Protein AF-A0A8J3N0R3-F1 (afdb_monomer_lite)

Foldseek 3Di:
DPPPWKKKWKWKFFAQQFATWIKIFIATPVRDTQAIEIFFFFNPRVSLVLVLVCCCPPVVFDLVRAHAEYEQQFDDNSGQQSCLVSLGAYAEYEYQDQDDLPDLDRDRPQRQHDDSPDPSVVSNSVSVVVNCVSNVHYYDYFQCPPPVHRDQAWDWDDGGPPQQKIKTWQAFQCAGSRNDNQCVVPCVPDHDRADRLCGGIWIWIDDPPATETDTEQHFCAPVPPPHGRSLLVSLVVCVVVVVDQHAEYAFHNLQDPGGQADDPDPPDLRTSCSSNVYQEYEGEHGVVVPPPDLNSLQVVLVSCLVNQHEYEYHHKDKDWPVDSVVVSVVSSVVRHHYQKDWDDDPDPPPPTTMIIGQQFRIKMKMFIDDDDPDDPPDDPWDWDDDPGIIITTHNPPPDDPDDDPDDDDDDPDDDDDDDDDDDDDDDDPVPVVVVVVVVVVVPDPDDDPPVVVCCCVVPPVCVVVCVVHDDPVSVVVVVVVLVVVQPLQWDWDDDPNDIDTHSPPPVSVVDDPVVVVVNVVVVVPDPPDDDDDDDDDPPDDDDDPVVVVVVPPDDDPPPGDDDDDDDDDDDDDDDDDDDDDDDDDDDDD

Secondary structure (DSSP, 8-state):
-------EEEEEEE--SSS-EEEEEEE-TT--EEEEEEEEE--TTSTHHHHHHHHHHHS--SSSS-BSEEE--SS-HHHHHHHHHTT--BSEEE----B-SSSS-B--TTS-PSPTT-HHHHHHHHHHHHHHHHH--EE---GGG-SSS--SS-EEEESSTTS--EEEEEEETTEETTS-BHHHHHGGG--PPPPGGGG--EEEEEETTEEEEE-TT--B-TT-SSS-BHHHHHHHHHHHTT--S-SEEE-GGGG-TTSSPPPSSTT-S-SHHHHH--SEEEEE-BGGGTBS-HHHHHHHHHHHHHHT--EEEES---EETTSHHHHHHHHHHHHS-B-EEEE--SSTT----EEEE---SEEEEEEESSS---PPP--S-EEEE-SS-EEEEE----PPTT-------------------------SHHHHHHHHHHHHHTT--S--HHHHHHHHHHH-HHHHHHHTTS-HHHHHHHHHHHHHHHHHHSEEEEETTEEEEES-SHHHHHS-HHHHHHHHHHHHH--SS---------S-----HHHHHTTTT-PPPTT----------------PPPP-PPPP-----

pLDDT: mean 70.18, std 25.17, range [25.22, 98.81]

Radius of gyration: 29.31 Å; chains: 1; bounding box: 95×79×82 Å

Sequence (589 aa):
MAITMDWLLEIHHIDVGGGEATAIVVRDSSEKIVSRVLIDAGAEGGGSESLKKYIKQYLQVDAANPFDYIIASHYHNDHIDGFWQCKIPFKNYIDAGGYTLKDDKFIPINGVGVKTSANYFEGYKQQVAANVGAYNAKRMKIPFIDNENPVNGPLTIKLGTGTGIELICYCANGVLADGVNVLNGQKASKRRALNPNDLSFVFILEWENFRYFTAGDLSGDKTLKSYYNVEESLIAYLEKLGKLPVTVLKVTHHGSEYSSYPASSDTTKDGFLDKLRPDTLIVPCNISKKVPSPSFLQRANSYCTTNKIPILFVNDMFYFKGDNRYTEILSIQSNSQNNAQFFSNILPNDTENKVSNNAQSVVVLRRSGGAPIGKPKESSDTYIARKDYAVIIKNGKFEREGGFITQPDQYEFRASFYAYLLDAHIIPGFRNQAEAIKGWLQQDQLTNPKEGINYLTMYYPALIAVIEKQSENLIDALAQSLTDLFHDTFQEKSINGILYYSPDNPAFNEFSLDQKLTLYNSLIRNKYQLELFYVLDQKNNDYTQQDLDNFKGYTWNNKGEPYESSGIEKRTATSQPKTREKKAKIDGK

InterPro domains:
  IPR036866 Ribonuclease Z/Hydroxyacylglutathione hydrolase-like [G3DSA:3.60.15.10] (9-316)
  IPR036866 Ribonuclease Z/Hydroxyacylglutathione hydrolase-like [SSF56281] (9-288)
  IPR052159 Bacterial competence-related DNA uptake protein [PTHR30619] (6-302)

Organism: NCBI:txid2778369

Structure (mmCIF, N/CA/C/O backbone):
data_AF-A0A8J3N0R3-F1
#
_entry.id   AF-A0A8J3N0R3-F1
#
loop_
_atom_site.group_PDB
_atom_site.id
_atom_site.type_symbol
_atom_site.label_atom_id
_atom_site.label_alt_id
_atom_site.label_comp_id
_atom_site.label_asym_id
_atom_site.label_entity_id
_atom_site.label_seq_id
_atom_site.pdbx_PDB_ins_code
_atom_site.Cartn_x
_atom_site.Cartn_y
_atom_site.Cartn_z
_atom_site.occupancy
_atom_site.B_iso_or_equiv
_atom_site.auth_seq_id
_atom_site.auth_comp_id
_atom_site.auth_asym_id
_atom_site.auth_atom_id
_atom_site.pdbx_PDB_model_num
ATOM 1 N N . MET A 1 1 ? -39.719 5.325 5.801 1.00 45.19 1 MET A N 1
ATOM 2 C CA . MET A 1 1 ? -38.499 5.289 4.968 1.00 45.19 1 MET A CA 1
ATOM 3 C C . MET A 1 1 ? -37.313 5.322 5.907 1.00 45.19 1 MET A C 1
ATOM 5 O O . MET A 1 1 ? -37.218 6.268 6.677 1.00 45.19 1 MET A O 1
ATOM 9 N N . ALA A 1 2 ? -36.479 4.282 5.924 1.00 43.56 2 ALA A N 1
ATOM 10 C CA . ALA A 1 2 ? -35.189 4.374 6.597 1.00 43.56 2 ALA A CA 1
ATOM 11 C C . ALA A 1 2 ? -34.328 5.338 5.774 1.00 43.56 2 ALA A C 1
ATOM 13 O O . ALA A 1 2 ? -34.161 5.121 4.577 1.00 43.56 2 ALA A O 1
ATOM 14 N N . ILE A 1 3 ? -33.863 6.425 6.387 1.00 48.41 3 ILE A N 1
ATOM 15 C CA . ILE A 1 3 ? -32.858 7.293 5.777 1.00 48.41 3 ILE A CA 1
ATOM 16 C C . ILE A 1 3 ? -31.588 6.445 5.735 1.00 48.41 3 ILE A C 1
ATOM 18 O O . ILE A 1 3 ? -30.981 6.194 6.776 1.00 48.41 3 ILE A O 1
ATOM 22 N N . THR A 1 4 ? -31.239 5.913 4.566 1.00 56.72 4 THR A N 1
ATOM 23 C CA . THR A 1 4 ? -29.905 5.356 4.345 1.00 56.72 4 THR A CA 1
ATOM 24 C C . THR A 1 4 ? -28.935 6.510 4.554 1.00 56.72 4 THR A C 1
ATOM 26 O O . THR A 1 4 ? -29.035 7.516 3.860 1.00 56.72 4 THR A O 1
ATOM 29 N N . MET A 1 5 ? -28.079 6.434 5.575 1.00 63.88 5 MET A N 1
ATOM 30 C CA . MET A 1 5 ? -27.017 7.425 5.711 1.00 63.88 5 MET A CA 1
ATOM 31 C C . MET A 1 5 ? -26.072 7.269 4.525 1.00 63.88 5 MET A C 1
ATOM 33 O O . MET A 1 5 ? -25.543 6.179 4.301 1.00 63.88 5 MET A O 1
ATOM 37 N N . ASP A 1 6 ? -25.880 8.351 3.777 1.00 85.31 6 ASP A N 1
ATOM 38 C CA . ASP A 1 6 ? -24.937 8.382 2.669 1.00 85.31 6 ASP A CA 1
ATOM 39 C C . ASP A 1 6 ? -23.528 8.530 3.253 1.00 85.31 6 ASP A C 1
ATOM 41 O O . ASP A 1 6 ? -23.150 9.570 3.796 1.00 85.31 6 ASP A O 1
ATOM 45 N N . TRP A 1 7 ? -22.766 7.442 3.203 1.00 91.19 7 TRP A N 1
ATOM 46 C CA . TRP A 1 7 ? -21.367 7.423 3.615 1.00 91.19 7 TRP A CA 1
ATOM 47 C C . TRP A 1 7 ? -20.472 7.898 2.472 1.00 91.19 7 TRP A C 1
ATOM 49 O O . TRP A 1 7 ? -20.791 7.713 1.294 1.00 91.19 7 TRP A O 1
ATOM 59 N N . LEU A 1 8 ? -19.316 8.458 2.818 1.00 92.75 8 LEU A N 1
ATOM 60 C CA . LEU A 1 8 ? -18.254 8.802 1.878 1.00 92.75 8 LEU A CA 1
ATOM 61 C C . LEU A 1 8 ? -16.979 8.045 2.254 1.00 92.75 8 LEU A C 1
ATOM 63 O O . LEU A 1 8 ? -16.423 8.255 3.331 1.00 92.75 8 LEU A O 1
ATOM 67 N N . LEU A 1 9 ? -16.513 7.181 1.356 1.00 95.31 9 LEU A N 1
ATOM 68 C CA . LEU A 1 9 ? -15.226 6.501 1.450 1.00 95.31 9 LEU A CA 1
ATOM 69 C C . LEU A 1 9 ? -14.174 7.287 0.667 1.00 95.31 9 LEU A C 1
ATOM 71 O O . LEU A 1 9 ? -14.366 7.572 -0.519 1.00 95.31 9 LEU A O 1
ATOM 75 N N . GLU A 1 10 ? -13.043 7.565 1.307 1.00 96.19 10 GLU A N 1
ATOM 76 C CA . GLU A 1 10 ? -11.858 8.146 0.683 1.00 96.19 10 GLU A CA 1
ATOM 77 C C . GLU A 1 10 ? -10.629 7.255 0.921 1.00 96.19 10 GLU A C 1
ATOM 79 O O . GLU A 1 10 ? -10.396 6.789 2.037 1.00 96.19 10 GLU A O 1
ATOM 84 N N . ILE A 1 11 ? -9.827 7.020 -0.120 1.00 97.75 11 ILE A N 1
ATOM 85 C CA . ILE A 1 11 ? -8.553 6.291 -0.042 1.00 97.75 11 ILE A CA 1
ATOM 86 C C . ILE A 1 11 ? -7.464 7.188 -0.615 1.00 97.75 11 ILE A C 1
ATOM 88 O O . ILE A 1 11 ? -7.465 7.494 -1.803 1.00 97.75 11 ILE A O 1
ATOM 92 N N . HIS A 1 12 ? -6.553 7.624 0.242 1.00 96.25 12 HIS A N 1
ATOM 93 C CA . HIS A 1 12 ? -5.521 8.608 -0.037 1.00 96.25 12 HIS A CA 1
ATOM 94 C C . HIS A 1 12 ? -4.175 7.903 -0.164 1.00 96.25 12 HIS A C 1
ATOM 96 O O . HIS A 1 12 ? -3.621 7.459 0.839 1.00 96.25 12 HIS A O 1
ATOM 102 N N . HIS A 1 13 ? -3.635 7.829 -1.373 1.00 95.62 13 HIS A N 1
ATOM 103 C CA . HIS A 1 13 ? -2.258 7.418 -1.617 1.00 95.62 13 HIS A CA 1
ATOM 104 C C . HIS A 1 13 ? -1.368 8.651 -1.568 1.00 95.62 13 HIS A C 1
ATOM 106 O O . HIS A 1 13 ? -1.387 9.468 -2.490 1.00 95.62 13 HIS A O 1
ATOM 112 N N . ILE A 1 14 ? -0.671 8.816 -0.450 1.00 92.44 14 ILE A N 1
ATOM 113 C CA . ILE A 1 14 ? 0.050 10.036 -0.097 1.00 92.44 14 ILE A CA 1
ATOM 114 C C . ILE A 1 14 ? 1.461 9.944 -0.665 1.00 92.44 14 ILE A C 1
ATOM 116 O O . ILE A 1 14 ? 2.126 8.923 -0.504 1.00 92.44 14 ILE A O 1
ATOM 120 N N . ASP A 1 15 ? 1.906 11.019 -1.308 1.00 89.56 15 ASP A N 1
ATOM 121 C CA . ASP A 1 15 ? 3.288 11.142 -1.753 1.00 89.56 15 ASP A CA 1
ATOM 122 C C . ASP A 1 15 ? 4.213 11.352 -0.549 1.00 89.56 15 ASP A C 1
ATOM 124 O O . ASP A 1 15 ? 4.086 12.321 0.210 1.00 89.56 15 ASP A O 1
ATOM 128 N N . VAL A 1 16 ? 5.143 10.420 -0.386 1.00 88.62 16 VAL A N 1
ATOM 129 C CA . VAL A 1 16 ? 6.149 10.406 0.676 1.00 88.62 16 VAL A CA 1
ATOM 130 C C . VAL A 1 16 ? 7.579 10.437 0.128 1.00 88.62 16 VAL A C 1
ATOM 132 O O . VAL A 1 16 ? 8.531 10.117 0.843 1.00 88.62 16 VAL A O 1
ATOM 135 N N . GLY A 1 17 ? 7.750 10.830 -1.140 1.00 80.19 17 GLY A N 1
ATOM 136 C CA . GLY A 1 17 ? 9.046 10.937 -1.824 1.00 80.19 17 GLY A CA 1
ATOM 137 C C . GLY A 1 17 ? 9.716 9.593 -2.139 1.00 80.19 17 GLY A C 1
ATOM 138 O O . GLY A 1 17 ? 10.782 9.556 -2.746 1.00 80.19 17 GLY A O 1
ATOM 139 N N . GLY A 1 18 ? 9.108 8.480 -1.725 1.00 83.31 18 GLY A N 1
ATOM 140 C CA . GLY A 1 18 ? 9.619 7.123 -1.895 1.00 83.31 18 GLY A CA 1
ATOM 141 C C . GLY A 1 18 ? 9.090 6.203 -0.798 1.00 83.31 18 GLY A C 1
ATOM 142 O O . GLY A 1 18 ? 9.328 6.450 0.388 1.00 83.31 18 GLY A O 1
ATOM 143 N N . GLY A 1 19 ? 8.359 5.165 -1.208 1.00 91.31 19 GLY A N 1
ATOM 144 C CA . GLY A 1 19 ? 7.707 4.210 -0.312 1.00 91.31 19 GLY A CA 1
ATOM 145 C C . GLY A 1 19 ? 6.184 4.228 -0.388 1.00 91.31 19 GLY A C 1
ATOM 146 O O . GLY A 1 19 ? 5.608 4.705 -1.364 1.00 91.31 19 GLY A O 1
ATOM 147 N N . GLU A 1 20 ? 5.511 3.683 0.622 1.00 95.44 20 GLU A N 1
ATOM 148 C CA . GLU A 1 20 ? 4.049 3.597 0.652 1.00 95.44 20 GLU A CA 1
ATOM 149 C C . GLU A 1 20 ? 3.443 4.290 1.870 1.00 95.44 20 GLU A C 1
ATOM 151 O O . GLU A 1 20 ? 3.781 3.985 3.007 1.00 95.44 20 GLU A O 1
ATOM 156 N N . ALA A 1 21 ? 2.460 5.161 1.647 1.00 96.94 21 ALA A N 1
ATOM 157 C CA . ALA A 1 21 ? 1.567 5.634 2.699 1.00 96.94 21 ALA A CA 1
ATOM 158 C C . ALA A 1 21 ? 0.143 5.730 2.150 1.00 96.94 21 ALA A C 1
ATOM 160 O O . ALA A 1 21 ? -0.132 6.475 1.206 1.00 96.94 21 ALA A O 1
ATOM 161 N N . THR A 1 22 ? -0.775 4.941 2.707 1.00 98.38 22 THR A N 1
ATOM 162 C CA . THR A 1 22 ? -2.177 4.914 2.274 1.00 98.38 22 THR A CA 1
ATOM 163 C C . THR A 1 22 ? -3.109 5.162 3.450 1.00 98.38 22 THR A C 1
ATOM 165 O O . THR A 1 22 ? -3.211 4.326 4.343 1.00 98.38 22 THR A O 1
ATOM 168 N N . ALA A 1 23 ? -3.846 6.271 3.442 1.00 98.44 23 ALA A N 1
ATOM 169 C CA . ALA A 1 23 ? -4.883 6.519 4.437 1.00 98.44 23 ALA A CA 1
ATOM 170 C C . ALA A 1 23 ? -6.274 6.173 3.895 1.00 98.44 23 ALA A C 1
ATOM 172 O O . ALA A 1 23 ? -6.627 6.574 2.791 1.00 98.44 23 ALA A O 1
ATOM 173 N N . ILE A 1 24 ? -7.081 5.467 4.681 1.00 98.62 24 ILE A N 1
ATOM 174 C CA . ILE A 1 24 ? -8.485 5.170 4.377 1.00 98.62 24 ILE A CA 1
ATOM 175 C C . ILE A 1 24 ? -9.347 5.932 5.374 1.00 98.62 24 ILE A C 1
ATOM 177 O O . ILE A 1 24 ? -9.141 5.825 6.585 1.00 98.62 24 ILE A O 1
ATOM 181 N N . VAL A 1 25 ? -10.314 6.692 4.872 1.00 98.06 25 VAL A N 1
ATOM 182 C CA . VAL A 1 25 ? -11.190 7.545 5.672 1.00 98.06 25 VAL A CA 1
ATOM 183 C C . VAL A 1 25 ? -12.635 7.275 5.301 1.00 98.06 25 VAL A C 1
ATOM 185 O O . VAL A 1 25 ? -12.983 7.207 4.125 1.00 98.06 25 VAL A O 1
ATOM 188 N N . VAL A 1 26 ? -13.484 7.152 6.316 1.00 96.94 26 VAL A N 1
ATOM 189 C CA . VAL A 1 26 ? -14.936 7.120 6.142 1.00 96.94 26 VAL A CA 1
ATOM 190 C C . VAL A 1 26 ? -15.523 8.363 6.786 1.00 96.94 26 VAL A C 1
ATOM 192 O O . VAL A 1 26 ? -15.213 8.670 7.942 1.00 96.94 26 VAL A O 1
ATOM 195 N N . ARG A 1 27 ? -16.374 9.068 6.042 1.00 94.81 27 ARG A N 1
ATOM 196 C CA . ARG A 1 27 ? -17.113 10.238 6.511 1.00 94.81 27 ARG A CA 1
ATOM 197 C C . ARG A 1 27 ? -18.612 9.993 6.451 1.00 94.81 27 ARG A C 1
ATOM 199 O O . ARG A 1 27 ? -19.087 9.246 5.595 1.00 94.81 27 ARG A O 1
ATOM 206 N N . ASP A 1 28 ? -19.338 10.622 7.365 1.00 91.62 28 ASP A N 1
ATOM 207 C CA . ASP A 1 28 ? -20.794 10.725 7.272 1.00 91.62 28 ASP A CA 1
ATOM 208 C C . ASP A 1 28 ? -21.219 11.843 6.300 1.00 91.62 28 ASP A C 1
ATOM 210 O O . ASP A 1 28 ? -20.388 12.560 5.735 1.00 91.62 28 ASP A O 1
ATOM 214 N N . SER A 1 29 ? -22.530 12.016 6.123 1.00 85.94 29 SER A N 1
ATOM 215 C CA . SER A 1 29 ? -23.110 13.042 5.248 1.00 85.94 29 SER A CA 1
ATOM 216 C C . SER A 1 29 ? -22.832 14.489 5.687 1.00 85.94 29 SER A C 1
ATOM 218 O O . SER A 1 29 ? -23.121 15.416 4.937 1.00 85.94 29 SER A O 1
ATOM 220 N N . SER A 1 30 ? -22.305 14.705 6.900 1.00 88.00 30 SER A N 1
ATOM 221 C CA . SER A 1 30 ? -21.829 16.005 7.399 1.00 88.00 30 SER A CA 1
ATOM 222 C C . SER A 1 30 ? -20.316 16.194 7.215 1.00 88.00 30 SER A C 1
ATOM 224 O O . SER A 1 30 ? -19.735 17.122 7.772 1.00 88.00 30 SER A O 1
ATOM 226 N N . GLU A 1 31 ? -19.671 15.304 6.451 1.00 88.31 31 GLU A N 1
ATOM 227 C CA . GLU A 1 31 ? -18.224 15.235 6.205 1.00 88.31 31 GLU A CA 1
ATOM 228 C C . GLU A 1 31 ? -17.365 14.922 7.443 1.00 88.31 31 GLU A C 1
ATOM 230 O O . GLU A 1 31 ? -16.125 14.908 7.374 1.00 88.31 31 GLU A O 1
ATOM 235 N N . LYS A 1 32 ? -17.998 14.599 8.576 1.00 92.62 32 LYS A N 1
ATOM 236 C CA . LYS A 1 32 ? -17.302 14.217 9.802 1.00 92.62 32 LYS A CA 1
ATOM 237 C C . LYS A 1 32 ? -16.666 12.843 9.625 1.00 92.62 32 LYS A C 1
ATOM 239 O O . LYS A 1 32 ? -17.324 11.886 9.227 1.00 92.62 32 LYS A O 1
ATOM 244 N N . ILE A 1 33 ? -15.386 12.731 9.981 1.00 95.44 33 ILE A N 1
ATOM 245 C CA . ILE A 1 33 ? -14.654 11.459 9.966 1.00 95.44 33 ILE A CA 1
ATOM 246 C C . ILE A 1 33 ? -15.206 10.538 11.060 1.00 95.44 33 ILE A C 1
ATOM 248 O O . ILE A 1 33 ? -15.153 10.874 12.245 1.00 95.44 33 ILE A O 1
ATOM 252 N N . VAL A 1 34 ? -15.695 9.363 10.660 1.00 96.44 34 VAL A N 1
ATOM 253 C CA . VAL A 1 34 ? -16.197 8.312 11.563 1.00 96.44 34 VAL A CA 1
ATOM 254 C C . VAL A 1 34 ? -15.240 7.128 11.691 1.00 96.44 34 VAL A C 1
ATOM 256 O O . VAL A 1 34 ? -15.343 6.363 12.648 1.00 96.44 34 VAL A O 1
ATOM 259 N N . SER A 1 35 ? -14.306 6.974 10.750 1.00 97.81 35 SER A N 1
ATOM 260 C CA . SER A 1 35 ? -13.222 5.996 10.835 1.00 97.81 35 SER A CA 1
ATOM 261 C C . SER A 1 35 ? -12.009 6.459 10.035 1.00 97.81 35 SER A C 1
ATOM 263 O O . SER A 1 35 ? -12.166 7.027 8.950 1.00 97.81 35 SER A O 1
ATOM 265 N N . ARG A 1 36 ? -10.804 6.207 10.559 1.00 98.06 36 ARG A N 1
ATOM 266 C CA . ARG A 1 36 ? -9.539 6.462 9.858 1.00 98.06 36 ARG A CA 1
ATOM 267 C C . ARG A 1 36 ? -8.507 5.354 10.087 1.00 98.06 36 ARG A C 1
ATOM 269 O O . ARG A 1 36 ? -8.196 4.994 11.225 1.00 98.06 36 ARG A O 1
ATOM 276 N N . VAL A 1 37 ? -7.931 4.864 8.996 1.00 98.75 37 VAL A N 1
ATOM 277 C CA . VAL A 1 37 ? -6.876 3.842 8.974 1.00 98.75 37 VAL A CA 1
ATOM 278 C C . VAL A 1 37 ? -5.675 4.385 8.215 1.00 98.75 37 VAL A C 1
ATOM 280 O O . VAL A 1 37 ? -5.856 5.031 7.187 1.00 98.75 37 VAL A O 1
ATOM 283 N N . LEU A 1 38 ? -4.464 4.097 8.684 1.00 98.75 38 LEU A N 1
ATOM 284 C CA . LEU A 1 38 ? -3.232 4.323 7.929 1.00 98.75 38 LEU A CA 1
ATOM 285 C C . LEU A 1 38 ? -2.544 2.982 7.656 1.00 98.75 38 LEU A C 1
ATOM 287 O O . LEU A 1 38 ? -2.196 2.268 8.593 1.00 98.75 38 LEU A O 1
ATOM 291 N N . ILE A 1 39 ? -2.371 2.639 6.383 1.00 98.75 39 ILE A N 1
ATOM 292 C CA . ILE A 1 39 ? -1.619 1.473 5.915 1.00 98.75 39 ILE A CA 1
ATOM 293 C C . ILE A 1 39 ? -0.284 1.971 5.391 1.00 98.75 39 ILE A C 1
ATOM 295 O O . ILE A 1 39 ? -0.246 2.673 4.376 1.00 98.75 39 ILE A O 1
ATOM 299 N N . ASP A 1 40 ? 0.772 1.573 6.086 1.00 98.38 40 ASP A N 1
ATOM 300 C CA . ASP A 1 40 ? 2.134 2.048 5.908 1.00 98.38 40 ASP A CA 1
ATOM 301 C C . ASP A 1 40 ? 2.265 3.577 6.047 1.00 98.38 40 ASP A C 1
ATOM 303 O O . ASP A 1 40 ? 1.311 4.359 6.025 1.00 98.38 40 ASP A O 1
ATOM 307 N N . ALA A 1 41 ? 3.488 4.001 6.294 1.00 96.69 41 ALA A N 1
ATOM 308 C CA . ALA A 1 41 ? 3.899 5.372 6.499 1.00 96.69 41 ALA A CA 1
ATOM 309 C C . ALA A 1 41 ? 5.330 5.523 5.979 1.00 96.69 41 ALA A C 1
ATOM 311 O O . ALA A 1 41 ? 6.207 5.966 6.709 1.00 96.69 41 ALA A O 1
ATOM 312 N N . GLY A 1 42 ? 5.598 5.092 4.749 1.00 87.94 42 GLY A N 1
ATOM 313 C CA . GLY A 1 42 ? 6.888 5.254 4.093 1.00 87.94 42 GLY A CA 1
ATOM 314 C C . GLY A 1 42 ? 7.412 6.681 4.209 1.00 87.94 42 GLY A C 1
ATOM 315 O O . GLY A 1 42 ? 6.638 7.637 4.212 1.00 87.94 42 GLY A O 1
ATOM 316 N N . ALA A 1 43 ? 8.725 6.824 4.370 1.00 79.19 43 ALA A N 1
ATOM 317 C CA . ALA A 1 43 ? 9.384 8.130 4.423 1.00 79.19 43 ALA A CA 1
ATOM 318 C C . ALA A 1 43 ? 10.864 8.068 4.006 1.00 79.19 43 ALA A C 1
ATOM 320 O O . ALA A 1 43 ? 11.635 8.967 4.342 1.00 79.19 43 ALA A O 1
ATOM 321 N N . GLU A 1 44 ? 11.281 7.022 3.280 1.00 80.38 44 GLU A N 1
ATOM 322 C CA . GLU A 1 44 ? 12.688 6.838 2.885 1.00 80.38 44 GLU A CA 1
ATOM 323 C C . GLU A 1 44 ? 13.192 8.000 2.013 1.00 80.38 44 GLU A C 1
ATOM 325 O O . GLU A 1 44 ? 14.349 8.399 2.125 1.00 80.38 44 GLU A O 1
ATOM 330 N N . GLY A 1 45 ? 12.313 8.598 1.203 1.00 65.81 45 GLY A N 1
ATOM 331 C CA . GLY A 1 45 ? 12.618 9.773 0.381 1.00 65.81 45 GLY A CA 1
ATOM 332 C C . GLY A 1 45 ? 12.561 11.117 1.115 1.00 65.81 45 GLY A C 1
ATOM 333 O O . GLY A 1 45 ? 12.501 12.155 0.463 1.00 65.81 45 GLY A O 1
ATOM 334 N N . GLY A 1 46 ? 12.508 11.135 2.453 1.00 74.88 46 GLY A N 1
ATOM 335 C CA . GLY A 1 46 ? 12.399 12.381 3.219 1.00 74.88 46 GLY A CA 1
ATOM 336 C C . GLY A 1 46 ? 10.992 12.986 3.267 1.00 74.88 46 GLY A C 1
ATOM 337 O O . GLY A 1 46 ? 10.804 14.095 3.769 1.00 74.88 46 GLY A O 1
ATOM 338 N N . GLY A 1 47 ? 9.976 12.267 2.782 1.00 81.75 47 GLY A N 1
ATOM 339 C CA . GLY A 1 47 ? 8.595 12.748 2.728 1.00 81.75 47 GLY A CA 1
ATOM 340 C C . GLY A 1 47 ? 7.828 12.715 4.050 1.00 81.75 47 GLY A C 1
ATOM 341 O O . GLY A 1 47 ? 6.622 12.956 4.042 1.00 81.75 47 GLY A O 1
ATOM 342 N N . SER A 1 48 ? 8.474 12.463 5.194 1.00 87.25 48 SER A N 1
ATOM 343 C CA . SER A 1 48 ? 7.796 12.455 6.499 1.00 87.25 48 SER A CA 1
ATOM 344 C C . SER A 1 48 ? 7.156 13.799 6.844 1.00 87.25 48 SER A C 1
ATOM 346 O O . SER A 1 48 ? 6.033 13.837 7.342 1.00 87.25 48 SER A O 1
ATOM 348 N N . GLU A 1 49 ? 7.790 14.925 6.519 1.00 85.56 49 GLU A N 1
ATOM 349 C CA . GLU A 1 49 ? 7.167 16.236 6.742 1.00 85.56 49 GLU A CA 1
ATOM 350 C C . GLU A 1 49 ? 5.956 16.475 5.824 1.00 85.56 49 GLU A C 1
ATOM 352 O O . GLU A 1 49 ? 4.959 17.053 6.267 1.00 85.56 49 GLU A O 1
ATOM 357 N N . SER A 1 50 ? 5.989 15.981 4.581 1.00 84.19 50 SER A N 1
ATOM 358 C CA . SER A 1 50 ? 4.830 16.007 3.676 1.00 84.19 50 SER A CA 1
ATOM 359 C C . SER A 1 50 ? 3.686 15.155 4.224 1.00 84.19 50 SER A C 1
ATOM 361 O O . SER A 1 50 ? 2.562 15.648 4.349 1.00 84.19 50 SER A O 1
ATOM 363 N N . LEU A 1 51 ? 3.984 13.923 4.653 1.00 90.88 51 LEU A N 1
ATOM 364 C CA . LEU A 1 51 ? 3.027 13.015 5.282 1.00 90.88 51 LEU A CA 1
ATOM 365 C C . LEU A 1 51 ? 2.389 13.651 6.521 1.00 90.88 51 LEU A C 1
ATOM 367 O O . LEU A 1 51 ? 1.167 13.734 6.624 1.00 90.88 51 LEU A O 1
ATOM 371 N N . LYS A 1 52 ? 3.209 14.156 7.445 1.00 91.94 52 LYS A N 1
ATOM 372 C CA . LYS A 1 52 ? 2.775 14.785 8.698 1.00 91.94 52 LYS A CA 1
ATOM 373 C C . LYS A 1 52 ? 1.866 15.988 8.461 1.00 91.94 52 LYS A C 1
ATOM 375 O O . LYS A 1 52 ? 0.832 16.114 9.120 1.00 91.94 52 LYS A O 1
ATOM 380 N N . LYS A 1 53 ? 2.224 16.869 7.519 1.00 87.19 53 LYS A N 1
ATOM 381 C CA . LYS A 1 53 ? 1.376 18.007 7.128 1.00 87.19 53 LYS A CA 1
ATOM 382 C C . LYS A 1 53 ? 0.054 17.519 6.545 1.00 87.19 53 LYS A C 1
ATOM 384 O O . LYS A 1 53 ? -0.997 18.009 6.956 1.00 87.19 53 LYS A O 1
ATOM 389 N N . TYR A 1 54 ? 0.106 16.526 5.658 1.00 90.62 54 TYR A N 1
ATOM 390 C CA . TYR A 1 54 ? -1.071 15.974 5.001 1.00 90.62 54 TYR A CA 1
ATOM 391 C C . TYR A 1 54 ? -2.067 15.371 5.999 1.00 90.62 54 TYR A C 1
ATOM 393 O O . TYR A 1 54 ? -3.231 15.778 6.030 1.00 90.62 54 TYR A O 1
ATOM 401 N N . ILE A 1 55 ? -1.617 14.452 6.863 1.00 94.19 55 ILE A N 1
ATOM 402 C CA . ILE A 1 55 ? -2.498 13.779 7.830 1.00 94.19 55 ILE A CA 1
ATOM 403 C C . ILE A 1 55 ? -3.078 14.762 8.852 1.00 94.19 55 ILE A C 1
ATOM 405 O O . ILE A 1 55 ? -4.241 14.638 9.234 1.00 94.19 55 ILE A O 1
ATOM 409 N N . LYS A 1 56 ? -2.313 15.784 9.252 1.00 92.06 56 LYS A N 1
ATOM 410 C CA . LYS A 1 56 ? -2.802 16.810 10.175 1.00 92.06 56 LYS A CA 1
ATOM 411 C C . LYS A 1 56 ? -3.883 17.676 9.531 1.00 92.06 56 LYS A C 1
ATOM 413 O O . LYS A 1 56 ? -4.917 17.911 10.143 1.00 92.06 56 LYS A O 1
ATOM 418 N N . GLN A 1 57 ? -3.647 18.160 8.313 1.00 87.38 57 GLN A N 1
ATOM 419 C CA . GLN A 1 57 ? -4.536 19.129 7.667 1.00 87.38 57 GLN A CA 1
ATOM 420 C C . GLN A 1 57 ? -5.785 18.482 7.062 1.00 87.38 57 GLN A C 1
ATOM 422 O O . GLN A 1 57 ? -6.889 18.967 7.287 1.00 87.38 57 GLN A O 1
ATOM 427 N N . TYR A 1 58 ? -5.632 17.383 6.322 1.00 88.25 58 TYR A N 1
ATOM 428 C CA . TYR A 1 58 ? -6.738 16.777 5.571 1.00 88.25 58 TYR A CA 1
ATOM 429 C C . TYR A 1 58 ? -7.463 15.680 6.345 1.00 88.25 58 TYR A C 1
ATOM 431 O O . TYR A 1 58 ? -8.672 15.490 6.184 1.00 88.25 58 TYR A O 1
ATOM 439 N N . LEU A 1 59 ? -6.726 14.951 7.185 1.00 93.44 59 LEU A N 1
ATOM 440 C CA . LEU A 1 59 ? -7.266 13.814 7.932 1.00 93.44 59 LEU A CA 1
ATOM 441 C C . LEU A 1 59 ? -7.548 14.154 9.401 1.00 93.44 59 LEU A C 1
ATOM 443 O O . LEU A 1 59 ? -8.084 13.314 10.127 1.00 93.44 59 LEU A O 1
ATOM 447 N N . GLN A 1 60 ? -7.231 15.392 9.810 1.00 94.50 60 GLN A N 1
ATOM 448 C CA . GLN A 1 60 ? -7.444 15.929 11.156 1.00 94.50 60 GLN A CA 1
ATOM 449 C C . GLN A 1 60 ? -6.794 15.053 12.235 1.00 94.50 60 GLN A C 1
ATOM 451 O O . GLN A 1 60 ? -7.380 14.813 13.288 1.00 94.50 60 GLN A O 1
ATOM 456 N N . VAL A 1 61 ? -5.602 14.524 11.942 1.00 96.75 61 VAL A N 1
ATOM 457 C CA . VAL A 1 61 ? -4.864 13.655 12.863 1.00 96.75 61 VAL A CA 1
ATOM 458 C C . VAL A 1 61 ? -3.973 14.487 13.774 1.00 96.75 61 VAL A C 1
ATOM 460 O O . VAL A 1 61 ? -3.076 15.202 13.322 1.00 96.75 61 VAL A O 1
ATOM 463 N N . ASP A 1 62 ? -4.203 14.350 15.074 1.00 96.31 62 ASP A N 1
ATOM 464 C CA . ASP A 1 62 ? -3.399 14.923 16.148 1.00 96.31 62 ASP A CA 1
ATOM 465 C C . ASP A 1 62 ? -3.532 14.071 17.424 1.00 96.31 62 ASP A C 1
ATOM 467 O O . ASP A 1 62 ? -4.115 12.986 17.405 1.00 96.31 62 ASP A O 1
ATOM 471 N N . ALA A 1 63 ? -2.968 14.536 18.540 1.00 95.62 63 ALA A N 1
ATOM 472 C CA . ALA A 1 63 ? -3.031 13.812 19.808 1.00 95.62 63 ALA A CA 1
ATOM 473 C C . ALA A 1 63 ? -4.467 13.635 20.343 1.00 95.62 63 ALA A C 1
ATOM 475 O O . ALA A 1 63 ? -4.746 12.658 21.031 1.00 95.62 63 ALA A O 1
ATOM 476 N N . ALA A 1 64 ? -5.390 14.551 20.033 1.00 96.69 64 ALA A N 1
ATOM 477 C CA . ALA A 1 64 ? -6.794 14.423 20.425 1.00 96.69 64 ALA A CA 1
ATOM 478 C C . ALA A 1 64 ? -7.577 13.511 19.463 1.00 96.69 64 ALA A C 1
ATOM 480 O O . ALA A 1 64 ? -8.571 12.896 19.849 1.00 96.69 64 ALA A O 1
ATOM 481 N N . ASN A 1 65 ? -7.106 13.394 18.221 1.00 97.12 65 ASN A N 1
ATOM 482 C CA . ASN A 1 65 ? -7.750 12.683 17.127 1.00 97.12 65 ASN A CA 1
ATOM 483 C C . ASN A 1 65 ? -6.793 11.662 16.482 1.00 97.12 65 ASN A C 1
ATOM 485 O O . ASN A 1 65 ? -6.472 11.782 15.296 1.00 97.12 65 ASN A O 1
ATOM 489 N N . PRO A 1 66 ? -6.346 10.631 17.224 1.00 98.12 66 PRO A N 1
ATOM 490 C CA . PRO A 1 66 ? -5.475 9.596 16.678 1.00 98.12 66 PRO A CA 1
ATOM 491 C C . PRO A 1 66 ? -6.136 8.831 15.524 1.00 98.12 66 PRO A C 1
ATOM 493 O O . PRO A 1 66 ? -7.367 8.823 15.381 1.00 98.12 66 PRO A O 1
ATOM 496 N N . PHE A 1 67 ? -5.321 8.132 14.730 1.00 98.69 67 PHE A N 1
ATOM 497 C CA . PHE A 1 67 ? -5.822 7.084 13.843 1.00 98.69 67 PHE A CA 1
ATOM 498 C C . PHE A 1 67 ? -6.532 5.989 14.648 1.00 98.69 67 PHE A C 1
ATOM 500 O O . PHE A 1 67 ? -6.089 5.621 15.740 1.00 98.69 67 PHE A O 1
ATOM 507 N N . ASP A 1 68 ? -7.621 5.431 14.117 1.00 98.62 68 ASP A N 1
ATOM 508 C CA . ASP A 1 68 ? -8.276 4.297 14.774 1.00 98.62 68 ASP A CA 1
ATOM 509 C C . ASP A 1 68 ? -7.425 3.038 14.622 1.00 98.62 68 ASP A C 1
ATOM 511 O O . ASP A 1 68 ? -7.300 2.265 15.573 1.00 98.62 68 ASP A O 1
ATOM 515 N N . TYR A 1 69 ? -6.784 2.887 13.460 1.00 98.75 69 TYR A N 1
ATOM 516 C CA . TYR A 1 69 ? -5.880 1.789 13.144 1.00 98.75 69 TYR A CA 1
ATOM 517 C C . TYR A 1 69 ? -4.652 2.288 12.385 1.00 98.75 69 TYR A C 1
ATOM 519 O O . TYR A 1 69 ? -4.775 3.090 11.458 1.00 98.75 69 TYR A O 1
ATOM 527 N N . ILE A 1 70 ? -3.485 1.748 12.726 1.00 98.69 70 ILE A N 1
ATOM 528 C CA . ILE A 1 70 ? -2.346 1.691 11.809 1.00 98.69 70 ILE A CA 1
ATOM 529 C C . ILE A 1 70 ? -2.078 0.243 11.397 1.00 98.69 70 ILE A C 1
ATOM 531 O O . ILE A 1 70 ? -2.311 -0.688 12.172 1.00 98.69 70 ILE A O 1
ATOM 535 N N . ILE A 1 71 ? -1.585 0.053 10.182 1.00 98.69 71 ILE A N 1
ATOM 536 C CA . ILE A 1 71 ? -1.189 -1.241 9.635 1.00 98.69 71 ILE A CA 1
ATOM 537 C C . ILE A 1 71 ? 0.227 -1.080 9.091 1.00 98.69 71 ILE A C 1
ATOM 539 O O . ILE A 1 71 ? 0.438 -0.244 8.220 1.00 98.69 71 ILE A O 1
ATOM 543 N N . ALA A 1 72 ? 1.174 -1.866 9.599 1.00 97.44 72 ALA A N 1
ATOM 544 C CA . ALA A 1 72 ? 2.491 -2.028 8.989 1.00 97.44 72 ALA A CA 1
ATOM 545 C C . ALA A 1 72 ? 2.469 -3.316 8.161 1.00 97.44 72 ALA A C 1
ATOM 547 O O . ALA A 1 72 ? 2.385 -4.409 8.728 1.00 97.44 72 ALA A O 1
ATOM 548 N N . SER A 1 73 ? 2.484 -3.190 6.834 1.00 97.06 73 SER A N 1
ATOM 549 C CA . SER A 1 73 ? 2.362 -4.326 5.917 1.00 97.06 73 SER A CA 1
ATOM 550 C C . SER A 1 73 ? 3.528 -5.299 6.069 1.00 97.06 73 SER A C 1
ATOM 552 O O . SER A 1 73 ? 3.316 -6.509 6.079 1.00 97.06 73 SER A O 1
ATOM 554 N N . HIS A 1 74 ? 4.735 -4.759 6.230 1.00 93.75 74 HIS A N 1
ATOM 555 C CA . HIS A 1 74 ? 5.973 -5.442 6.589 1.00 93.75 74 HIS A CA 1
ATOM 556 C C . HIS A 1 74 ? 6.996 -4.401 7.087 1.00 93.75 74 HIS A C 1
ATOM 558 O O . HIS A 1 74 ? 6.669 -3.227 7.242 1.00 93.75 74 HIS A O 1
ATOM 564 N N . TYR A 1 75 ? 8.231 -4.815 7.385 1.00 90.94 75 TYR A N 1
ATOM 565 C CA . TYR A 1 75 ? 9.210 -3.975 8.087 1.00 90.94 75 TYR A CA 1
ATOM 566 C C . TYR A 1 75 ? 10.347 -3.427 7.214 1.00 90.94 75 TYR A C 1
ATOM 568 O O . TYR A 1 75 ? 11.493 -3.429 7.649 1.00 90.94 75 TYR A O 1
ATOM 576 N N . HIS A 1 76 ? 10.076 -2.923 6.015 1.00 91.00 76 HIS A N 1
ATOM 577 C CA . HIS A 1 76 ? 11.060 -2.094 5.309 1.00 91.00 76 HIS A CA 1
ATOM 578 C C . HIS A 1 76 ? 10.853 -0.603 5.581 1.00 91.00 76 HIS A C 1
ATOM 580 O O . HIS A 1 76 ? 9.767 -0.149 5.941 1.00 91.00 76 HIS A O 1
ATOM 586 N N . ASN A 1 77 ? 11.936 0.169 5.499 1.00 90.81 77 ASN A N 1
ATOM 587 C CA . ASN A 1 77 ? 11.950 1.582 5.876 1.00 90.81 77 ASN A CA 1
ATOM 588 C C . ASN A 1 77 ? 11.011 2.434 5.014 1.00 90.81 77 ASN A C 1
ATOM 590 O O . ASN A 1 77 ? 10.339 3.330 5.519 1.00 90.81 77 ASN A O 1
ATOM 594 N N . ASP A 1 78 ? 10.886 2.101 3.740 1.00 93.06 78 ASP A N 1
ATOM 595 C CA . ASP A 1 78 ? 9.926 2.689 2.815 1.00 93.06 78 ASP A CA 1
ATOM 596 C C . ASP A 1 78 ? 8.459 2.317 3.109 1.00 93.06 78 ASP A C 1
ATOM 598 O O . ASP A 1 78 ? 7.559 2.825 2.448 1.00 93.06 78 ASP A O 1
ATOM 602 N N . HIS A 1 79 ? 8.196 1.557 4.177 1.00 95.88 79 HIS A N 1
ATOM 603 C CA . HIS A 1 79 ? 6.851 1.270 4.686 1.00 95.88 79 HIS A CA 1
ATOM 604 C C . HIS A 1 79 ? 6.626 1.745 6.122 1.00 95.88 79 HIS A C 1
ATOM 606 O O . HIS A 1 79 ? 5.529 2.189 6.439 1.00 95.88 79 HIS A O 1
ATOM 612 N N . ILE A 1 80 ? 7.617 1.669 7.019 1.00 94.69 80 ILE A N 1
ATOM 613 C CA . ILE A 1 80 ? 7.373 1.910 8.459 1.00 94.69 80 ILE A CA 1
ATOM 614 C C . ILE A 1 80 ? 8.055 3.139 9.055 1.00 94.69 80 ILE A C 1
ATOM 616 O O . ILE A 1 80 ? 7.719 3.533 10.173 1.00 94.69 80 ILE A O 1
ATOM 620 N N . ASP A 1 81 ? 9.007 3.753 8.357 1.00 92.19 81 ASP A N 1
ATOM 621 C CA . ASP A 1 81 ? 9.881 4.765 8.963 1.00 92.19 81 ASP A CA 1
ATOM 622 C C . ASP A 1 81 ? 9.112 6.039 9.374 1.00 92.19 81 ASP A C 1
ATOM 624 O O . ASP A 1 81 ? 9.277 6.580 10.472 1.00 92.19 81 ASP A O 1
ATOM 628 N N . GLY A 1 82 ? 8.153 6.470 8.555 1.00 95.19 82 GLY A N 1
ATOM 629 C CA . GLY A 1 82 ? 7.338 7.656 8.810 1.00 95.19 82 GLY A CA 1
ATOM 630 C C . GLY A 1 82 ? 6.388 7.537 10.001 1.00 95.19 82 GLY A C 1
ATOM 631 O O . GLY A 1 82 ? 5.992 8.579 10.529 1.00 95.19 82 GLY A O 1
ATOM 632 N N . PHE A 1 83 ? 6.074 6.333 10.506 1.00 96.62 83 PHE A N 1
ATOM 633 C CA . PHE A 1 83 ? 5.293 6.198 11.746 1.00 96.62 83 PHE A CA 1
ATOM 634 C C . PHE A 1 83 ? 5.982 6.928 12.901 1.00 96.62 83 PHE A C 1
ATOM 636 O O . PHE A 1 83 ? 5.346 7.705 13.622 1.00 96.62 83 PHE A O 1
ATOM 643 N N . TRP A 1 84 ? 7.289 6.702 13.050 1.00 94.19 84 TRP A N 1
ATOM 644 C CA . TRP A 1 84 ? 8.095 7.304 14.105 1.00 94.19 84 TRP A CA 1
ATOM 645 C C . TRP A 1 84 ? 8.495 8.739 13.766 1.00 94.19 84 TRP A C 1
ATOM 647 O O . TRP A 1 84 ? 8.316 9.627 14.602 1.00 94.19 84 TRP A O 1
ATOM 657 N N . GLN A 1 85 ? 8.952 8.995 12.535 1.00 94.12 85 GLN A N 1
ATOM 658 C CA . GLN A 1 85 ? 9.414 10.330 12.136 1.00 94.12 85 GLN A CA 1
ATOM 659 C C . GLN A 1 85 ? 8.298 11.377 12.271 1.00 94.12 85 GLN A C 1
ATOM 661 O O . GLN A 1 85 ? 8.531 12.498 12.728 1.00 94.12 85 GLN A O 1
ATOM 666 N N . CYS A 1 86 ? 7.056 10.996 11.951 1.00 95.06 86 CYS A N 1
ATOM 667 C CA . CYS A 1 86 ? 5.896 11.879 12.069 1.00 95.06 86 CYS A CA 1
ATOM 668 C C . CYS A 1 86 ? 5.247 11.854 13.462 1.00 95.06 86 CYS A C 1
ATOM 670 O O . CYS A 1 86 ? 4.343 12.653 13.715 1.00 95.06 86 CYS A O 1
ATOM 672 N N . LYS A 1 87 ? 5.681 10.953 14.358 1.00 96.25 87 LYS A N 1
ATOM 673 C CA . LYS A 1 87 ? 5.072 10.686 15.672 1.00 96.25 87 LYS A CA 1
ATOM 674 C C . LYS A 1 87 ? 3.565 10.429 15.577 1.00 96.25 87 LYS A C 1
ATOM 676 O O . LYS A 1 87 ? 2.781 11.001 16.334 1.00 96.25 87 LYS A O 1
ATOM 681 N N . ILE A 1 88 ? 3.161 9.573 14.638 1.00 97.75 88 ILE A N 1
ATOM 682 C CA . ILE A 1 88 ? 1.751 9.346 14.295 1.00 97.75 88 ILE A CA 1
ATOM 683 C C . ILE A 1 88 ? 0.983 8.768 15.498 1.00 97.75 88 ILE A C 1
ATOM 685 O O . ILE A 1 88 ? 1.355 7.693 15.977 1.00 97.75 88 ILE A O 1
ATOM 689 N N . PRO A 1 89 ? -0.074 9.440 15.994 1.00 98.38 89 PRO A N 1
ATOM 690 C CA . PRO A 1 89 ? -0.877 8.943 17.105 1.00 98.38 89 PRO A CA 1
ATOM 691 C C . PRO A 1 89 ? -1.931 7.929 16.623 1.00 98.38 89 PRO A C 1
ATOM 693 O O . PRO A 1 89 ? -2.584 8.151 15.599 1.00 98.38 89 PRO A O 1
ATOM 696 N N . PHE A 1 90 ? -2.124 6.823 17.351 1.00 98.56 90 PHE A N 1
ATOM 697 C CA . PHE A 1 90 ? -3.076 5.761 16.994 1.00 98.56 90 PHE A CA 1
ATOM 698 C C . PHE A 1 90 ? -3.628 4.971 18.191 1.00 98.56 90 PHE A C 1
ATOM 700 O O . PHE A 1 90 ? -2.996 4.871 19.241 1.00 98.56 90 PHE A O 1
ATOM 707 N N . LYS A 1 91 ? -4.813 4.368 18.010 1.00 98.38 91 LYS A N 1
ATOM 708 C CA . LYS A 1 91 ? -5.516 3.561 19.031 1.00 98.38 91 LYS A CA 1
ATOM 709 C C . LYS A 1 91 ? -5.305 2.054 18.886 1.00 98.38 91 LYS A C 1
ATOM 711 O O . LYS A 1 91 ? -5.327 1.328 19.874 1.00 98.38 91 LYS A O 1
ATOM 716 N N . ASN A 1 92 ? -5.138 1.558 17.668 1.00 98.38 92 ASN A N 1
ATOM 717 C CA . ASN A 1 92 ? -4.903 0.142 17.408 1.00 98.38 92 ASN A CA 1
ATOM 718 C C . ASN A 1 92 ? -3.812 -0.009 16.353 1.00 98.38 92 ASN A C 1
ATOM 720 O O . ASN A 1 92 ? -3.657 0.858 15.493 1.00 98.38 92 ASN A O 1
ATOM 724 N N . TYR A 1 93 ? -3.080 -1.116 16.401 1.00 97.88 93 TYR A N 1
ATOM 725 C CA . TYR A 1 93 ? -2.057 -1.425 15.408 1.00 97.88 93 TYR A CA 1
ATOM 726 C C . TYR A 1 93 ? -2.099 -2.892 14.993 1.00 97.88 93 TYR A C 1
ATOM 728 O O . TYR A 1 93 ? -2.416 -3.773 15.796 1.00 97.88 93 TYR A O 1
ATOM 736 N N . ILE A 1 94 ? -1.791 -3.136 13.723 1.00 97.00 94 ILE A N 1
ATOM 737 C CA . ILE A 1 94 ? -1.686 -4.460 13.113 1.00 97.00 94 ILE A CA 1
ATOM 738 C C . ILE A 1 94 ? -0.338 -4.547 12.414 1.00 97.00 94 ILE A C 1
ATOM 740 O O . ILE A 1 94 ? 0.015 -3.673 11.624 1.00 97.00 94 ILE A O 1
ATOM 744 N N . ASP A 1 95 ? 0.403 -5.606 12.698 1.00 93.94 95 ASP A N 1
ATOM 745 C CA . ASP A 1 95 ? 1.726 -5.838 12.140 1.00 93.94 95 ASP A CA 1
ATOM 746 C C . ASP A 1 95 ? 2.146 -7.307 12.301 1.00 93.94 95 ASP A C 1
ATOM 748 O O . ASP A 1 95 ? 1.454 -8.102 12.952 1.00 93.94 95 ASP A O 1
ATOM 752 N N . ALA A 1 96 ? 3.299 -7.676 11.736 1.00 85.06 96 ALA A N 1
ATOM 753 C CA . ALA A 1 96 ? 3.836 -9.037 11.811 1.00 85.06 96 ALA A CA 1
ATOM 754 C C . ALA A 1 96 ? 4.108 -9.502 13.253 1.00 85.06 96 ALA A C 1
ATOM 756 O O . ALA A 1 96 ? 3.957 -10.689 13.563 1.00 85.06 96 ALA A O 1
ATOM 757 N N . GLY A 1 97 ? 4.444 -8.581 14.160 1.00 81.56 97 GLY A N 1
ATOM 758 C CA . GLY A 1 97 ? 4.885 -8.885 15.518 1.00 81.56 97 GLY A CA 1
ATOM 759 C C . GLY A 1 97 ? 6.130 -9.750 15.529 1.00 81.56 97 GLY A C 1
ATOM 760 O O . GLY A 1 97 ? 6.924 -9.722 14.600 1.00 81.56 97 GLY A O 1
ATOM 761 N N . GLY A 1 98 ? 6.307 -10.539 16.588 1.00 71.94 98 GLY A N 1
ATOM 762 C CA . GLY A 1 98 ? 7.559 -11.266 16.801 1.00 71.94 98 GLY A CA 1
ATOM 763 C C . GLY A 1 98 ? 8.636 -10.398 17.451 1.00 71.94 98 GLY A C 1
ATOM 764 O O . GLY A 1 98 ? 9.802 -10.742 17.409 1.00 71.94 98 GLY A O 1
ATOM 765 N N . TYR A 1 99 ? 8.279 -9.279 18.075 1.00 65.31 99 TYR A N 1
ATOM 766 C CA . TYR A 1 99 ? 9.121 -8.577 19.047 1.00 65.31 99 TYR A CA 1
ATOM 767 C C . TYR A 1 99 ? 8.379 -8.503 20.373 1.00 65.31 99 TYR A C 1
ATOM 769 O O . TYR A 1 99 ? 7.145 -8.491 20.408 1.00 65.31 99 TYR A O 1
ATOM 777 N N . THR A 1 100 ? 9.129 -8.414 21.465 1.00 61.56 100 THR A N 1
ATOM 778 C CA . THR A 1 100 ? 8.571 -7.931 22.724 1.00 61.56 100 THR A CA 1
ATOM 779 C C . THR A 1 100 ? 8.819 -6.426 22.825 1.00 61.56 100 THR A C 1
ATOM 781 O O . THR A 1 100 ? 9.809 -5.897 22.329 1.00 61.56 100 THR A O 1
ATOM 784 N N . LEU A 1 101 ? 7.884 -5.698 23.443 1.00 58.12 101 LEU A N 1
ATOM 785 C CA . LEU A 1 101 ? 8.070 -4.268 23.731 1.00 58.12 101 LEU A CA 1
ATOM 786 C C . LEU A 1 101 ? 9.049 -4.033 24.895 1.00 58.12 101 LEU A C 1
ATOM 788 O O . LEU A 1 101 ? 9.453 -2.899 25.125 1.00 58.12 101 LEU A O 1
ATOM 792 N N . LYS A 1 102 ? 9.363 -5.088 25.663 1.00 49.53 102 LYS A N 1
ATOM 793 C CA . LYS A 1 102 ? 10.175 -5.042 26.888 1.00 49.53 102 LYS A CA 1
ATOM 794 C C . LYS A 1 102 ? 11.570 -5.650 26.737 1.00 49.53 102 LYS A C 1
ATOM 796 O O . LYS A 1 102 ? 12.439 -5.281 27.516 1.00 49.53 102 LYS A O 1
ATOM 801 N N . ASP A 1 103 ? 11.782 -6.551 25.778 1.00 49.97 103 ASP A N 1
ATOM 802 C CA . ASP A 1 103 ? 13.096 -7.127 25.497 1.00 49.97 103 ASP A CA 1
ATOM 803 C C . ASP A 1 103 ? 13.555 -6.641 24.121 1.00 49.97 103 ASP A C 1
ATOM 805 O O . ASP A 1 103 ? 12.781 -6.625 23.165 1.00 49.97 103 ASP A O 1
ATOM 809 N N . ASP A 1 104 ? 14.837 -6.306 23.984 1.00 46.00 104 ASP A N 1
ATOM 810 C CA . ASP A 1 104 ? 15.460 -5.860 22.727 1.00 46.00 104 ASP A CA 1
ATOM 811 C C . ASP A 1 104 ? 15.553 -6.974 21.656 1.00 46.00 104 ASP A C 1
ATOM 813 O O . ASP A 1 104 ? 16.445 -6.984 20.806 1.00 46.00 104 ASP A O 1
ATOM 817 N N . LYS A 1 105 ? 14.661 -7.970 21.692 1.00 43.66 105 LYS A N 1
ATOM 818 C CA . LYS A 1 105 ? 14.674 -9.143 20.819 1.00 43.66 105 LYS A CA 1
ATOM 819 C C . LYS A 1 105 ? 13.433 -9.167 19.938 1.00 43.66 105 LYS A C 1
ATOM 821 O O . LYS A 1 105 ? 12.325 -9.465 20.379 1.00 43.66 105 LYS A O 1
ATOM 826 N N . PHE A 1 106 ? 13.658 -8.917 18.653 1.00 46.88 106 PHE A N 1
ATOM 827 C CA . PHE A 1 106 ? 12.759 -9.341 17.590 1.00 46.88 106 PHE A CA 1
ATOM 828 C C . PHE A 1 106 ? 13.146 -10.760 17.159 1.00 46.88 106 PHE A C 1
ATOM 830 O O . PHE A 1 106 ? 14.217 -10.984 16.598 1.00 46.88 106 PHE A O 1
ATOM 837 N N . ILE A 1 107 ? 12.283 -11.723 17.460 1.00 51.03 107 ILE A N 1
ATOM 838 C CA . ILE A 1 107 ? 12.272 -13.064 16.886 1.00 51.03 107 ILE A CA 1
ATOM 839 C C . ILE A 1 107 ? 11.047 -13.119 15.959 1.00 51.03 107 ILE A C 1
ATOM 841 O O . ILE A 1 107 ? 9.954 -13.477 16.411 1.00 51.03 107 ILE A O 1
ATOM 845 N N . PRO A 1 108 ? 11.177 -12.749 14.671 1.00 50.41 108 PRO A N 1
ATOM 846 C CA . PRO A 1 108 ? 10.076 -12.934 13.739 1.00 50.41 108 PRO A CA 1
ATOM 847 C C . PRO A 1 108 ? 9.703 -14.412 13.745 1.00 50.41 108 PRO A C 1
ATOM 849 O O . PRO A 1 108 ? 10.589 -15.271 13.747 1.00 50.41 108 PRO A O 1
ATOM 852 N N . ILE A 1 109 ? 8.403 -14.705 13.695 1.00 45.41 109 ILE A N 1
ATOM 853 C CA . ILE A 1 109 ? 7.849 -16.070 13.741 1.00 45.41 109 ILE A CA 1
ATOM 854 C C . ILE A 1 109 ? 8.494 -16.990 12.679 1.00 45.41 109 ILE A C 1
ATOM 856 O O . ILE A 1 109 ? 8.532 -18.204 12.857 1.00 45.41 109 ILE A O 1
ATOM 860 N N . ASN A 1 110 ? 9.110 -16.418 11.633 1.00 43.59 110 ASN A N 1
ATOM 861 C CA . ASN A 1 110 ? 9.755 -17.155 10.550 1.00 43.59 110 ASN A CA 1
ATOM 862 C C . ASN A 1 110 ? 11.296 -17.002 10.439 1.00 43.59 110 ASN A C 1
ATOM 864 O O . ASN A 1 110 ? 11.884 -17.482 9.471 1.00 43.59 110 ASN A O 1
ATOM 868 N N . GLY A 1 111 ? 11.981 -16.384 11.408 1.00 43.50 111 GLY A N 1
ATOM 869 C CA . GLY A 1 111 ? 13.449 -16.463 11.533 1.00 43.50 111 GLY A CA 1
ATOM 870 C C . GLY A 1 111 ? 14.300 -15.696 10.507 1.00 43.50 111 GLY A C 1
ATOM 871 O O . GLY A 1 111 ? 15.523 -15.807 10.558 1.00 43.50 111 GLY A O 1
ATOM 872 N N . VAL A 1 112 ? 13.708 -14.898 9.612 1.00 46.25 112 VAL A N 1
ATOM 873 C CA . VAL A 1 112 ? 14.457 -13.911 8.815 1.00 46.25 112 VAL A CA 1
ATOM 874 C C . VAL A 1 112 ? 13.818 -12.549 9.005 1.00 46.25 112 VAL A C 1
ATOM 876 O O . VAL A 1 112 ? 12.793 -12.218 8.418 1.00 46.25 112 VAL A O 1
ATOM 879 N N . GLY A 1 113 ? 14.392 -11.812 9.944 1.00 49.28 113 GLY A N 1
ATOM 880 C CA . GLY A 1 113 ? 14.024 -10.444 10.237 1.00 49.28 113 GLY A CA 1
ATOM 881 C C . GLY A 1 113 ? 14.972 -9.477 9.566 1.00 49.28 113 GLY A C 1
ATOM 882 O O . GLY A 1 113 ? 16.126 -9.801 9.281 1.00 49.28 113 GLY A O 1
ATOM 883 N N . VAL A 1 114 ? 14.494 -8.251 9.408 1.00 52.53 114 VAL A N 1
ATOM 884 C CA . VAL A 1 114 ? 15.357 -7.075 9.371 1.00 52.53 114 VAL A CA 1
ATOM 885 C C . VAL A 1 114 ? 16.348 -7.191 10.527 1.00 52.53 114 VAL A C 1
ATOM 887 O O . VAL A 1 114 ? 15.963 -7.592 11.631 1.00 52.53 114 VAL A O 1
ATOM 890 N N . LYS A 1 115 ? 17.628 -6.877 10.292 1.00 54.81 115 LYS A N 1
ATOM 891 C CA . LYS A 1 115 ? 18.600 -6.798 11.389 1.00 54.81 115 LYS A CA 1
ATOM 892 C C . LYS A 1 115 ? 17.992 -5.915 12.476 1.00 54.81 115 LYS A C 1
ATOM 894 O O . LYS A 1 115 ? 17.664 -4.763 12.208 1.00 54.81 115 LYS A O 1
ATOM 899 N N . THR A 1 116 ? 17.872 -6.441 13.691 1.00 52.00 116 THR A N 1
ATOM 900 C CA . THR A 1 116 ? 17.269 -5.769 14.858 1.00 52.00 116 THR A CA 1
ATOM 901 C C . THR A 1 116 ? 18.002 -4.492 15.284 1.00 52.00 116 THR A C 1
ATOM 903 O O . THR A 1 116 ? 17.686 -3.914 16.307 1.00 52.00 116 THR A O 1
ATOM 906 N N . SER A 1 117 ? 19.018 -4.072 14.531 1.00 55.19 117 SER A N 1
ATOM 907 C CA . SER A 1 117 ? 19.791 -2.851 14.711 1.00 55.19 117 SER A CA 1
ATOM 908 C C . SER A 1 117 ? 19.446 -1.769 13.681 1.00 55.19 117 SER A C 1
ATOM 910 O O . SER A 1 117 ? 20.172 -0.785 13.574 1.00 55.19 117 SER A O 1
ATOM 912 N N . ALA A 1 118 ? 18.429 -1.966 12.839 1.00 77.06 118 ALA A N 1
ATOM 913 C CA . ALA A 1 118 ? 18.038 -0.956 11.867 1.00 77.06 118 ALA A CA 1
ATOM 914 C C . ALA A 1 118 ? 17.279 0.185 12.563 1.00 77.06 118 ALA A C 1
ATOM 916 O O . ALA A 1 118 ? 16.219 -0.037 13.148 1.00 77.06 118 ALA A O 1
ATOM 917 N N . ASN A 1 119 ? 17.802 1.412 12.466 1.00 84.44 119 ASN A N 1
ATOM 918 C CA . ASN A 1 119 ? 17.261 2.589 13.158 1.00 84.44 119 ASN A CA 1
ATOM 919 C C . ASN A 1 119 ? 15.763 2.823 12.896 1.00 84.44 119 ASN A C 1
ATOM 921 O O . ASN A 1 119 ? 15.041 3.196 13.813 1.00 84.44 119 ASN A O 1
ATOM 925 N N . TYR A 1 120 ? 15.280 2.569 11.676 1.00 86.75 120 TYR A N 1
ATOM 926 C CA . TYR A 1 120 ? 13.865 2.741 11.325 1.00 86.75 120 TYR A CA 1
ATOM 927 C C . TYR A 1 120 ? 12.948 1.744 12.051 1.00 86.75 120 TYR A C 1
ATOM 929 O O . TYR A 1 120 ? 11.837 2.092 12.447 1.00 86.75 120 TYR A O 1
ATOM 937 N N . PHE A 1 121 ? 13.410 0.509 12.270 1.00 86.75 121 PHE A N 1
ATOM 938 C CA . PHE A 1 121 ? 12.638 -0.507 12.982 1.00 86.75 121 PHE A CA 1
ATOM 939 C C . PHE A 1 121 ? 12.604 -0.212 14.484 1.00 86.75 121 PHE A C 1
ATOM 941 O O . PHE A 1 121 ? 11.555 -0.315 15.119 1.00 86.75 121 PHE A O 1
ATOM 948 N N . GLU A 1 122 ? 13.731 0.237 15.043 1.00 86.75 122 GLU A N 1
ATOM 949 C CA . GLU A 1 122 ? 13.778 0.744 16.416 1.00 86.75 122 GLU A CA 1
ATOM 950 C C . GLU A 1 122 ? 12.867 1.962 16.600 1.00 86.75 122 GLU A C 1
ATOM 952 O O . GLU A 1 122 ? 12.088 2.000 17.552 1.00 86.75 122 GLU A O 1
ATOM 957 N N . GLY A 1 123 ? 12.882 2.904 15.653 1.00 91.06 123 GLY A N 1
ATOM 958 C CA . GLY A 1 123 ? 11.957 4.035 15.622 1.00 91.06 123 GLY A CA 1
ATOM 959 C C . GLY A 1 123 ? 10.499 3.575 15.633 1.00 91.06 123 GLY A C 1
ATOM 960 O O . GLY A 1 123 ? 9.718 4.003 16.484 1.00 91.06 123 GLY A O 1
ATOM 961 N N . TYR A 1 124 ? 10.129 2.633 14.762 1.00 93.25 124 TYR A N 1
ATOM 962 C CA . TYR A 1 124 ? 8.783 2.055 14.748 1.00 93.25 124 TYR A CA 1
ATOM 963 C C . TYR A 1 124 ? 8.388 1.446 16.105 1.00 93.25 124 TYR A C 1
ATOM 965 O O . TYR A 1 124 ? 7.325 1.775 16.637 1.00 93.25 124 TYR A O 1
ATOM 973 N N . LYS A 1 125 ? 9.251 0.624 16.723 1.00 90.62 125 LYS A N 1
ATOM 974 C CA . LYS A 1 125 ? 8.994 0.057 18.062 1.00 90.62 125 LYS A CA 1
ATOM 975 C C . LYS A 1 125 ? 8.810 1.139 19.123 1.00 90.62 125 LYS A C 1
ATOM 977 O O . LYS A 1 125 ? 7.893 1.034 19.939 1.00 90.62 125 LYS A O 1
ATOM 982 N N . GLN A 1 126 ? 9.652 2.173 19.111 1.00 91.88 126 GLN A N 1
ATOM 983 C CA . GLN A 1 126 ? 9.536 3.308 20.028 1.00 91.88 126 GLN A CA 1
ATOM 984 C C . GLN A 1 126 ? 8.196 4.020 19.849 1.00 91.88 126 GLN A C 1
ATOM 986 O O . GLN A 1 126 ? 7.529 4.329 20.837 1.00 91.88 126 GLN A O 1
ATOM 991 N N . GLN A 1 127 ? 7.754 4.212 18.605 1.00 95.56 127 GLN A N 1
ATOM 992 C CA . GLN A 1 127 ? 6.454 4.805 18.324 1.00 95.56 127 GLN A CA 1
ATOM 993 C C . GLN A 1 127 ? 5.304 3.924 18.825 1.00 95.56 127 GLN A C 1
ATOM 995 O O . GLN A 1 127 ? 4.366 4.440 19.438 1.00 95.56 127 GLN A O 1
ATOM 1000 N N . VAL A 1 128 ? 5.370 2.604 18.630 1.00 95.25 128 VAL A N 1
ATOM 1001 C CA . VAL A 1 128 ? 4.381 1.668 19.190 1.00 95.25 128 VAL A CA 1
ATOM 1002 C C . VAL A 1 128 ? 4.352 1.752 20.713 1.00 95.25 128 VAL A C 1
ATOM 1004 O O . VAL A 1 128 ? 3.279 1.944 21.282 1.00 95.25 128 VAL A O 1
ATOM 1007 N N . ALA A 1 129 ? 5.504 1.685 21.379 1.00 93.44 129 ALA A N 1
ATOM 1008 C CA . ALA A 1 129 ? 5.593 1.789 22.834 1.00 93.44 129 ALA A CA 1
ATOM 1009 C C . ALA A 1 129 ? 5.022 3.121 23.355 1.00 93.44 129 ALA A C 1
ATOM 1011 O O . ALA A 1 129 ? 4.249 3.130 24.316 1.00 93.44 129 ALA A O 1
ATOM 1012 N N . ALA A 1 130 ? 5.332 4.234 22.682 1.00 95.56 130 ALA A N 1
ATOM 1013 C CA . ALA A 1 130 ? 4.792 5.547 23.014 1.00 95.56 130 ALA A CA 1
ATOM 1014 C C . ALA A 1 130 ? 3.259 5.584 22.906 1.00 95.56 130 ALA A C 1
ATOM 1016 O O . ALA A 1 130 ? 2.601 6.127 23.791 1.00 95.56 130 ALA A O 1
ATOM 1017 N N . ASN A 1 131 ? 2.672 4.962 21.877 1.00 97.25 131 ASN A N 1
ATOM 1018 C CA . ASN A 1 131 ? 1.216 4.924 21.702 1.00 97.25 131 ASN A CA 1
ATOM 1019 C C . ASN A 1 131 ? 0.517 3.958 22.665 1.00 97.25 131 ASN A C 1
ATOM 1021 O O . ASN A 1 131 ? -0.585 4.250 23.132 1.00 97.25 131 ASN A O 1
ATOM 1025 N N . VAL A 1 132 ? 1.157 2.840 23.018 1.00 95.56 132 VAL A N 1
ATOM 1026 C CA . VAL A 1 132 ? 0.674 1.953 24.087 1.00 95.56 132 VAL A CA 1
ATOM 1027 C C . VAL A 1 132 ? 0.584 2.728 25.404 1.00 95.56 132 VAL A C 1
ATOM 1029 O O . VAL A 1 132 ? -0.432 2.644 26.087 1.00 95.56 132 VAL A O 1
ATOM 1032 N N . GLY A 1 133 ? 1.602 3.531 25.731 1.00 93.94 133 GLY A N 1
ATOM 1033 C CA . GLY A 1 133 ? 1.606 4.360 26.937 1.00 93.94 133 GLY A CA 1
ATOM 1034 C C . GLY A 1 133 ? 0.612 5.527 26.896 1.00 93.94 133 GLY A C 1
ATOM 1035 O O . GLY A 1 133 ? -0.142 5.718 27.845 1.00 93.94 133 GLY A O 1
ATOM 1036 N N . ALA A 1 134 ? 0.597 6.304 25.810 1.00 96.31 134 ALA A N 1
ATOM 1037 C CA . ALA A 1 134 ? -0.173 7.548 25.722 1.00 96.31 134 ALA A CA 1
ATOM 1038 C C . ALA A 1 134 ? -1.659 7.344 25.381 1.00 96.31 134 ALA A C 1
ATOM 1040 O O . ALA A 1 134 ? -2.503 8.089 25.873 1.00 96.31 134 ALA A O 1
ATOM 1041 N N . TYR A 1 135 ? -1.988 6.343 24.557 1.00 96.31 135 TYR A N 1
ATOM 1042 C CA . TYR A 1 135 ? -3.341 6.136 24.019 1.00 96.31 135 TYR A CA 1
ATOM 1043 C C . TYR A 1 135 ? -3.934 4.767 24.365 1.00 96.31 135 TYR A C 1
ATOM 1045 O O . TYR A 1 135 ? -4.994 4.416 23.847 1.00 96.31 135 TYR A O 1
ATOM 1053 N N . ASN A 1 136 ? -3.268 3.983 25.226 1.00 96.62 136 ASN A N 1
ATOM 1054 C CA . ASN A 1 136 ? -3.632 2.592 25.512 1.00 96.62 136 ASN A CA 1
ATOM 1055 C C . ASN A 1 136 ? -3.772 1.769 24.219 1.00 96.62 136 ASN A C 1
ATOM 1057 O O . ASN A 1 136 ? -4.727 1.001 24.053 1.00 96.62 136 ASN A O 1
ATOM 1061 N N . ALA A 1 137 ? -2.858 1.999 23.268 1.00 97.19 137 ALA A N 1
ATOM 1062 C CA . ALA A 1 137 ? -2.957 1.405 21.949 1.00 97.19 137 ALA A CA 1
ATOM 1063 C C . ALA A 1 137 ? -2.905 -0.128 22.012 1.00 97.19 137 ALA A C 1
ATOM 1065 O O . ALA A 1 137 ? -2.061 -0.706 22.702 1.00 97.19 137 ALA A O 1
ATOM 1066 N N . LYS A 1 138 ? -3.790 -0.801 21.271 1.00 96.56 138 LYS A N 1
ATOM 1067 C CA . LYS A 1 138 ? -3.917 -2.266 21.305 1.00 96.56 138 LYS A CA 1
ATOM 1068 C C . LYS A 1 138 ? -3.426 -2.908 20.018 1.00 96.56 138 LYS A C 1
ATOM 1070 O O . LYS A 1 138 ? -3.790 -2.486 18.921 1.00 96.56 138 LYS A O 1
ATOM 1075 N N . ARG A 1 139 ? -2.643 -3.978 20.157 1.00 94.62 139 ARG A N 1
ATOM 1076 C CA . ARG A 1 139 ? -2.289 -4.829 19.022 1.00 94.62 139 ARG A CA 1
ATOM 1077 C C . ARG A 1 139 ? -3.491 -5.674 18.634 1.00 94.62 139 ARG A C 1
ATOM 1079 O O . ARG A 1 139 ? -4.031 -6.384 19.482 1.00 94.62 139 ARG A O 1
ATOM 1086 N N . MET A 1 140 ? -3.864 -5.659 17.362 1.00 94.62 140 MET A N 1
ATOM 1087 C CA . MET A 1 140 ? -4.791 -6.637 16.806 1.00 94.62 140 MET A CA 1
ATOM 1088 C C . MET A 1 140 ? -3.990 -7.743 16.129 1.00 94.62 140 MET A C 1
ATOM 1090 O O . MET A 1 140 ? -3.336 -7.521 15.111 1.00 94.62 140 MET A O 1
ATOM 1094 N N . LYS A 1 141 ? -4.013 -8.937 16.727 1.00 91.38 141 LYS A N 1
ATOM 1095 C CA . LYS A 1 141 ? -3.354 -10.113 16.160 1.00 91.38 141 LYS A CA 1
ATOM 1096 C C . LYS A 1 141 ? -4.103 -10.589 14.911 1.00 91.38 141 LYS A C 1
ATOM 1098 O O . LYS A 1 141 ? -5.331 -10.538 14.857 1.00 91.38 141 LYS A O 1
ATOM 1103 N N . ILE A 1 142 ? -3.358 -11.099 13.936 1.00 92.19 142 ILE A N 1
ATOM 1104 C CA . ILE A 1 142 ? -3.928 -11.802 12.789 1.00 92.19 142 ILE A CA 1
ATOM 1105 C C . ILE A 1 142 ? -4.271 -13.242 13.228 1.00 92.19 142 ILE A C 1
ATOM 1107 O O . ILE A 1 142 ? -3.365 -13.971 13.633 1.00 92.19 142 ILE A O 1
ATOM 1111 N N . PRO A 1 143 ? -5.543 -13.675 13.155 1.00 92.00 143 PRO A N 1
ATOM 1112 C CA . PRO A 1 143 ? -6.000 -14.916 13.787 1.00 92.00 143 PRO A CA 1
ATOM 1113 C C . PRO A 1 143 ? -5.400 -16.182 13.162 1.00 92.00 143 PRO A C 1
ATOM 1115 O O . PRO A 1 143 ? -5.093 -17.132 13.874 1.00 92.00 143 PRO A O 1
ATOM 1118 N N . PHE A 1 144 ? -5.168 -16.188 11.849 1.00 90.44 144 PHE A N 1
ATOM 1119 C CA . PHE A 1 144 ? -4.648 -17.349 11.118 1.00 90.44 144 PHE A CA 1
ATOM 1120 C C . PHE A 1 144 ? -3.117 -17.513 11.199 1.00 90.44 144 PHE A C 1
ATOM 1122 O O . PHE A 1 144 ? -2.570 -18.459 10.638 1.00 90.44 144 PHE A O 1
ATOM 1129 N N . ILE A 1 145 ? -2.420 -16.615 11.907 1.00 86.31 145 ILE A N 1
ATOM 1130 C CA . ILE A 1 145 ? -0.988 -16.737 12.243 1.00 86.31 145 ILE A CA 1
ATOM 1131 C C . ILE A 1 145 ? -0.720 -16.560 13.746 1.00 86.31 145 ILE A C 1
ATOM 1133 O O . ILE A 1 145 ? 0.427 -16.359 14.148 1.00 86.31 145 ILE A O 1
ATOM 1137 N N . ASP A 1 146 ? -1.758 -16.598 14.589 1.00 77.62 146 ASP A N 1
ATOM 1138 C CA . ASP A 1 146 ? -1.570 -16.584 16.039 1.00 77.62 146 ASP A CA 1
ATOM 1139 C C . ASP A 1 146 ? -1.053 -17.953 16.491 1.00 77.62 146 ASP A C 1
ATOM 1141 O O . ASP A 1 146 ? -1.778 -18.943 16.456 1.00 77.62 146 ASP A O 1
ATOM 1145 N N . ASN A 1 147 ? 0.208 -18.011 16.922 1.00 70.19 147 ASN A N 1
ATOM 1146 C CA . ASN A 1 147 ? 0.837 -19.250 17.382 1.00 70.19 147 ASN A CA 1
ATOM 1147 C C . ASN A 1 147 ? 0.143 -19.852 18.614 1.00 70.19 147 ASN A C 1
ATOM 1149 O O . ASN A 1 147 ? 0.274 -21.049 18.855 1.00 70.19 147 ASN A O 1
ATOM 1153 N N . GLU A 1 148 ? -0.542 -19.031 19.414 1.00 68.50 148 GLU A N 1
ATOM 1154 C CA . GLU A 1 148 ? -1.198 -19.489 20.641 1.00 68.50 148 GLU A CA 1
ATOM 1155 C C . GLU A 1 148 ? -2.545 -20.145 20.341 1.00 68.50 148 GLU A C 1
ATOM 1157 O O . GLU A 1 148 ? -2.878 -21.160 20.943 1.00 68.50 148 GLU A O 1
ATOM 1162 N N . ASN A 1 149 ? -3.314 -19.568 19.414 1.00 71.06 149 ASN A N 1
ATOM 1163 C CA . ASN A 1 149 ? -4.673 -19.999 19.091 1.00 71.06 149 ASN A CA 1
ATOM 1164 C C . ASN A 1 149 ? -4.980 -19.725 17.608 1.00 71.06 149 ASN A C 1
ATOM 1166 O O . ASN A 1 149 ? -5.732 -18.792 17.310 1.00 71.06 149 ASN A O 1
ATOM 1170 N N . PRO A 1 150 ? -4.401 -20.491 16.666 1.00 75.25 150 PRO A N 1
ATOM 1171 C CA . PRO A 1 150 ? -4.631 -20.249 15.251 1.00 75.25 150 PRO A CA 1
ATOM 1172 C C . PRO A 1 150 ? -6.088 -20.566 14.908 1.00 75.25 150 PRO A C 1
ATOM 1174 O O . PRO A 1 150 ? -6.578 -21.668 15.164 1.00 75.25 150 PRO A O 1
ATOM 1177 N N . VAL A 1 151 ? -6.784 -19.596 14.319 1.00 81.50 151 VAL A N 1
ATOM 1178 C CA . VAL A 1 151 ? -8.161 -19.764 13.841 1.00 81.50 151 VAL A CA 1
ATOM 1179 C C . VAL A 1 151 ? -8.199 -19.514 12.342 1.00 81.50 151 VAL A C 1
ATOM 1181 O O . VAL A 1 151 ? -7.707 -18.494 11.862 1.00 81.50 151 VAL A O 1
ATOM 1184 N N . ASN A 1 152 ? -8.825 -20.437 11.610 1.00 82.50 152 ASN A N 1
ATOM 1185 C CA . ASN A 1 152 ? -9.095 -20.258 10.189 1.00 82.50 152 ASN A CA 1
ATOM 1186 C C . ASN A 1 152 ? -10.128 -19.142 9.998 1.00 82.50 152 ASN A C 1
ATOM 1188 O O . ASN A 1 152 ? -11.208 -19.172 10.588 1.00 82.50 152 ASN A O 1
ATOM 1192 N N . GLY A 1 153 ? -9.809 -18.188 9.133 1.00 92.88 153 GLY A N 1
ATOM 1193 C CA . GLY A 1 153 ? -10.659 -17.053 8.804 1.00 92.88 153 GLY A CA 1
ATOM 1194 C C . GLY A 1 153 ? -9.883 -15.736 8.816 1.00 92.88 153 GLY A C 1
ATOM 1195 O O . GLY A 1 153 ? -8.920 -15.590 9.564 1.00 92.88 153 GLY A O 1
ATOM 1196 N N . PRO A 1 154 ? -10.277 -14.760 7.987 1.00 96.69 154 PRO A N 1
ATOM 1197 C CA . PRO A 1 154 ? -9.557 -13.500 7.873 1.00 96.69 154 PRO A CA 1
ATOM 1198 C C . PRO A 1 154 ? -9.750 -12.598 9.103 1.00 96.69 154 PRO A C 1
ATOM 1200 O O . PRO A 1 154 ? -10.801 -12.619 9.748 1.00 96.69 154 PRO A O 1
ATOM 1203 N N . LEU A 1 155 ? -8.776 -11.722 9.382 1.00 97.00 155 LEU A N 1
ATOM 1204 C CA . LEU A 1 155 ? -9.015 -10.569 10.263 1.00 97.00 155 LEU A CA 1
ATOM 1205 C C . LEU A 1 155 ? -9.922 -9.578 9.526 1.00 97.00 155 LEU A C 1
ATOM 1207 O O . LEU A 1 155 ? -9.592 -9.174 8.417 1.00 97.00 155 LEU A O 1
ATOM 1211 N N . THR A 1 156 ? -11.018 -9.147 10.150 1.00 97.75 156 THR A N 1
ATOM 1212 C CA . THR A 1 156 ? -11.939 -8.151 9.578 1.00 97.75 156 THR A CA 1
ATOM 1213 C C . THR A 1 156 ? -12.012 -6.915 10.465 1.00 97.75 156 THR A C 1
ATOM 1215 O O . THR A 1 156 ? -12.288 -7.020 11.660 1.00 97.75 156 THR A O 1
ATOM 1218 N N . ILE A 1 157 ? -11.797 -5.740 9.874 1.00 97.94 157 ILE A N 1
ATOM 1219 C CA . ILE A 1 157 ? -11.917 -4.435 10.527 1.00 97.94 157 ILE A CA 1
ATOM 1220 C C . ILE A 1 157 ? -13.138 -3.727 9.948 1.00 97.94 157 ILE A C 1
ATOM 1222 O O . ILE A 1 157 ? -13.205 -3.492 8.744 1.00 97.94 157 ILE A O 1
ATOM 1226 N N . LYS A 1 158 ? -14.095 -3.359 10.800 1.00 97.75 158 LYS A N 1
ATOM 1227 C CA . LYS A 1 158 ? -15.268 -2.578 10.386 1.00 97.75 158 LYS A CA 1
ATOM 1228 C C . LYS A 1 158 ? -14.940 -1.091 10.445 1.00 97.75 158 LYS A C 1
ATOM 1230 O O . LYS A 1 158 ? -14.588 -0.583 11.511 1.00 97.75 158 LYS A O 1
ATOM 1235 N N . LEU A 1 159 ? -15.054 -0.397 9.317 1.00 96.94 159 LEU A N 1
ATOM 1236 C CA . LEU A 1 159 ? -14.708 1.018 9.208 1.00 96.94 159 LEU A CA 1
ATOM 1237 C C . LEU A 1 159 ? -15.931 1.881 9.530 1.00 96.94 159 LEU A C 1
ATOM 1239 O O . LEU A 1 159 ? -16.647 2.331 8.639 1.00 96.94 159 LEU A O 1
ATOM 1243 N N . GLY A 1 160 ? -16.173 2.089 10.825 1.00 93.38 160 GLY A N 1
ATOM 1244 C CA . GLY A 1 160 ? -17.332 2.821 11.341 1.00 93.38 160 GLY A CA 1
ATOM 1245 C C . GLY A 1 160 ? -18.567 1.933 11.540 1.00 93.38 160 GLY A C 1
ATOM 1246 O O . GLY A 1 160 ? -18.805 0.963 10.822 1.00 93.38 160 GLY A O 1
ATOM 1247 N N . THR A 1 161 ? -19.371 2.246 12.555 1.00 91.12 161 THR A N 1
ATOM 1248 C CA . THR A 1 161 ? -20.581 1.474 12.872 1.00 91.12 161 THR A CA 1
ATOM 1249 C C . THR A 1 161 ? -21.672 1.734 11.837 1.00 91.12 161 THR A C 1
ATOM 1251 O O . THR A 1 161 ? -22.042 2.879 11.606 1.00 91.12 161 THR A O 1
ATOM 1254 N N . GLY A 1 162 ? -22.231 0.669 11.255 1.00 90.38 162 GLY A N 1
ATOM 1255 C CA . GLY A 1 162 ? -23.361 0.766 10.323 1.00 90.38 162 GLY A CA 1
ATOM 1256 C C . GLY A 1 162 ? -22.997 1.220 8.906 1.00 90.38 162 GLY A C 1
ATOM 1257 O O . GLY A 1 162 ? -23.897 1.413 8.095 1.00 90.38 162 GLY A O 1
ATOM 1258 N N . THR A 1 163 ? -21.706 1.361 8.593 1.00 93.00 163 THR A N 1
ATOM 1259 C CA . THR A 1 163 ? -21.237 1.777 7.261 1.00 93.00 163 THR A CA 1
ATOM 1260 C C . THR A 1 163 ? -21.309 0.649 6.234 1.00 93.00 163 THR A C 1
ATOM 1262 O O . THR A 1 163 ? -21.490 0.901 5.047 1.00 93.00 163 THR A O 1
ATOM 1265 N N . GLY A 1 164 ? -21.164 -0.602 6.688 1.00 94.12 164 GLY A N 1
ATOM 1266 C CA . GLY A 1 164 ? -21.011 -1.762 5.806 1.00 94.12 164 GLY A CA 1
ATOM 1267 C C . GLY A 1 164 ? -19.668 -1.796 5.067 1.00 94.12 164 GLY A C 1
ATOM 1268 O O . GLY A 1 164 ? -19.521 -2.573 4.129 1.00 94.12 164 GLY A O 1
ATOM 1269 N N . ILE A 1 165 ? -18.710 -0.953 5.472 1.00 97.00 165 ILE A N 1
ATOM 1270 C CA . ILE A 1 165 ? -17.366 -0.889 4.899 1.00 97.00 165 ILE A CA 1
ATOM 1271 C C . ILE A 1 165 ? -16.437 -1.743 5.760 1.00 97.00 165 ILE A C 1
ATOM 1273 O O . ILE A 1 165 ? -16.297 -1.508 6.966 1.00 97.00 165 ILE A O 1
ATOM 1277 N N . GLU A 1 166 ? -15.780 -2.718 5.142 1.00 98.19 166 GLU A N 1
ATOM 1278 C CA . GLU A 1 166 ? -14.907 -3.667 5.833 1.00 98.19 166 GLU A CA 1
ATOM 1279 C C . GLU A 1 166 ? -13.518 -3.696 5.193 1.00 98.19 166 GLU A C 1
ATOM 1281 O O . GLU A 1 166 ? -13.385 -3.660 3.976 1.00 98.19 166 GLU A O 1
ATOM 1286 N N . LEU A 1 167 ? -12.471 -3.772 6.015 1.00 98.69 167 LEU A N 1
ATOM 1287 C CA . LEU A 1 167 ? -11.086 -3.979 5.596 1.00 98.69 167 LEU A CA 1
ATOM 1288 C C . LEU A 1 167 ? -10.629 -5.354 6.098 1.00 98.69 167 LEU A C 1
ATOM 1290 O O . LEU A 1 167 ? -10.552 -5.583 7.307 1.00 98.69 167 LEU A O 1
ATOM 1294 N N . ILE A 1 168 ? -10.367 -6.277 5.171 1.00 98.69 168 ILE A N 1
ATOM 1295 C CA . ILE A 1 168 ? -10.256 -7.714 5.452 1.00 98.69 168 ILE A CA 1
ATOM 1296 C C . ILE A 1 168 ? -8.860 -8.228 5.083 1.00 98.69 168 ILE A C 1
ATOM 1298 O O . ILE A 1 168 ? -8.440 -8.096 3.935 1.00 98.69 168 ILE A O 1
ATOM 1302 N N . CYS A 1 169 ? -8.148 -8.830 6.039 1.00 98.62 169 CYS A N 1
ATOM 1303 C CA . CYS A 1 169 ? -6.818 -9.408 5.841 1.00 98.62 169 CYS A CA 1
ATOM 1304 C C . CYS A 1 169 ? -6.908 -10.861 5.359 1.00 98.62 169 CYS A C 1
ATOM 1306 O O . CYS A 1 169 ? -7.381 -11.724 6.102 1.00 98.62 169 CYS A O 1
ATOM 1308 N N . TYR A 1 170 ? -6.418 -11.145 4.151 1.00 98.44 170 TYR A N 1
ATOM 1309 C CA . TYR A 1 170 ? -6.479 -12.481 3.538 1.00 98.44 170 TYR A CA 1
ATOM 1310 C C . TYR A 1 170 ? -5.152 -13.241 3.532 1.00 98.44 170 TYR A C 1
ATOM 1312 O O . TYR A 1 170 ? -5.154 -14.453 3.322 1.00 98.44 170 TYR A O 1
ATOM 1320 N N . CYS A 1 171 ? -4.034 -12.553 3.747 1.00 97.75 171 CYS A N 1
ATOM 1321 C CA . CYS A 1 171 ? -2.713 -13.161 3.843 1.00 97.75 171 CYS A CA 1
ATOM 1322 C C . CYS A 1 171 ? -1.810 -12.290 4.716 1.00 97.75 171 CYS A C 1
ATOM 1324 O O . CYS A 1 171 ? -1.881 -11.064 4.654 1.00 97.75 171 CYS A O 1
ATOM 1326 N N . ALA A 1 172 ? -0.979 -12.928 5.531 1.00 95.38 172 ALA A N 1
ATOM 1327 C CA . ALA A 1 172 ? -0.004 -12.287 6.404 1.00 95.38 172 ALA A CA 1
ATOM 1328 C C . ALA A 1 172 ? 1.119 -13.282 6.708 1.00 95.38 172 ALA A C 1
ATOM 1330 O O . ALA A 1 172 ? 0.854 -14.471 6.891 1.00 95.38 172 ALA A O 1
ATOM 1331 N N . ASN A 1 173 ? 2.372 -12.823 6.782 1.00 91.19 173 ASN A N 1
ATOM 1332 C CA . ASN A 1 173 ? 3.530 -13.675 7.082 1.00 91.19 173 ASN A CA 1
ATOM 1333 C C . ASN A 1 173 ? 3.653 -14.921 6.174 1.00 91.19 173 ASN A C 1
ATOM 1335 O O . ASN A 1 173 ? 4.119 -15.975 6.615 1.00 91.19 173 ASN A O 1
ATOM 1339 N N . GLY A 1 174 ? 3.226 -14.805 4.910 1.00 91.62 174 GLY A N 1
ATOM 1340 C CA . GLY A 1 174 ? 3.232 -15.902 3.937 1.00 91.62 174 GLY A CA 1
ATOM 1341 C C . GLY A 1 174 ? 2.227 -17.027 4.226 1.00 91.62 174 GLY A C 1
ATOM 1342 O O . GLY A 1 174 ? 2.369 -18.134 3.698 1.00 91.62 174 GLY A O 1
ATOM 1343 N N . VAL A 1 175 ? 1.235 -16.763 5.079 1.00 93.38 175 VAL A N 1
ATOM 1344 C CA . VAL A 1 175 ? 0.131 -17.668 5.406 1.00 93.38 175 VAL A CA 1
ATOM 1345 C C . VAL A 1 175 ? -1.175 -17.043 4.928 1.00 93.38 175 VAL A C 1
ATOM 1347 O O . VAL A 1 175 ? -1.428 -15.863 5.169 1.00 93.38 175 VAL A O 1
ATOM 1350 N N . LEU A 1 176 ? -1.999 -17.827 4.239 1.00 96.75 176 LEU A N 1
ATOM 1351 C CA . LEU A 1 176 ? -3.330 -17.419 3.796 1.00 96.75 176 LEU A CA 1
ATOM 1352 C C . LEU A 1 176 ? -4.342 -17.545 4.941 1.00 96.75 176 LEU A C 1
ATOM 1354 O O . LEU A 1 176 ? -4.147 -18.309 5.884 1.00 96.75 176 LEU A O 1
ATOM 1358 N N . ALA A 1 177 ? -5.464 -16.834 4.844 1.00 96.75 177 ALA A N 1
ATOM 1359 C CA . ALA A 1 177 ? -6.493 -16.840 5.884 1.00 96.75 177 ALA A CA 1
ATOM 1360 C C . ALA A 1 177 ? -7.187 -18.201 6.102 1.00 96.75 177 ALA A C 1
ATOM 1362 O O . ALA A 1 177 ? -7.891 -18.367 7.095 1.00 96.75 177 ALA A O 1
ATOM 1363 N N . ASP A 1 178 ? -6.991 -19.179 5.216 1.00 95.19 178 ASP A N 1
ATOM 1364 C CA . ASP A 1 178 ? -7.416 -20.573 5.410 1.00 95.19 178 ASP A CA 1
ATOM 1365 C C . ASP A 1 178 ? -6.353 -21.454 6.096 1.00 95.19 178 ASP A C 1
ATOM 1367 O O . ASP A 1 178 ? -6.549 -22.662 6.233 1.00 95.19 178 ASP A O 1
ATOM 1371 N N . GLY A 1 179 ? -5.241 -20.857 6.535 1.00 92.06 179 GLY A N 1
ATOM 1372 C CA . GLY A 1 179 ? -4.138 -21.522 7.226 1.00 92.06 179 GLY A CA 1
ATOM 1373 C C . GLY A 1 179 ? -3.053 -22.081 6.300 1.00 92.06 179 GLY A C 1
ATOM 1374 O O . GLY A 1 179 ? -2.058 -22.624 6.787 1.00 92.06 179 GLY A O 1
ATOM 1375 N N . VAL A 1 180 ? -3.189 -21.955 4.973 1.00 92.50 180 VAL A N 1
ATOM 1376 C CA . VAL A 1 180 ? -2.169 -22.442 4.032 1.00 92.50 180 VAL A CA 1
ATOM 1377 C C . VAL A 1 180 ? -0.883 -21.625 4.169 1.00 92.50 180 VAL A C 1
ATOM 1379 O O . VAL A 1 180 ? -0.843 -20.439 3.849 1.00 92.50 180 VAL A O 1
ATOM 1382 N N . ASN A 1 181 ? 0.201 -22.275 4.602 1.00 91.94 181 ASN A N 1
ATOM 1383 C CA . ASN A 1 181 ? 1.539 -21.685 4.649 1.00 91.94 181 ASN A CA 1
ATOM 1384 C C . ASN A 1 181 ? 2.236 -21.838 3.288 1.00 91.94 181 ASN A C 1
ATOM 1386 O O . ASN A 1 181 ? 2.835 -22.877 2.987 1.00 91.94 181 ASN A O 1
ATOM 1390 N N . VAL A 1 182 ? 2.162 -20.786 2.474 1.00 91.44 182 VAL A N 1
ATOM 1391 C CA . VAL A 1 182 ? 2.675 -20.771 1.097 1.00 91.44 182 VAL A CA 1
ATOM 1392 C C . VAL A 1 182 ? 4.189 -20.967 1.069 1.00 91.44 182 VAL A C 1
ATOM 1394 O O . VAL A 1 182 ? 4.713 -21.742 0.266 1.00 91.44 182 VAL A O 1
ATOM 1397 N N . LEU A 1 183 ? 4.896 -20.328 2.003 1.00 88.25 183 LEU A N 1
ATOM 1398 C CA . LEU A 1 183 ? 6.354 -20.398 2.094 1.00 88.25 183 LEU A CA 1
ATOM 1399 C C . LEU A 1 183 ? 6.818 -21.835 2.344 1.00 88.25 183 LEU A C 1
ATOM 1401 O O . LEU A 1 183 ? 7.759 -22.300 1.708 1.00 88.25 183 LEU A O 1
ATOM 1405 N N . ASN A 1 184 ? 6.147 -22.572 3.236 1.00 85.81 184 ASN A N 1
ATOM 1406 C CA . ASN A 1 184 ? 6.458 -23.979 3.492 1.00 85.81 184 ASN A CA 1
ATOM 1407 C C . ASN A 1 184 ? 6.242 -24.862 2.260 1.00 85.81 184 ASN A C 1
ATOM 1409 O O . ASN A 1 184 ? 7.085 -25.719 1.995 1.00 85.81 184 ASN A O 1
ATOM 1413 N N . GLY A 1 185 ? 5.175 -24.628 1.492 1.00 83.81 185 GLY A N 1
ATOM 1414 C CA . GLY A 1 185 ? 4.897 -25.378 0.263 1.00 83.81 185 GLY A CA 1
ATOM 1415 C C . GLY A 1 185 ? 5.964 -25.199 -0.824 1.00 83.81 185 GLY A C 1
ATOM 1416 O O . GLY A 1 185 ? 6.198 -26.106 -1.616 1.00 83.81 185 GLY A O 1
ATOM 1417 N N . GLN A 1 186 ? 6.661 -24.061 -0.828 1.00 83.88 186 GLN A N 1
ATOM 1418 C CA . GLN A 1 186 ? 7.678 -23.726 -1.830 1.00 83.88 186 GLN A CA 1
ATOM 1419 C C . GLN A 1 186 ? 9.120 -24.024 -1.371 1.00 83.88 186 GLN A C 1
ATOM 1421 O O . GLN A 1 186 ? 10.038 -24.029 -2.186 1.00 83.88 186 GLN A O 1
ATOM 1426 N N . LYS A 1 187 ? 9.349 -24.345 -0.085 1.00 66.88 187 LYS A N 1
ATOM 1427 C CA . LYS A 1 187 ? 10.692 -24.613 0.486 1.00 66.88 187 LYS A CA 1
ATOM 1428 C C . LYS A 1 187 ? 11.420 -25.822 -0.118 1.00 66.88 187 LYS A C 1
ATOM 1430 O O . LYS A 1 187 ? 12.637 -25.928 0.049 1.00 66.88 187 LYS A O 1
ATOM 1435 N N . ALA A 1 188 ? 10.722 -26.716 -0.820 1.00 56.78 188 ALA A N 1
ATOM 1436 C CA . ALA A 1 188 ? 11.313 -27.912 -1.424 1.00 56.78 188 ALA A CA 1
ATOM 1437 C C . ALA A 1 188 ? 12.282 -27.619 -2.596 1.00 56.78 188 ALA A C 1
ATOM 1439 O O . ALA A 1 188 ? 13.053 -28.499 -2.972 1.00 56.78 188 ALA A O 1
ATOM 1440 N N . SER A 1 189 ? 12.306 -26.399 -3.154 1.00 56.09 189 SER A N 1
ATOM 1441 C CA . SER A 1 189 ? 13.022 -26.074 -4.405 1.00 56.09 189 SER A CA 1
ATOM 1442 C C . SER A 1 189 ? 14.365 -25.328 -4.265 1.00 56.09 189 SER A C 1
ATOM 1444 O O . SER A 1 189 ? 14.901 -24.889 -5.279 1.00 56.09 189 SER A O 1
ATOM 1446 N N . LYS A 1 190 ? 14.950 -25.269 -3.052 1.00 56.28 190 LYS A N 1
ATOM 1447 C CA . LYS A 1 190 ? 16.228 -24.639 -2.603 1.00 56.28 190 LYS A CA 1
ATOM 1448 C C . LYS A 1 190 ? 15.921 -23.610 -1.515 1.00 56.28 190 LYS A C 1
ATOM 1450 O O . LYS A 1 190 ? 15.265 -22.601 -1.748 1.00 56.28 190 LYS A O 1
ATOM 1455 N N . ARG A 1 191 ? 16.408 -23.874 -0.301 1.00 55.09 191 ARG A N 1
ATOM 1456 C CA . ARG A 1 191 ? 16.131 -23.068 0.893 1.00 55.09 191 ARG A CA 1
ATOM 1457 C C . ARG A 1 191 ? 16.691 -21.650 0.723 1.00 55.09 191 ARG A C 1
ATOM 1459 O O . ARG A 1 191 ? 17.903 -21.461 0.786 1.00 55.09 191 ARG A O 1
ATOM 1466 N N . ARG A 1 192 ? 15.816 -20.661 0.536 1.00 64.25 192 ARG A N 1
ATOM 1467 C CA . ARG A 1 192 ? 16.170 -19.240 0.651 1.00 64.25 192 ARG A CA 1
ATOM 1468 C C . ARG A 1 192 ? 15.979 -18.720 2.062 1.00 64.25 192 ARG A C 1
ATOM 1470 O O . ARG A 1 192 ? 15.090 -19.181 2.781 1.00 64.25 192 ARG A O 1
ATOM 1477 N N . ALA A 1 193 ? 16.776 -17.713 2.408 1.00 75.12 193 ALA A N 1
ATOM 1478 C CA . ALA A 1 193 ? 16.409 -16.786 3.465 1.00 75.12 193 ALA A CA 1
ATOM 1479 C C . ALA A 1 193 ? 15.093 -16.100 3.063 1.00 75.12 193 ALA A C 1
ATOM 1481 O O . ALA A 1 193 ? 14.957 -15.661 1.924 1.00 75.12 193 ALA A O 1
ATOM 1482 N N . LEU A 1 194 ? 14.115 -16.077 3.965 1.00 79.69 194 LEU A N 1
ATOM 1483 C CA . LEU A 1 194 ? 12.865 -15.355 3.747 1.00 79.69 194 LEU A CA 1
ATOM 1484 C C . LEU A 1 194 ? 13.155 -13.864 3.613 1.00 79.69 194 LEU A C 1
ATOM 1486 O O . LEU A 1 194 ? 13.984 -13.327 4.344 1.00 79.69 194 LEU A O 1
ATOM 1490 N N . ASN A 1 195 ? 12.468 -13.194 2.703 1.00 85.81 195 ASN A N 1
ATOM 1491 C CA . ASN A 1 195 ? 12.523 -11.749 2.610 1.00 85.81 195 ASN A CA 1
ATOM 1492 C C . ASN A 1 195 ? 11.304 -11.153 3.343 1.00 85.81 195 ASN A C 1
ATOM 1494 O O . ASN A 1 195 ? 10.216 -11.720 3.229 1.00 85.81 195 ASN A O 1
ATOM 1498 N N . PRO A 1 196 ? 11.430 -10.030 4.077 1.00 88.44 196 PRO A N 1
ATOM 1499 C CA . PRO A 1 196 ? 10.273 -9.330 4.641 1.00 88.44 196 PRO A CA 1
ATOM 1500 C C . PRO A 1 196 ? 9.155 -9.040 3.626 1.00 88.44 196 PRO A C 1
ATOM 1502 O O . PRO A 1 196 ? 7.987 -9.072 4.002 1.00 88.44 196 PRO A O 1
ATOM 1505 N N . ASN A 1 197 ? 9.488 -8.875 2.344 1.00 92.44 197 ASN A N 1
ATOM 1506 C CA . ASN A 1 197 ? 8.525 -8.712 1.250 1.00 92.44 197 ASN A CA 1
ATOM 1507 C C . ASN A 1 197 ? 7.591 -9.923 1.104 1.00 92.44 197 ASN A C 1
ATOM 1509 O O . ASN A 1 197 ? 6.381 -9.761 0.948 1.00 92.44 197 ASN A O 1
ATOM 1513 N N . ASP A 1 198 ? 8.117 -11.145 1.270 1.00 91.62 198 ASP A N 1
ATOM 1514 C CA . ASP A 1 198 ? 7.331 -12.390 1.237 1.00 91.62 198 ASP A CA 1
ATOM 1515 C C . ASP A 1 198 ? 6.343 -12.497 2.419 1.00 91.62 198 ASP A C 1
ATOM 1517 O O . ASP A 1 198 ? 5.454 -13.352 2.429 1.00 91.62 198 ASP A O 1
ATOM 1521 N N . LEU A 1 199 ? 6.525 -11.662 3.448 1.00 92.19 199 LEU A N 1
ATOM 1522 C CA . LEU A 1 199 ? 5.719 -11.638 4.668 1.00 92.19 199 LEU A CA 1
ATOM 1523 C C . LEU A 1 199 ? 4.643 -10.546 4.652 1.00 92.19 199 LEU A C 1
ATOM 1525 O O . LEU A 1 199 ? 3.874 -10.467 5.614 1.00 92.19 199 LEU A O 1
ATOM 1529 N N . SER A 1 200 ? 4.571 -9.755 3.577 1.00 95.69 200 SER A N 1
ATOM 1530 C CA . SER A 1 200 ? 3.656 -8.621 3.449 1.00 95.69 200 SER A CA 1
ATOM 1531 C C . SER A 1 200 ? 2.199 -8.993 3.700 1.00 95.69 200 SER A C 1
ATOM 1533 O O . SER A 1 200 ? 1.721 -10.078 3.350 1.00 95.69 200 SER A O 1
ATOM 1535 N N . PHE A 1 201 ? 1.477 -8.067 4.324 1.00 97.81 201 PHE A N 1
ATOM 1536 C CA . PHE A 1 201 ? 0.065 -8.246 4.632 1.00 97.81 201 PHE A CA 1
ATOM 1537 C C . PHE A 1 201 ? -0.802 -7.856 3.441 1.00 97.81 201 PHE A C 1
ATOM 1539 O O . PHE A 1 201 ? -0.614 -6.806 2.830 1.00 97.81 201 PHE A O 1
ATOM 1546 N N . VAL A 1 202 ? -1.809 -8.679 3.167 1.00 98.56 202 VAL A N 1
ATOM 1547 C CA . VAL A 1 202 ? -2.765 -8.490 2.078 1.00 98.56 202 VAL A CA 1
ATOM 1548 C C . VAL A 1 202 ? -4.110 -8.119 2.656 1.00 98.56 202 VAL A C 1
ATOM 1550 O O . VAL A 1 202 ? -4.711 -8.915 3.383 1.00 98.56 202 VAL A O 1
ATOM 1553 N N . PHE A 1 203 ? -4.607 -6.950 2.271 1.00 98.81 203 PHE A N 1
ATOM 1554 C CA . PHE A 1 203 ? -5.942 -6.494 2.613 1.00 98.81 203 PHE A CA 1
ATOM 1555 C C . PHE A 1 203 ? -6.786 -6.231 1.369 1.00 98.81 203 PHE A C 1
ATOM 1557 O O . PHE A 1 203 ? -6.311 -5.681 0.373 1.00 98.81 203 PHE A O 1
ATOM 1564 N N . ILE A 1 204 ? -8.068 -6.575 1.470 1.00 98.81 204 ILE A N 1
ATOM 1565 C CA . ILE A 1 204 ? -9.107 -6.111 0.553 1.00 98.81 204 ILE A CA 1
ATOM 1566 C C . ILE A 1 204 ? -10.096 -5.286 1.366 1.00 98.81 204 ILE A C 1
ATOM 1568 O O . ILE A 1 204 ? -10.656 -5.774 2.348 1.00 98.81 204 ILE A O 1
ATOM 1572 N N . LEU A 1 205 ? -10.295 -4.032 0.966 1.00 98.69 205 LEU A N 1
ATOM 1573 C CA . LEU A 1 205 ? -11.427 -3.239 1.423 1.00 98.69 205 LEU A CA 1
ATOM 1574 C C . LEU A 1 205 ? -12.638 -3.591 0.570 1.00 98.69 205 LEU A C 1
ATOM 1576 O O . LEU A 1 205 ? -12.549 -3.519 -0.655 1.00 98.69 205 LEU A O 1
ATOM 1580 N N . GLU A 1 206 ? -13.756 -3.923 1.204 1.00 97.50 206 GLU A N 1
ATOM 1581 C CA . GLU A 1 206 ? -15.027 -4.210 0.546 1.00 97.50 206 GLU A CA 1
ATOM 1582 C C . GLU A 1 206 ? -16.097 -3.204 0.977 1.00 97.50 206 GLU A C 1
ATOM 1584 O O . GLU A 1 206 ? -16.268 -2.910 2.163 1.00 97.50 206 GLU A O 1
ATOM 1589 N N . TRP A 1 207 ? -16.832 -2.689 -0.009 1.00 94.94 207 TRP A N 1
ATOM 1590 C CA . TRP A 1 207 ? -18.059 -1.934 0.214 1.00 94.94 207 TRP A CA 1
ATOM 1591 C C . TRP A 1 207 ? -19.020 -2.169 -0.949 1.00 94.94 207 TRP A C 1
ATOM 1593 O O . TRP A 1 207 ? -18.828 -1.646 -2.047 1.00 94.94 207 TRP A O 1
ATOM 1603 N N . GLU A 1 208 ? -20.036 -2.999 -0.710 1.00 91.38 208 GLU A N 1
ATOM 1604 C CA . GLU A 1 208 ? -20.950 -3.495 -1.745 1.00 91.38 208 GLU A CA 1
ATOM 1605 C C . GLU A 1 208 ? -20.176 -4.140 -2.915 1.00 91.38 208 GLU A C 1
ATOM 1607 O O . GLU A 1 208 ? -19.547 -5.182 -2.747 1.00 91.38 208 GLU A O 1
ATOM 1612 N N . ASN A 1 209 ? -20.211 -3.531 -4.103 1.00 89.69 209 ASN A N 1
ATOM 1613 C CA . ASN A 1 209 ? -19.496 -3.983 -5.292 1.00 89.69 209 ASN A CA 1
ATOM 1614 C C . ASN A 1 209 ? -18.103 -3.341 -5.463 1.00 89.69 209 ASN A C 1
ATOM 1616 O O . ASN A 1 209 ? -17.415 -3.662 -6.432 1.00 89.69 209 ASN A 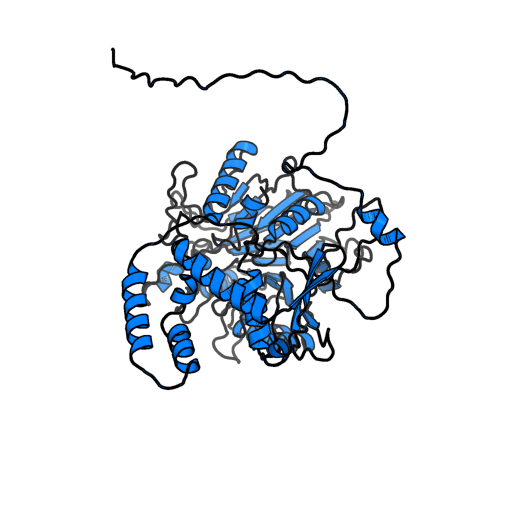O 1
ATOM 1620 N N . PHE A 1 210 ? -17.686 -2.442 -4.565 1.00 95.00 210 PHE A N 1
ATOM 1621 C CA . PHE A 1 210 ? -16.334 -1.886 -4.553 1.00 95.00 210 PHE A CA 1
ATOM 1622 C C . PHE A 1 210 ? -15.358 -2.841 -3.885 1.00 95.00 210 PHE A C 1
ATOM 1624 O O . PHE A 1 210 ? -15.617 -3.308 -2.771 1.00 95.00 210 PHE A O 1
ATOM 1631 N N . ARG A 1 211 ? -14.191 -3.037 -4.504 1.00 97.50 211 ARG A N 1
ATOM 1632 C CA . ARG A 1 211 ? -13.053 -3.699 -3.863 1.00 97.50 211 ARG A CA 1
ATOM 1633 C C . ARG A 1 211 ? -11.754 -2.943 -4.108 1.00 97.50 211 ARG A C 1
ATOM 1635 O O . ARG A 1 211 ? -11.360 -2.771 -5.259 1.00 97.50 211 ARG A O 1
ATOM 1642 N N . TYR A 1 212 ? -11.066 -2.547 -3.043 1.00 98.56 212 TYR A N 1
ATOM 1643 C CA . TYR A 1 212 ? -9.711 -1.991 -3.114 1.00 98.56 212 TYR A CA 1
ATOM 1644 C C . TYR A 1 212 ? -8.705 -3.003 -2.560 1.00 98.56 212 TYR A C 1
ATOM 1646 O O . TYR A 1 212 ? -8.844 -3.453 -1.425 1.00 98.56 212 TYR A O 1
ATOM 1654 N N . PHE A 1 213 ? -7.708 -3.366 -3.366 1.00 98.75 213 PHE A N 1
ATOM 1655 C CA . PHE A 1 213 ? -6.675 -4.346 -3.036 1.00 98.75 213 PHE A CA 1
ATOM 1656 C C . PHE A 1 213 ? -5.347 -3.654 -2.711 1.00 98.75 213 PHE A C 1
ATOM 1658 O O . PHE A 1 213 ? -4.870 -2.818 -3.482 1.00 98.75 213 PHE A O 1
ATOM 1665 N N . THR A 1 214 ? -4.717 -4.055 -1.605 1.00 98.69 214 THR A N 1
ATOM 1666 C CA . THR A 1 214 ? -3.366 -3.634 -1.204 1.00 98.69 214 THR A CA 1
ATOM 1667 C C . THR A 1 214 ? -2.608 -4.809 -0.594 1.00 98.69 214 THR A C 1
ATOM 1669 O O . THR A 1 214 ? -3.170 -5.553 0.209 1.00 98.69 214 THR A O 1
ATOM 1672 N N . ALA A 1 215 ? -1.328 -4.958 -0.932 1.00 98.31 215 ALA A N 1
ATOM 1673 C CA . ALA A 1 215 ? -0.514 -6.072 -0.445 1.00 98.31 215 ALA A CA 1
ATOM 1674 C C . ALA A 1 215 ? 0.935 -5.699 -0.082 1.00 98.31 215 ALA A C 1
ATOM 1676 O O . ALA A 1 215 ? 1.773 -6.591 -0.006 1.00 98.31 215 ALA A O 1
ATOM 1677 N N . GLY A 1 216 ? 1.238 -4.411 0.133 1.00 97.62 216 GLY A N 1
ATOM 1678 C CA . GLY A 1 216 ? 2.610 -3.948 0.373 1.00 97.62 216 GLY A CA 1
ATOM 1679 C C . GLY A 1 216 ? 3.560 -4.489 -0.696 1.00 97.62 216 GLY A C 1
ATOM 1680 O O . GLY A 1 216 ? 3.227 -4.483 -1.885 1.00 97.62 216 GLY A O 1
ATOM 1681 N N . ASP A 1 217 ? 4.660 -5.094 -0.255 1.00 97.50 217 ASP A N 1
ATOM 1682 C CA . ASP A 1 217 ? 5.687 -5.653 -1.134 1.00 97.50 217 ASP A CA 1
ATOM 1683 C C . ASP A 1 217 ? 5.524 -7.148 -1.421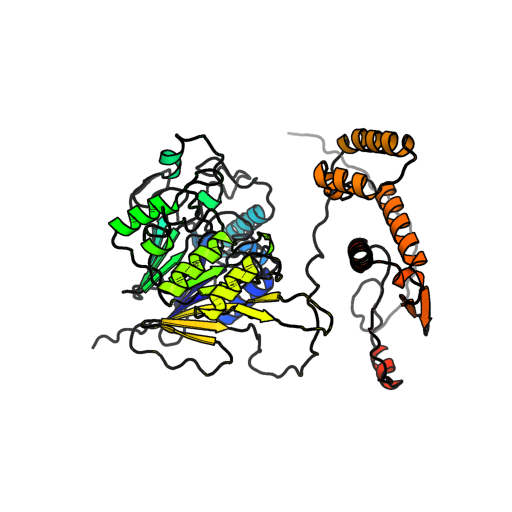 1.00 97.50 217 ASP A C 1
ATOM 1685 O O . ASP A 1 217 ? 6.505 -7.849 -1.677 1.00 97.50 217 ASP A O 1
ATOM 1689 N N . LEU A 1 218 ? 4.292 -7.668 -1.380 1.00 97.25 218 LEU A N 1
ATOM 1690 C CA . LEU A 1 218 ? 4.057 -9.091 -1.615 1.00 97.25 218 LEU A CA 1
ATOM 1691 C C . LEU A 1 218 ? 4.692 -9.559 -2.931 1.00 97.25 218 LEU A C 1
ATOM 1693 O O . LEU A 1 218 ? 4.544 -8.941 -3.985 1.00 97.25 218 LEU A O 1
ATOM 1697 N N . SER A 1 219 ? 5.403 -10.676 -2.848 1.00 94.81 219 SER A N 1
ATOM 1698 C CA . SER A 1 219 ? 6.181 -11.232 -3.943 1.00 94.81 219 SER A CA 1
ATOM 1699 C C . SER A 1 219 ? 5.405 -12.240 -4.795 1.00 94.81 219 SER A C 1
ATOM 1701 O O . SER A 1 219 ? 4.567 -13.016 -4.319 1.00 94.81 219 SER A O 1
ATOM 1703 N N . GLY A 1 220 ? 5.750 -12.254 -6.081 1.00 94.44 220 GLY A N 1
ATOM 1704 C CA . GLY A 1 220 ? 5.216 -13.127 -7.125 1.00 94.44 220 GLY A CA 1
ATOM 1705 C C . GLY A 1 220 ? 6.318 -13.724 -8.001 1.00 94.44 220 GLY A C 1
ATOM 1706 O O . GLY A 1 220 ? 6.167 -13.833 -9.217 1.00 94.44 220 GLY A O 1
ATOM 1707 N N . ASP A 1 221 ? 7.477 -14.066 -7.432 1.00 92.25 221 ASP A N 1
ATOM 1708 C CA . ASP A 1 221 ? 8.606 -14.555 -8.229 1.00 92.25 221 ASP A CA 1
ATOM 1709 C C . ASP A 1 221 ? 8.393 -16.009 -8.672 1.00 92.25 221 ASP A C 1
ATOM 1711 O O . ASP A 1 221 ? 8.783 -16.958 -7.992 1.00 92.25 221 ASP A O 1
ATOM 1715 N N . LYS A 1 222 ? 7.821 -16.190 -9.866 1.00 89.25 222 LYS A N 1
ATOM 1716 C CA . LYS A 1 222 ? 7.609 -17.510 -10.488 1.00 89.25 222 LYS A CA 1
ATOM 1717 C C . LYS A 1 222 ? 8.885 -18.328 -10.662 1.00 89.25 222 LYS A C 1
ATOM 1719 O O . LYS A 1 222 ? 8.825 -19.555 -10.672 1.00 89.25 222 LYS A O 1
ATOM 1724 N N . THR A 1 223 ? 10.039 -17.680 -10.819 1.00 87.81 223 THR A N 1
ATOM 1725 C CA . THR A 1 223 ? 11.306 -18.406 -10.970 1.00 87.81 223 THR A CA 1
ATOM 1726 C C . THR A 1 223 ? 11.785 -18.980 -9.650 1.00 87.81 223 THR A C 1
ATOM 1728 O O . THR A 1 223 ? 12.677 -19.833 -9.651 1.00 87.81 223 THR A O 1
ATOM 1731 N N . LEU A 1 224 ? 11.216 -18.479 -8.544 1.00 87.31 224 LEU A N 1
ATOM 1732 C CA . LEU A 1 224 ? 11.720 -18.662 -7.207 1.00 87.31 224 LEU A CA 1
ATOM 1733 C C . LEU A 1 224 ? 13.238 -18.503 -7.274 1.00 87.31 224 LEU A C 1
ATOM 1735 O O . LEU A 1 224 ? 13.927 -19.460 -6.921 1.00 87.31 224 LEU A O 1
ATOM 1739 N N . LYS A 1 225 ? 13.776 -17.357 -7.731 1.00 85.50 225 LYS A N 1
ATOM 1740 C CA . LYS A 1 225 ? 15.226 -17.035 -7.746 1.00 85.50 225 LYS A CA 1
ATOM 1741 C C . LYS A 1 225 ? 15.626 -15.951 -6.750 1.00 85.50 225 LYS A C 1
ATOM 1743 O O . LYS A 1 225 ? 16.711 -16.053 -6.172 1.00 85.50 225 LYS A O 1
ATOM 1748 N N . SER A 1 226 ? 14.734 -15.008 -6.495 1.00 86.25 226 SER A N 1
ATOM 1749 C CA . SER A 1 226 ? 14.939 -13.871 -5.601 1.00 86.25 226 SER A CA 1
ATOM 1750 C C . SER A 1 226 ? 13.926 -13.874 -4.457 1.00 86.25 226 SER A C 1
ATOM 1752 O O . SER A 1 226 ? 14.314 -13.641 -3.316 1.00 86.25 226 SER A O 1
ATOM 1754 N N . TYR A 1 227 ? 12.672 -14.237 -4.739 1.00 90.19 227 TYR A N 1
ATOM 1755 C CA . TYR A 1 227 ? 11.571 -14.227 -3.769 1.00 90.19 227 TYR A CA 1
ATOM 1756 C C . TYR A 1 227 ? 10.746 -15.518 -3.832 1.00 90.19 227 TYR A C 1
ATOM 1758 O O . TYR A 1 227 ? 11.037 -16.414 -4.633 1.00 90.19 227 TYR A O 1
ATOM 1766 N N . TYR A 1 228 ? 9.753 -15.637 -2.953 1.00 91.62 228 TYR A N 1
ATOM 1767 C CA . TYR A 1 228 ? 8.687 -16.628 -3.083 1.00 91.62 228 TYR A CA 1
ATOM 1768 C C . TYR A 1 228 ? 7.613 -16.125 -4.062 1.00 91.62 228 TYR A C 1
ATOM 1770 O O . TYR A 1 228 ? 7.595 -14.959 -4.459 1.00 91.62 228 TYR A O 1
ATOM 1778 N N . ASN A 1 229 ? 6.713 -17.015 -4.473 1.00 93.56 229 ASN A N 1
ATOM 1779 C CA . ASN A 1 229 ? 5.540 -16.653 -5.263 1.00 93.56 229 ASN A CA 1
ATOM 1780 C C . ASN A 1 229 ? 4.287 -16.775 -4.393 1.00 93.56 229 ASN A C 1
ATOM 1782 O O . ASN A 1 229 ? 3.556 -17.768 -4.461 1.00 93.56 229 ASN A O 1
ATOM 1786 N N . VAL A 1 230 ? 4.092 -15.802 -3.504 1.00 95.75 230 VAL A N 1
ATOM 1787 C CA . VAL A 1 230 ? 2.942 -15.785 -2.591 1.00 95.75 230 VAL A CA 1
ATOM 1788 C C . VAL A 1 230 ? 1.681 -15.331 -3.323 1.00 95.75 230 VAL A C 1
ATOM 1790 O O . VAL A 1 230 ? 0.601 -15.880 -3.091 1.00 95.75 230 VAL A O 1
ATOM 1793 N N . GLU A 1 231 ? 1.835 -14.394 -4.261 1.00 97.56 231 GLU A N 1
ATOM 1794 C CA . GLU A 1 231 ? 0.761 -13.871 -5.106 1.00 97.56 231 GLU A CA 1
ATOM 1795 C C . GLU A 1 231 ? -0.058 -14.977 -5.791 1.00 97.56 231 GLU A C 1
ATOM 1797 O O . GLU A 1 231 ? -1.282 -14.946 -5.721 1.00 97.56 231 GLU A O 1
ATOM 1802 N N . GLU A 1 232 ? 0.562 -15.985 -6.413 1.00 95.81 232 GLU A N 1
ATOM 1803 C CA . GLU A 1 232 ? -0.189 -17.014 -7.156 1.00 95.81 232 GLU A CA 1
ATOM 1804 C C . GLU A 1 232 ? -1.088 -17.868 -6.247 1.00 95.81 232 GLU A C 1
ATOM 1806 O O . GLU A 1 232 ? -2.250 -18.126 -6.572 1.00 95.81 232 GLU A O 1
ATOM 1811 N N . SER A 1 233 ? -0.589 -18.249 -5.066 1.00 96.19 233 SER A N 1
ATOM 1812 C CA . SER A 1 233 ? -1.386 -19.002 -4.084 1.00 96.19 233 SER A CA 1
ATOM 1813 C C . SER A 1 233 ? -2.522 -18.153 -3.509 1.00 96.19 233 SER A C 1
ATOM 1815 O O . SER A 1 233 ? -3.644 -18.635 -3.348 1.00 96.19 233 SER A O 1
ATOM 1817 N N . LEU A 1 234 ? -2.251 -16.870 -3.251 1.00 98.00 234 LEU A N 1
ATOM 1818 C CA . LEU A 1 234 ? -3.259 -15.906 -2.823 1.00 98.00 234 LEU A CA 1
ATOM 1819 C C . LEU A 1 234 ? -4.364 -15.743 -3.874 1.00 98.00 234 LEU A C 1
ATOM 1821 O O . LEU A 1 234 ? -5.540 -15.771 -3.522 1.00 98.00 234 LEU A O 1
ATOM 1825 N N . ILE A 1 235 ? -4.015 -15.578 -5.151 1.00 98.06 235 ILE A N 1
ATOM 1826 C CA . ILE A 1 235 ? -4.993 -15.393 -6.229 1.00 98.06 235 ILE A CA 1
ATOM 1827 C C . ILE A 1 235 ? -5.917 -16.604 -6.347 1.00 98.06 235 ILE A C 1
ATOM 1829 O O . ILE A 1 235 ? -7.135 -16.428 -6.400 1.00 98.06 235 ILE A O 1
ATOM 1833 N N . ALA A 1 236 ? -5.369 -17.822 -6.311 1.00 97.12 236 ALA A N 1
ATOM 1834 C CA . ALA A 1 236 ? -6.173 -19.044 -6.324 1.00 97.12 236 ALA A CA 1
ATOM 1835 C C . ALA A 1 236 ? -7.150 -19.103 -5.133 1.00 97.12 236 ALA A C 1
ATOM 1837 O O . ALA A 1 236 ? -8.317 -19.476 -5.285 1.00 97.12 236 ALA A O 1
ATOM 1838 N N . TYR A 1 237 ? -6.694 -18.683 -3.951 1.00 97.94 237 TYR A N 1
ATOM 1839 C CA . TYR A 1 237 ? -7.531 -18.607 -2.758 1.00 97.94 237 TYR A CA 1
ATOM 1840 C C . TYR A 1 237 ? -8.643 -17.552 -2.880 1.00 97.94 237 TYR A C 1
ATOM 1842 O O . TYR A 1 237 ? -9.808 -17.848 -2.609 1.00 97.94 237 TYR A O 1
ATOM 1850 N N . LEU A 1 238 ? -8.329 -16.344 -3.355 1.00 98.25 238 LEU A N 1
ATOM 1851 C CA . LEU A 1 238 ? -9.313 -15.275 -3.560 1.00 98.25 238 LEU A CA 1
ATOM 1852 C C . LEU A 1 238 ? -10.352 -15.626 -4.638 1.00 98.25 238 LEU A C 1
ATOM 1854 O O . LEU A 1 238 ? -11.527 -15.282 -4.487 1.00 98.25 238 LEU A O 1
ATOM 1858 N N . GLU A 1 239 ? -9.945 -16.334 -5.696 1.00 97.19 239 GLU A N 1
ATOM 1859 C CA . GLU A 1 239 ? -10.839 -16.845 -6.743 1.00 97.19 239 GLU A CA 1
ATOM 1860 C C . GLU A 1 239 ? -11.852 -17.839 -6.152 1.00 97.19 239 GLU A C 1
ATOM 1862 O O . GLU A 1 239 ? -13.059 -17.672 -6.342 1.00 97.19 239 GLU A O 1
ATOM 1867 N N . LYS A 1 240 ? -11.390 -18.791 -5.326 1.00 97.81 240 LYS A N 1
ATOM 1868 C CA . LYS A 1 240 ? -12.256 -19.741 -4.599 1.00 97.81 240 LYS A CA 1
ATOM 1869 C C . LYS A 1 240 ? -13.270 -19.043 -3.685 1.00 97.81 240 LYS A C 1
ATOM 1871 O O . LYS A 1 240 ? -14.381 -19.539 -3.518 1.00 97.81 240 LYS A O 1
ATOM 1876 N N . LEU A 1 241 ? -12.899 -17.908 -3.094 1.00 97.06 241 LEU A N 1
ATOM 1877 C CA . LEU A 1 241 ? -13.777 -17.122 -2.223 1.00 97.06 241 LEU A CA 1
ATOM 1878 C C . LEU A 1 241 ? -14.733 -16.179 -2.976 1.00 97.06 241 LEU A C 1
ATOM 1880 O O . LEU A 1 241 ? -15.535 -15.500 -2.333 1.00 97.06 241 LEU A O 1
ATOM 1884 N N . GLY A 1 242 ? -14.644 -16.079 -4.307 1.00 96.69 242 GLY A N 1
ATOM 1885 C CA . GLY A 1 242 ? -15.442 -15.123 -5.083 1.00 96.69 242 GLY A CA 1
ATOM 1886 C C . GLY A 1 242 ? -15.079 -13.657 -4.809 1.00 96.69 242 GLY A C 1
ATOM 1887 O O . GLY A 1 242 ? -15.918 -12.763 -4.948 1.00 96.69 242 GLY A O 1
ATOM 1888 N N . LYS A 1 243 ? -13.831 -13.396 -4.397 1.00 96.81 243 LYS A N 1
ATOM 1889 C CA . LYS A 1 243 ? -13.328 -12.050 -4.063 1.00 96.81 243 LYS A CA 1
ATOM 1890 C C . LYS A 1 243 ? -12.781 -11.286 -5.269 1.00 96.81 243 LYS A C 1
ATOM 1892 O O . LYS A 1 243 ? -12.398 -10.128 -5.141 1.00 96.81 243 LYS A O 1
ATOM 1897 N N . LEU A 1 244 ? -12.796 -11.913 -6.444 1.00 96.50 244 LEU A N 1
ATOM 1898 C CA . LEU A 1 244 ? -12.410 -11.324 -7.725 1.00 96.50 244 LEU A CA 1
ATOM 1899 C C . LEU A 1 244 ? -13.662 -11.051 -8.584 1.00 96.50 244 LEU A C 1
ATOM 1901 O O . LEU A 1 244 ? -14.641 -11.793 -8.479 1.00 96.50 244 LEU A O 1
ATOM 1905 N N . PRO A 1 245 ? -13.661 -10.033 -9.461 1.00 97.00 245 PRO A N 1
ATOM 1906 C CA . PRO A 1 245 ? -12.580 -9.075 -9.698 1.00 97.00 245 PRO A CA 1
ATOM 1907 C C . PRO A 1 245 ? -12.433 -8.059 -8.555 1.00 97.00 245 PRO A C 1
ATOM 1909 O O . PRO A 1 245 ? -13.324 -7.935 -7.705 1.00 97.00 245 PRO A O 1
ATOM 1912 N N . VAL A 1 246 ? -11.314 -7.334 -8.557 1.00 96.75 246 VAL A N 1
ATOM 1913 C CA . VAL A 1 246 ? -11.114 -6.141 -7.721 1.00 96.75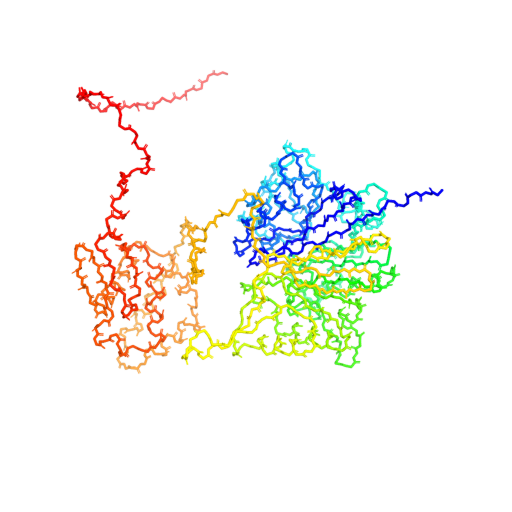 246 VAL A CA 1
ATOM 1914 C C . VAL A 1 246 ? -11.379 -4.876 -8.537 1.00 96.75 246 VAL A C 1
ATOM 1916 O O . VAL A 1 246 ? -11.239 -4.890 -9.755 1.00 96.75 246 VAL A O 1
ATOM 1919 N N . THR A 1 247 ? -11.780 -3.787 -7.885 1.00 96.44 247 THR A N 1
ATOM 1920 C CA . THR A 1 247 ? -11.960 -2.483 -8.538 1.00 96.44 247 THR A CA 1
ATOM 1921 C C . THR A 1 247 ? -10.587 -1.829 -8.681 1.00 96.44 247 THR A C 1
ATOM 1923 O O . THR A 1 247 ? -9.983 -1.827 -9.749 1.00 96.44 247 THR A O 1
ATOM 1926 N N . VAL A 1 248 ? -9.992 -1.413 -7.565 1.00 97.19 248 VAL A N 1
ATOM 1927 C CA . VAL A 1 248 ? -8.703 -0.718 -7.585 1.00 97.19 248 VAL A CA 1
ATOM 1928 C C . VAL A 1 248 ? -7.598 -1.608 -7.034 1.00 97.19 248 VAL A C 1
ATOM 1930 O O . VAL A 1 248 ? -7.749 -2.204 -5.967 1.00 97.19 248 VAL A O 1
ATOM 1933 N N . LEU A 1 249 ? -6.476 -1.667 -7.749 1.00 98.38 249 LEU A N 1
ATOM 1934 C CA . LEU A 1 249 ? -5.251 -2.330 -7.312 1.00 98.38 249 LEU A CA 1
ATOM 1935 C C . LEU A 1 249 ? -4.194 -1.277 -6.964 1.00 98.38 249 LEU A C 1
ATOM 1937 O O . LEU A 1 249 ? -3.728 -0.562 -7.853 1.00 98.38 249 LEU A O 1
ATOM 1941 N N . LYS A 1 250 ? -3.765 -1.228 -5.696 1.00 98.31 250 LYS A N 1
ATOM 1942 C CA . LYS A 1 250 ? -2.441 -0.691 -5.367 1.00 98.31 250 LYS A CA 1
ATOM 1943 C C . LYS A 1 250 ? -1.412 -1.750 -5.734 1.00 98.31 250 LYS A C 1
ATOM 1945 O O . LYS A 1 250 ? -1.409 -2.835 -5.153 1.00 98.31 250 LYS A O 1
ATOM 1950 N N . VAL A 1 251 ? -0.605 -1.443 -6.738 1.00 98.12 251 VAL A N 1
ATOM 1951 C CA . VAL A 1 251 ? 0.396 -2.347 -7.296 1.00 98.12 251 VAL A CA 1
ATOM 1952 C C . VAL A 1 251 ? 1.343 -2.808 -6.198 1.00 98.12 251 VAL A C 1
ATOM 1954 O O . VAL A 1 251 ? 1.789 -2.007 -5.381 1.00 98.12 251 VAL A O 1
ATOM 1957 N N . THR A 1 252 ? 1.616 -4.108 -6.190 1.00 97.75 252 THR A N 1
ATOM 1958 C CA . THR A 1 252 ? 2.474 -4.751 -5.201 1.00 97.75 252 THR A CA 1
ATOM 1959 C C . THR A 1 252 ? 3.934 -4.389 -5.436 1.00 97.75 252 THR A C 1
ATOM 1961 O O . THR A 1 252 ? 4.364 -4.218 -6.581 1.00 97.75 252 THR A O 1
ATOM 1964 N N . HIS A 1 253 ? 4.696 -4.246 -4.351 1.00 97.25 253 HIS A N 1
ATOM 1965 C CA . HIS A 1 253 ? 6.147 -4.053 -4.372 1.00 97.25 253 HIS A CA 1
ATOM 1966 C C . HIS A 1 253 ? 6.595 -2.954 -5.333 1.00 97.25 253 HIS A C 1
ATOM 1968 O O . HIS A 1 253 ? 7.542 -3.132 -6.104 1.00 97.25 253 HIS A O 1
ATOM 1974 N N . HIS A 1 254 ? 5.853 -1.843 -5.353 1.00 96.62 254 HIS A N 1
ATOM 1975 C CA . HIS A 1 254 ? 6.125 -0.681 -6.200 1.00 96.62 254 HIS A CA 1
ATOM 1976 C C . HIS A 1 254 ? 6.203 -0.966 -7.716 1.00 96.62 254 HIS A C 1
ATOM 1978 O O . HIS A 1 254 ? 6.708 -0.142 -8.481 1.00 96.62 254 HIS A O 1
ATOM 1984 N N . GLY A 1 255 ? 5.747 -2.134 -8.183 1.00 96.56 255 GLY A N 1
ATOM 1985 C CA . GLY A 1 255 ? 5.964 -2.590 -9.558 1.00 96.56 255 GLY A CA 1
ATOM 1986 C C . GLY A 1 255 ? 7.350 -3.209 -9.785 1.00 96.56 255 GLY A C 1
ATOM 1987 O O . GLY A 1 255 ? 7.966 -3.036 -10.843 1.00 96.56 255 GLY A O 1
ATOM 1988 N N . SER A 1 256 ? 7.881 -3.914 -8.791 1.00 96.50 256 SER A N 1
ATOM 1989 C CA . SER A 1 256 ? 9.100 -4.715 -8.903 1.00 96.50 256 SER A CA 1
ATOM 1990 C C . SER A 1 256 ? 8.964 -5.809 -9.967 1.00 96.50 256 SER A C 1
ATOM 1992 O O . SER A 1 256 ? 7.878 -6.339 -10.216 1.00 96.50 256 SER A O 1
ATOM 1994 N N . GLU A 1 257 ? 10.081 -6.207 -10.577 1.00 94.56 257 GLU A N 1
ATOM 1995 C CA . GLU A 1 257 ? 10.105 -7.309 -11.550 1.00 94.56 257 GLU A CA 1
ATOM 1996 C C . GLU A 1 257 ? 9.717 -8.661 -10.922 1.00 94.56 257 GLU A C 1
ATOM 1998 O O . GLU A 1 257 ? 9.277 -9.565 -11.630 1.00 94.56 257 GLU A O 1
ATOM 2003 N N . TYR A 1 258 ? 9.820 -8.767 -9.592 1.00 94.38 258 TYR A N 1
ATOM 2004 C CA . TYR A 1 258 ? 9.501 -9.952 -8.788 1.00 94.38 258 TYR A CA 1
ATOM 2005 C C . TYR A 1 258 ? 8.096 -9.920 -8.168 1.00 94.38 258 TYR A C 1
ATOM 2007 O O . TYR A 1 258 ? 7.810 -10.668 -7.234 1.00 94.38 258 TYR A O 1
ATOM 2015 N N . SER A 1 259 ? 7.239 -9.024 -8.645 1.00 94.50 259 SER A N 1
ATOM 2016 C CA . SER A 1 259 ? 5.868 -8.820 -8.171 1.00 94.50 259 SER A CA 1
ATOM 2017 C C . SER A 1 259 ? 4.922 -8.687 -9.354 1.00 94.50 259 SER A C 1
ATOM 2019 O O . SER A 1 259 ? 5.369 -8.500 -10.494 1.00 94.50 259 SER A O 1
ATOM 2021 N N . SER A 1 260 ? 3.618 -8.768 -9.098 1.00 92.81 260 SER A N 1
ATOM 2022 C CA . SER A 1 260 ? 2.593 -8.758 -10.136 1.00 92.81 260 SER A CA 1
ATOM 2023 C C . SER A 1 260 ? 2.963 -9.731 -11.261 1.00 92.81 260 SER A C 1
ATOM 2025 O O . SER A 1 260 ? 3.229 -9.316 -12.400 1.00 92.81 260 SER A O 1
ATOM 2027 N N . TYR A 1 261 ? 3.092 -11.011 -10.891 1.00 92.75 261 TYR A N 1
ATOM 2028 C CA . TYR A 1 261 ? 3.712 -12.049 -11.716 1.00 92.75 261 TYR A CA 1
ATOM 2029 C C . TYR A 1 261 ? 3.187 -12.081 -13.168 1.00 92.75 261 TYR A C 1
ATOM 2031 O O . TYR A 1 261 ? 1.988 -11.878 -13.409 1.00 92.75 261 TYR A O 1
ATOM 2039 N N . PRO A 1 262 ? 4.061 -12.359 -14.157 1.00 90.12 262 PRO A N 1
ATOM 2040 C CA . PRO A 1 262 ? 3.672 -12.400 -15.564 1.00 90.12 262 PRO A CA 1
ATOM 2041 C C . PRO A 1 262 ? 2.738 -13.573 -15.875 1.00 90.12 262 PRO A C 1
ATOM 2043 O O . PRO A 1 262 ? 2.759 -14.610 -15.200 1.00 90.12 262 PRO A O 1
ATOM 2046 N N . ALA A 1 263 ? 1.971 -13.436 -16.955 1.00 84.56 263 ALA A N 1
ATOM 2047 C CA . ALA A 1 263 ? 1.320 -14.562 -17.614 1.00 84.56 263 ALA A CA 1
ATOM 2048 C C . ALA A 1 263 ? 2.348 -15.639 -18.013 1.00 84.56 263 ALA A C 1
ATOM 2050 O O . ALA A 1 263 ? 3.535 -15.349 -18.181 1.00 84.56 263 ALA A O 1
ATOM 2051 N N . SER A 1 264 ? 1.916 -16.898 -18.132 1.00 82.00 264 SER A N 1
ATOM 2052 C CA . SER A 1 264 ? 2.801 -17.981 -18.597 1.00 82.00 264 SER A CA 1
ATOM 2053 C C . SER A 1 264 ? 3.220 -17.818 -20.065 1.00 82.00 264 SER A C 1
ATOM 2055 O O . SER A 1 264 ? 4.265 -18.330 -20.462 1.00 82.00 264 SER A O 1
ATOM 2057 N N . SER A 1 265 ? 2.443 -17.070 -20.852 1.00 78.06 265 SER A N 1
ATOM 2058 C CA . SER A 1 265 ? 2.760 -16.631 -22.212 1.00 78.06 265 SER A CA 1
ATOM 2059 C C . SER A 1 265 ? 2.023 -15.329 -22.545 1.00 78.06 265 SER A C 1
ATOM 2061 O O . SER A 1 265 ? 1.020 -15.010 -21.913 1.00 78.06 265 SER A O 1
ATOM 2063 N N . ASP A 1 266 ? 2.429 -14.638 -23.612 1.00 69.00 266 ASP A N 1
ATOM 2064 C CA . ASP A 1 266 ? 1.754 -13.413 -24.083 1.00 69.00 266 ASP A CA 1
ATOM 2065 C C . ASP A 1 266 ? 0.299 -13.643 -24.540 1.00 69.00 266 ASP A C 1
ATOM 2067 O O . ASP A 1 266 ? -0.472 -12.701 -24.710 1.00 69.00 266 ASP A O 1
ATOM 2071 N N . THR A 1 267 ? -0.092 -14.903 -24.754 1.00 70.06 267 THR A N 1
ATOM 2072 C CA . THR A 1 267 ? -1.440 -15.276 -25.216 1.00 70.06 267 THR A CA 1
ATOM 2073 C C . THR A 1 267 ? -2.366 -15.735 -24.094 1.00 70.06 267 THR A C 1
ATOM 2075 O O . THR A 1 267 ? -3.578 -15.842 -24.299 1.00 70.06 267 THR A O 1
ATOM 2078 N N . THR A 1 268 ? -1.828 -16.019 -22.906 1.00 68.75 268 THR A N 1
ATOM 2079 C CA . THR A 1 268 ? -2.603 -16.542 -21.780 1.00 68.75 268 THR A CA 1
ATOM 2080 C C . THR A 1 268 ? -3.009 -15.411 -20.843 1.00 68.75 268 THR A C 1
ATOM 2082 O O . THR A 1 268 ? -2.197 -14.592 -20.438 1.00 68.75 268 THR A O 1
ATOM 2085 N N . LYS A 1 269 ? -4.289 -15.375 -20.460 1.00 81.94 269 LYS A N 1
ATOM 2086 C CA . LYS A 1 269 ? -4.820 -14.432 -19.459 1.00 81.94 269 LYS A CA 1
ATOM 2087 C C . LYS A 1 269 ? -4.720 -15.018 -18.052 1.00 81.94 269 LYS A C 1
ATOM 2089 O O . LYS A 1 269 ? -5.728 -15.226 -17.378 1.00 81.94 269 LYS A O 1
ATOM 2094 N N . ASP A 1 270 ? -3.508 -15.380 -17.652 1.00 86.00 270 ASP A N 1
ATOM 2095 C CA . ASP A 1 270 ? -3.225 -16.079 -16.394 1.00 86.00 270 ASP A CA 1
ATOM 2096 C C . ASP A 1 270 ? -2.221 -15.346 -15.492 1.00 86.00 270 ASP A C 1
ATOM 2098 O O . ASP A 1 270 ? -1.871 -15.863 -14.432 1.00 86.00 270 ASP A O 1
ATOM 2102 N N . GLY A 1 271 ? -1.777 -14.145 -15.879 1.00 92.25 271 GLY A N 1
ATOM 2103 C CA . GLY A 1 271 ? -0.945 -13.279 -15.045 1.00 92.25 271 GLY A CA 1
ATOM 2104 C C . GLY A 1 271 ? -1.709 -12.660 -13.871 1.00 92.25 271 GLY A C 1
ATOM 2105 O O . GLY A 1 271 ? -2.940 -12.706 -13.805 1.00 92.25 271 GLY A O 1
ATOM 2106 N N . PHE A 1 272 ? -0.978 -12.037 -12.944 1.00 96.56 272 PHE A N 1
ATOM 2107 C CA . PHE A 1 272 ? -1.557 -11.422 -11.744 1.00 96.56 272 PHE A CA 1
ATOM 2108 C C . PHE A 1 272 ? -2.639 -10.378 -12.075 1.00 96.56 272 PHE A C 1
ATOM 2110 O O . PHE A 1 272 ? -3.749 -10.438 -11.544 1.00 96.56 272 PHE A O 1
ATOM 2117 N N . LEU A 1 273 ? -2.347 -9.462 -13.010 1.00 96.94 273 LEU A N 1
ATOM 2118 C CA . LEU A 1 273 ? -3.293 -8.430 -13.453 1.00 96.94 273 LEU A CA 1
ATOM 2119 C C . LEU A 1 273 ? -4.519 -9.038 -14.154 1.00 96.94 273 LEU A C 1
ATOM 2121 O O . LEU A 1 273 ? -5.646 -8.643 -13.863 1.00 96.94 273 LEU A O 1
ATOM 2125 N N . ASP A 1 274 ? -4.321 -10.044 -15.012 1.00 96.00 274 ASP A N 1
ATOM 2126 C CA . ASP A 1 274 ? -5.409 -10.718 -15.735 1.00 96.00 274 ASP A CA 1
ATOM 2127 C C . ASP A 1 274 ? -6.352 -11.495 -14.817 1.00 96.00 274 ASP A C 1
ATOM 2129 O O . ASP A 1 274 ? -7.541 -11.617 -15.109 1.00 96.00 274 ASP A O 1
ATOM 2133 N N . LYS A 1 275 ? -5.835 -12.020 -13.703 1.00 96.94 275 LYS A N 1
ATOM 2134 C CA . LYS A 1 275 ? -6.628 -12.736 -12.702 1.00 96.94 275 LYS A CA 1
ATOM 2135 C C . LYS A 1 275 ? -7.384 -11.786 -11.776 1.00 96.94 275 LYS A C 1
ATOM 2137 O O . LYS A 1 275 ? -8.589 -11.964 -11.578 1.00 96.94 275 LYS A O 1
ATOM 2142 N N . LEU A 1 276 ? -6.712 -10.758 -11.249 1.00 97.12 276 LEU A N 1
ATOM 2143 C CA . LEU A 1 276 ? -7.345 -9.743 -10.398 1.00 97.12 276 LEU A CA 1
ATOM 2144 C C . LEU A 1 276 ? -8.402 -8.924 -11.146 1.00 97.12 276 LEU A C 1
ATOM 2146 O O . LEU A 1 276 ? -9.424 -8.564 -10.558 1.00 97.12 276 LEU A O 1
ATOM 2150 N N . ARG A 1 277 ? -8.160 -8.662 -12.434 1.00 97.06 277 ARG A N 1
ATOM 2151 C CA . ARG A 1 277 ? -8.987 -7.832 -13.317 1.00 97.06 277 ARG A CA 1
ATOM 2152 C C . ARG A 1 277 ? -9.309 -6.444 -12.733 1.00 97.06 277 ARG A C 1
ATOM 2154 O O . ARG A 1 277 ? -10.486 -6.080 -12.708 1.00 97.06 277 ARG A O 1
ATOM 2161 N N . PRO A 1 278 ? -8.308 -5.678 -12.249 1.00 96.62 278 PRO A N 1
ATOM 2162 C CA . PRO A 1 278 ? -8.545 -4.331 -11.752 1.00 96.62 278 PRO A CA 1
ATOM 2163 C C . PRO A 1 278 ? -9.039 -3.411 -12.868 1.00 96.62 278 PRO A C 1
ATOM 2165 O O . PRO A 1 278 ? -8.692 -3.587 -14.042 1.00 96.62 278 PRO A O 1
ATOM 2168 N N . ASP A 1 279 ? -9.802 -2.397 -12.478 1.00 94.81 279 ASP A N 1
ATOM 2169 C CA . ASP A 1 279 ? -10.299 -1.336 -13.34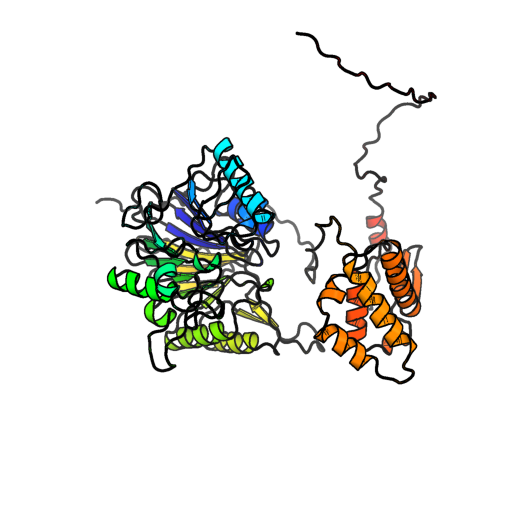4 1.00 94.81 279 ASP A CA 1
ATOM 2170 C C . ASP A 1 279 ? -9.568 0.003 -13.128 1.00 94.81 279 ASP A C 1
ATOM 2172 O O . ASP A 1 279 ? -9.825 0.968 -13.848 1.00 94.81 279 ASP A O 1
ATOM 2176 N N . THR A 1 280 ? -8.632 0.066 -12.176 1.00 94.69 280 THR A N 1
ATOM 2177 C CA . THR A 1 280 ? -7.640 1.141 -11.994 1.00 94.69 280 THR A CA 1
ATOM 2178 C C . THR A 1 280 ? -6.387 0.603 -11.306 1.00 94.69 280 THR A C 1
ATOM 2180 O O . THR A 1 280 ? -6.488 -0.170 -10.350 1.00 94.69 280 THR A O 1
ATOM 2183 N N . LEU A 1 281 ? -5.211 1.049 -11.760 1.00 96.94 281 LEU A N 1
ATOM 2184 C CA . LEU A 1 281 ? -3.925 0.779 -11.111 1.00 96.94 281 LEU A CA 1
ATOM 2185 C C . LEU A 1 281 ? -3.391 2.027 -10.403 1.00 96.94 281 LEU A C 1
ATOM 2187 O O . LEU A 1 281 ? -3.338 3.099 -11.004 1.00 96.94 281 LEU A O 1
ATOM 2191 N N . ILE A 1 282 ? -2.935 1.863 -9.161 1.00 96.44 282 ILE A N 1
ATOM 2192 C CA . ILE A 1 282 ? -2.155 2.859 -8.420 1.00 96.44 282 ILE A CA 1
ATOM 2193 C C . ILE A 1 282 ? -0.748 2.305 -8.192 1.00 96.44 282 ILE A C 1
ATOM 2195 O O . ILE A 1 282 ? -0.598 1.246 -7.587 1.00 96.44 282 ILE A O 1
ATOM 2199 N N . VAL A 1 283 ? 0.276 3.011 -8.662 1.00 96.56 283 VAL A N 1
ATOM 2200 C CA . VAL A 1 283 ? 1.686 2.613 -8.589 1.00 96.56 283 VAL A CA 1
ATOM 2201 C C . VAL A 1 283 ? 2.415 3.538 -7.612 1.00 96.56 283 VAL A C 1
ATOM 2203 O O . VAL A 1 283 ? 2.715 4.675 -7.979 1.00 96.56 283 VAL A O 1
ATOM 2206 N N . PRO A 1 284 ? 2.699 3.101 -6.375 1.00 94.62 284 PRO A N 1
ATOM 2207 C CA . PRO A 1 284 ? 3.580 3.845 -5.484 1.00 94.62 284 PRO A CA 1
ATOM 2208 C C . PRO A 1 284 ? 5.025 3.680 -5.966 1.00 94.62 284 PRO A C 1
ATOM 2210 O O . PRO A 1 284 ? 5.607 2.612 -5.831 1.00 94.62 284 PRO A O 1
ATOM 2213 N N . CYS A 1 285 ? 5.603 4.713 -6.564 1.00 92.56 285 CYS A N 1
ATOM 2214 C CA . CYS A 1 285 ? 6.966 4.710 -7.083 1.00 92.56 285 CYS A CA 1
ATOM 2215 C C . CYS A 1 285 ? 7.995 4.792 -5.946 1.00 92.56 285 CYS A C 1
ATOM 2217 O O . CYS A 1 285 ? 7.743 5.384 -4.894 1.00 92.56 285 CYS A O 1
ATOM 2219 N N . ASN A 1 286 ? 9.189 4.248 -6.174 1.00 90.31 286 ASN A N 1
ATOM 2220 C CA . ASN A 1 286 ? 10.342 4.484 -5.310 1.00 90.31 286 ASN A CA 1
ATOM 2221 C C . ASN A 1 286 ? 11.595 4.612 -6.185 1.00 90.31 286 ASN A C 1
ATOM 2223 O O . ASN A 1 286 ? 12.215 3.624 -6.600 1.00 90.31 286 ASN A O 1
ATOM 2227 N N . ILE A 1 287 ? 11.969 5.859 -6.482 1.00 83.69 287 ILE A N 1
ATOM 2228 C CA . ILE A 1 287 ? 13.105 6.171 -7.352 1.00 83.69 287 ILE A CA 1
ATOM 2229 C C . ILE A 1 287 ? 14.423 5.601 -6.814 1.00 83.69 287 ILE A C 1
ATOM 2231 O O . ILE A 1 287 ? 15.228 5.084 -7.594 1.00 83.69 287 ILE A O 1
ATOM 2235 N N . SER A 1 288 ? 14.611 5.612 -5.489 1.00 83.75 288 SER A N 1
ATOM 2236 C CA . SER A 1 288 ? 15.828 5.114 -4.839 1.00 83.75 288 SER A CA 1
ATOM 2237 C C . SER A 1 288 ? 16.020 3.609 -5.060 1.00 83.75 288 SER A C 1
ATOM 2239 O O . SER A 1 288 ? 17.145 3.133 -5.229 1.00 83.75 288 SER A O 1
ATOM 2241 N N . LYS A 1 289 ? 14.910 2.868 -5.158 1.00 88.12 289 LYS A N 1
ATOM 2242 C CA . LYS A 1 289 ? 14.871 1.426 -5.438 1.00 88.12 289 LYS A CA 1
ATOM 2243 C C . LYS A 1 289 ? 14.710 1.106 -6.923 1.00 88.12 289 LYS A C 1
ATOM 2245 O O . LYS A 1 289 ? 14.638 -0.062 -7.289 1.00 88.12 289 LYS A O 1
ATOM 2250 N N . LYS A 1 290 ? 14.690 2.124 -7.793 1.00 90.31 290 LYS A N 1
ATOM 2251 C CA . LYS A 1 290 ? 14.533 1.987 -9.249 1.00 90.31 290 LYS A CA 1
ATOM 2252 C C . LYS A 1 290 ? 13.229 1.290 -9.672 1.00 90.31 290 LYS A C 1
ATOM 2254 O O . LYS A 1 290 ? 13.186 0.695 -10.748 1.00 90.31 290 LYS A O 1
ATOM 2259 N N . VAL A 1 291 ? 12.173 1.426 -8.876 1.00 93.06 291 VAL A N 1
ATOM 2260 C CA . VAL A 1 291 ? 10.835 0.875 -9.141 1.00 93.06 291 VAL A CA 1
ATOM 2261 C C . VAL A 1 291 ? 9.833 2.005 -9.430 1.00 93.06 291 VAL A C 1
ATOM 2263 O O . VAL A 1 291 ? 9.975 3.091 -8.858 1.00 93.06 291 VAL A O 1
ATOM 2266 N N . PRO A 1 292 ? 8.850 1.798 -10.322 1.00 95.81 292 PRO A N 1
ATOM 2267 C CA . PRO A 1 292 ? 8.534 0.556 -11.039 1.00 95.81 292 PRO A CA 1
ATOM 2268 C C . PRO A 1 292 ? 9.619 0.092 -12.025 1.00 95.81 292 PRO A C 1
ATOM 2270 O O . PRO A 1 292 ? 10.349 0.886 -12.621 1.00 95.81 292 PRO A O 1
ATOM 2273 N N . SER A 1 293 ? 9.747 -1.228 -12.163 1.00 95.69 293 SER A N 1
ATOM 2274 C CA . SER A 1 293 ? 10.719 -1.871 -13.054 1.00 95.69 293 SER A CA 1
ATOM 2275 C C . SER A 1 293 ? 10.278 -1.792 -14.526 1.00 95.69 293 SER A C 1
ATOM 2277 O O . SER A 1 293 ? 9.074 -1.756 -14.798 1.00 95.69 293 SER A O 1
ATOM 2279 N N . PRO A 1 294 ? 11.211 -1.834 -15.502 1.00 94.25 294 PRO A N 1
ATOM 2280 C CA . PRO A 1 294 ? 10.846 -1.877 -16.920 1.00 94.25 294 PRO A CA 1
ATOM 2281 C C . PRO A 1 294 ? 9.904 -3.041 -17.260 1.00 94.25 294 PRO A C 1
ATOM 2283 O O . PRO A 1 294 ? 8.914 -2.855 -17.960 1.00 94.25 294 PRO A O 1
ATOM 2286 N N . SER A 1 295 ? 10.174 -4.235 -16.720 1.00 93.88 295 SER A N 1
ATOM 2287 C CA . SER A 1 295 ? 9.373 -5.426 -17.016 1.00 93.88 295 SER A CA 1
ATOM 2288 C C . SER A 1 295 ? 7.950 -5.308 -16.471 1.00 93.88 295 SER A C 1
ATOM 2290 O O . SER A 1 295 ? 7.007 -5.754 -17.122 1.00 93.88 295 SER A O 1
ATOM 2292 N N . PHE A 1 296 ? 7.766 -4.706 -15.293 1.00 95.94 296 PHE A N 1
ATOM 2293 C CA . PHE A 1 296 ? 6.434 -4.408 -14.776 1.00 95.94 296 PHE A CA 1
ATOM 2294 C C . PHE A 1 296 ? 5.716 -3.378 -15.646 1.00 95.94 296 PHE A C 1
ATOM 2296 O O . PHE A 1 296 ? 4.563 -3.603 -16.004 1.00 95.94 296 PHE A O 1
ATOM 2303 N N . LEU A 1 297 ? 6.386 -2.279 -16.014 1.00 95.62 297 LEU A N 1
ATOM 2304 C CA . LEU A 1 297 ? 5.779 -1.232 -16.838 1.00 95.62 297 LEU A CA 1
ATOM 2305 C C . LEU A 1 297 ? 5.288 -1.785 -18.179 1.00 95.62 297 LEU A C 1
ATOM 2307 O O . LEU A 1 297 ? 4.173 -1.467 -18.575 1.00 95.62 297 LEU A O 1
ATOM 2311 N N . GLN A 1 298 ? 6.042 -2.687 -18.809 1.00 93.81 298 GLN A N 1
ATOM 2312 C CA . GLN A 1 298 ? 5.618 -3.377 -20.029 1.00 93.81 298 GLN A CA 1
ATOM 2313 C C . GLN A 1 298 ? 4.329 -4.199 -19.825 1.00 93.81 298 GLN A C 1
ATOM 2315 O O . GLN A 1 298 ? 3.394 -4.124 -20.632 1.00 93.81 298 GLN A O 1
ATOM 2320 N N . ARG A 1 299 ? 4.240 -4.963 -18.722 1.00 93.62 299 ARG A N 1
ATOM 2321 C CA . ARG A 1 299 ? 3.029 -5.732 -18.364 1.00 93.62 299 ARG A CA 1
ATOM 2322 C C . ARG A 1 299 ? 1.840 -4.813 -18.098 1.00 93.62 299 ARG A C 1
ATOM 2324 O O . ARG A 1 299 ? 0.751 -5.043 -18.621 1.00 93.62 299 ARG A O 1
ATOM 2331 N N . ALA A 1 300 ? 2.057 -3.768 -17.304 1.00 94.56 300 ALA A N 1
ATOM 2332 C CA . ALA A 1 300 ? 1.036 -2.795 -16.948 1.00 94.56 300 ALA A CA 1
ATOM 2333 C C . ALA A 1 300 ? 0.525 -2.049 -18.187 1.00 94.56 300 ALA A C 1
ATOM 2335 O O . ALA A 1 300 ? -0.681 -1.953 -18.380 1.00 94.56 300 ALA A O 1
ATOM 2336 N N . ASN A 1 301 ? 1.420 -1.609 -19.072 1.00 92.62 301 ASN A N 1
ATOM 2337 C CA . ASN A 1 301 ? 1.087 -0.969 -20.342 1.00 92.62 301 ASN A CA 1
ATOM 2338 C C . ASN A 1 301 ? 0.212 -1.870 -21.224 1.00 92.62 301 ASN A C 1
ATOM 2340 O O . ASN A 1 301 ? -0.842 -1.443 -21.700 1.00 92.62 301 ASN A O 1
ATOM 2344 N N . SER A 1 302 ? 0.607 -3.138 -21.379 1.00 91.94 302 SER A N 1
ATOM 2345 C CA . SER A 1 302 ? -0.149 -4.128 -22.156 1.00 91.94 302 SER A CA 1
ATOM 2346 C C . SER A 1 302 ? -1.560 -4.329 -21.593 1.00 91.94 302 SER A C 1
ATOM 2348 O O . SER A 1 302 ? -2.546 -4.278 -22.336 1.00 91.94 302 SER A O 1
ATOM 2350 N N . TYR A 1 303 ? -1.675 -4.492 -20.271 1.00 93.44 303 TYR A N 1
ATOM 2351 C CA . TYR A 1 303 ? -2.958 -4.669 -19.592 1.00 93.44 303 TYR A CA 1
ATOM 2352 C C . TYR A 1 303 ? -3.836 -3.410 -19.673 1.00 93.44 303 TYR A C 1
ATOM 2354 O O . TYR A 1 303 ? -5.002 -3.498 -20.067 1.00 93.44 303 TYR A O 1
ATOM 2362 N N . CYS A 1 304 ? -3.295 -2.236 -19.338 1.00 92.50 304 CYS A N 1
ATOM 2363 C CA . CYS A 1 304 ? -4.027 -0.970 -19.321 1.00 92.50 304 CYS A CA 1
ATOM 2364 C C . CYS A 1 304 ? -4.511 -0.563 -20.712 1.00 92.50 304 CYS A C 1
ATOM 2366 O O . CYS A 1 304 ? -5.671 -0.178 -20.850 1.00 92.50 304 CYS A O 1
ATOM 2368 N N . THR A 1 305 ? -3.681 -0.739 -21.742 1.00 90.06 305 THR A N 1
ATOM 2369 C CA . THR A 1 305 ? -4.047 -0.457 -23.138 1.00 90.06 305 THR A CA 1
ATOM 2370 C C . THR A 1 305 ? -5.159 -1.387 -23.617 1.00 90.06 305 THR A C 1
ATOM 2372 O O . THR A 1 305 ? -6.172 -0.930 -24.147 1.00 90.06 305 THR A O 1
ATOM 2375 N N . THR A 1 306 ? -5.015 -2.695 -23.375 1.00 90.94 306 THR A N 1
ATOM 2376 C CA . THR A 1 306 ? -6.004 -3.702 -23.796 1.00 90.94 306 THR A CA 1
ATOM 2377 C C . THR A 1 306 ? -7.361 -3.476 -23.134 1.00 90.94 306 THR A C 1
ATOM 2379 O O . THR A 1 306 ? -8.400 -3.556 -23.790 1.00 90.94 306 THR A O 1
ATOM 2382 N N . ASN A 1 307 ? -7.362 -3.175 -21.834 1.00 91.00 307 ASN A N 1
ATOM 2383 C CA . ASN A 1 307 ? -8.586 -3.040 -21.043 1.00 91.00 307 ASN A CA 1
ATOM 2384 C C . ASN A 1 307 ? -9.094 -1.591 -20.941 1.00 91.00 307 ASN A C 1
ATOM 2386 O O . ASN A 1 307 ? -10.168 -1.364 -20.386 1.00 91.00 307 ASN A O 1
ATOM 2390 N N . LYS A 1 308 ? -8.355 -0.616 -21.488 1.00 90.81 308 LYS A N 1
ATOM 2391 C CA . LYS A 1 308 ? -8.646 0.828 -21.428 1.00 90.81 308 LYS A CA 1
ATOM 2392 C C . LYS A 1 308 ? -8.859 1.330 -19.996 1.00 90.81 308 LYS A C 1
ATOM 2394 O O . LYS A 1 308 ? -9.821 2.051 -19.713 1.00 90.81 308 LYS A O 1
ATOM 2399 N N . ILE A 1 309 ? -7.982 0.924 -19.080 1.00 91.88 309 ILE A N 1
ATOM 2400 C CA . ILE A 1 309 ? -8.061 1.320 -17.669 1.00 91.88 309 ILE A CA 1
ATOM 2401 C C . ILE A 1 309 ? -6.974 2.340 -17.309 1.00 91.88 309 ILE A C 1
ATOM 2403 O O . ILE A 1 309 ? -5.893 2.314 -17.901 1.00 91.88 309 ILE A O 1
ATOM 2407 N N . PRO A 1 310 ? -7.230 3.241 -16.347 1.00 91.69 310 PRO A N 1
ATOM 2408 C CA . PRO A 1 310 ? -6.226 4.186 -15.894 1.00 91.69 310 PRO A CA 1
ATOM 2409 C C . PRO A 1 310 ? -5.105 3.527 -15.078 1.00 91.69 310 PRO A C 1
ATOM 2411 O O . PRO A 1 310 ? -5.329 2.568 -14.332 1.00 91.69 310 PRO A O 1
ATOM 2414 N N . ILE A 1 311 ? -3.913 4.114 -15.178 1.00 93.56 311 ILE A N 1
ATOM 2415 C CA . ILE A 1 311 ? -2.736 3.824 -14.352 1.00 93.56 311 ILE A CA 1
ATOM 2416 C C . ILE A 1 311 ? -2.187 5.133 -13.792 1.00 93.56 311 ILE A C 1
ATOM 2418 O O . ILE A 1 311 ? -1.906 6.069 -14.538 1.00 93.56 311 ILE A O 1
ATOM 2422 N N . LEU A 1 312 ? -2.068 5.211 -12.471 1.00 92.81 312 LEU A N 1
ATOM 2423 C CA . LEU A 1 312 ? -1.708 6.434 -11.762 1.00 92.81 312 LEU A CA 1
ATOM 2424 C C . LEU A 1 312 ? -0.476 6.197 -10.903 1.00 92.81 312 LEU A C 1
ATOM 2426 O O . LEU A 1 312 ? -0.429 5.239 -10.139 1.00 92.81 312 LEU A O 1
ATOM 2430 N N . PHE A 1 313 ? 0.499 7.088 -11.014 1.00 92.12 313 PHE A N 1
ATOM 2431 C CA . PHE A 1 313 ? 1.766 7.022 -10.297 1.00 92.12 313 PHE A CA 1
ATOM 2432 C C . PHE A 1 313 ? 1.749 7.976 -9.100 1.00 92.12 313 PHE A C 1
ATOM 2434 O O . PHE A 1 313 ? 1.364 9.142 -9.232 1.00 92.12 313 PHE A O 1
ATOM 2441 N N . VAL A 1 314 ? 2.176 7.479 -7.941 1.00 89.69 314 VAL A N 1
ATOM 2442 C CA . VAL A 1 314 ? 2.309 8.214 -6.672 1.00 89.69 314 VAL A CA 1
ATOM 2443 C C . VAL A 1 314 ? 3.778 8.199 -6.264 1.00 89.69 314 VAL A C 1
ATOM 2445 O O . VAL A 1 314 ? 4.456 7.214 -6.535 1.00 89.69 314 VAL A O 1
ATOM 2448 N N . ASN A 1 315 ? 4.254 9.251 -5.598 1.00 85.88 315 ASN A N 1
ATOM 2449 C CA . ASN A 1 315 ? 5.673 9.555 -5.373 1.00 85.88 315 ASN A CA 1
ATOM 2450 C C . ASN A 1 315 ? 6.441 9.906 -6.643 1.00 85.88 315 ASN A C 1
ATOM 2452 O O . ASN A 1 315 ? 6.079 9.490 -7.743 1.00 85.88 315 ASN A O 1
ATOM 2456 N N . ASP A 1 316 ? 7.538 10.632 -6.468 1.00 77.25 316 ASP A N 1
ATOM 2457 C CA . ASP A 1 316 ? 8.387 11.054 -7.571 1.00 77.25 316 ASP A CA 1
ATOM 2458 C C . ASP A 1 316 ? 8.948 9.859 -8.357 1.00 77.25 316 ASP A C 1
ATOM 2460 O O . ASP A 1 316 ? 9.561 8.925 -7.826 1.00 77.25 316 ASP A O 1
ATOM 2464 N N . MET A 1 317 ? 8.769 9.928 -9.671 1.00 80.94 317 MET A N 1
ATOM 2465 C CA . MET A 1 317 ? 9.464 9.101 -10.652 1.00 80.94 317 MET A CA 1
ATOM 2466 C C . MET A 1 317 ? 10.278 10.009 -11.563 1.00 80.94 317 MET A C 1
ATOM 2468 O O . MET A 1 317 ? 9.815 11.077 -11.951 1.00 80.94 317 MET A O 1
ATOM 2472 N N . PHE A 1 318 ? 11.492 9.593 -11.908 1.00 81.31 318 PHE A N 1
ATOM 2473 C CA . PHE A 1 318 ? 12.352 10.368 -12.794 1.00 81.31 318 PHE A CA 1
ATOM 2474 C C . PHE A 1 318 ? 13.217 9.436 -13.633 1.00 81.31 318 PHE A C 1
ATOM 2476 O O . PHE A 1 318 ? 14.064 8.713 -13.101 1.00 81.31 318 PHE A O 1
ATOM 2483 N N . TYR A 1 319 ? 12.992 9.452 -14.949 1.00 82.81 319 TYR A N 1
ATOM 2484 C CA . TYR A 1 319 ? 13.746 8.633 -15.897 1.00 82.81 319 TYR A CA 1
ATOM 2485 C C . TYR A 1 319 ? 14.194 9.451 -17.105 1.00 82.81 319 TYR A C 1
ATOM 2487 O O . TYR A 1 319 ? 13.440 10.259 -17.653 1.00 82.81 319 TYR A O 1
ATOM 2495 N N . PHE A 1 320 ? 15.426 9.196 -17.533 1.00 82.69 320 PHE A N 1
ATOM 2496 C CA . PHE A 1 320 ? 16.011 9.773 -18.737 1.00 82.69 320 PHE A CA 1
ATOM 2497 C C . PHE A 1 320 ? 15.615 8.968 -19.974 1.00 82.69 320 PHE A C 1
ATOM 2499 O O . PHE A 1 320 ? 15.382 7.766 -19.885 1.00 82.69 320 PHE A O 1
ATOM 2506 N N . LYS A 1 321 ? 15.638 9.600 -21.151 1.00 81.06 321 LYS A N 1
ATOM 2507 C CA . LYS A 1 321 ? 15.328 8.962 -22.444 1.00 81.06 321 LYS A CA 1
ATOM 2508 C C . LYS A 1 321 ? 16.088 7.658 -22.734 1.00 81.06 321 LYS A C 1
ATOM 2510 O O . LYS A 1 321 ? 15.553 6.794 -23.417 1.00 81.06 321 LYS A O 1
ATOM 2515 N N . GLY A 1 322 ? 17.322 7.521 -22.243 1.00 82.00 322 GLY A N 1
ATOM 2516 C CA . GLY A 1 322 ? 18.127 6.302 -22.405 1.00 82.00 322 GLY A CA 1
ATOM 2517 C C . GLY A 1 322 ? 17.693 5.130 -21.516 1.00 82.00 322 GLY A C 1
ATOM 2518 O O . GLY A 1 322 ? 18.218 4.030 -21.655 1.00 82.00 322 GLY A O 1
ATOM 2519 N N . ASP A 1 323 ? 16.759 5.354 -20.594 1.00 87.06 323 ASP A N 1
ATOM 2520 C CA . ASP A 1 323 ? 16.232 4.335 -19.700 1.00 87.06 323 ASP A CA 1
ATOM 2521 C C . ASP A 1 323 ? 15.039 3.608 -20.331 1.00 87.06 323 ASP A C 1
ATOM 2523 O O . ASP A 1 323 ? 14.099 4.238 -20.817 1.00 87.06 323 ASP A O 1
ATOM 2527 N N . ASN A 1 324 ? 15.014 2.277 -20.262 1.00 88.62 324 ASN A N 1
ATOM 2528 C CA . ASN A 1 324 ? 13.892 1.486 -20.778 1.00 88.62 324 ASN A CA 1
ATOM 2529 C C . ASN A 1 324 ? 12.547 1.895 -20.148 1.00 88.62 324 ASN A C 1
ATOM 2531 O O . ASN A 1 324 ? 11.517 1.857 -20.818 1.00 88.62 324 ASN A O 1
ATOM 2535 N N . ARG A 1 325 ? 12.549 2.355 -18.888 1.00 90.62 325 ARG A N 1
ATOM 2536 C CA . ARG A 1 325 ? 11.344 2.837 -18.195 1.00 90.62 325 ARG A CA 1
ATOM 2537 C C . ARG A 1 325 ? 10.741 4.047 -18.895 1.00 90.62 325 ARG A C 1
ATOM 2539 O O . ARG A 1 325 ? 9.523 4.115 -19.020 1.00 90.62 325 ARG A O 1
ATOM 2546 N N . TYR A 1 326 ? 11.571 4.963 -19.400 1.00 88.81 326 TYR A N 1
ATOM 2547 C CA . TYR A 1 326 ? 11.100 6.137 -20.135 1.00 88.81 326 TYR A CA 1
ATOM 2548 C C . TYR A 1 326 ? 10.252 5.729 -21.344 1.00 88.81 326 TYR A C 1
ATOM 2550 O O . TYR A 1 326 ? 9.160 6.259 -21.542 1.00 88.81 326 TYR A O 1
ATOM 2558 N N . THR A 1 327 ? 10.731 4.751 -22.116 1.00 87.69 327 THR A N 1
ATOM 2559 C CA . THR A 1 327 ? 10.031 4.260 -23.312 1.00 87.69 327 THR A CA 1
ATOM 2560 C C . THR A 1 327 ? 8.699 3.605 -22.953 1.00 87.69 327 THR A C 1
ATOM 2562 O O . THR A 1 327 ? 7.684 3.892 -23.588 1.00 87.69 327 THR A O 1
ATOM 2565 N N . GLU A 1 328 ? 8.667 2.786 -21.900 1.00 89.56 328 GLU A N 1
ATOM 2566 C CA . GLU A 1 328 ? 7.425 2.149 -21.451 1.00 89.56 328 GLU A CA 1
ATOM 2567 C C . GLU A 1 328 ? 6.400 3.167 -20.943 1.00 89.56 328 GLU A C 1
ATOM 2569 O O . GLU A 1 328 ? 5.224 3.096 -21.297 1.00 89.56 328 GLU A O 1
ATOM 2574 N N . ILE A 1 329 ? 6.827 4.169 -20.170 1.00 87.56 329 ILE A N 1
ATOM 2575 C CA . ILE A 1 329 ? 5.916 5.212 -19.678 1.00 87.56 329 ILE A CA 1
ATOM 2576 C C . ILE A 1 329 ? 5.403 6.068 -20.833 1.00 87.56 329 ILE A C 1
ATOM 2578 O O . ILE A 1 329 ? 4.239 6.463 -20.825 1.00 87.56 329 ILE A O 1
ATOM 2582 N N . LEU A 1 330 ? 6.228 6.322 -21.852 1.00 86.12 330 LEU A N 1
ATOM 2583 C CA . LEU A 1 330 ? 5.796 7.047 -23.048 1.00 86.12 330 LEU A CA 1
ATOM 2584 C C . LEU A 1 330 ? 4.715 6.256 -23.793 1.00 86.12 330 LEU A C 1
ATOM 2586 O O . LEU A 1 330 ? 3.706 6.813 -24.236 1.00 86.12 330 LEU A O 1
ATOM 2590 N N . SER A 1 331 ? 4.879 4.935 -23.866 1.00 85.62 331 SER A N 1
ATOM 2591 C CA . SER A 1 331 ? 3.854 4.059 -24.420 1.00 85.62 331 SER A CA 1
ATOM 2592 C C . SER A 1 331 ? 2.577 4.055 -23.576 1.00 85.62 331 SER A C 1
ATOM 2594 O O . SER A 1 331 ? 1.491 4.073 -24.149 1.00 85.62 331 SER A O 1
ATOM 2596 N N . ILE A 1 332 ? 2.672 4.085 -22.246 1.00 85.06 332 ILE A N 1
ATOM 2597 C CA . ILE A 1 332 ? 1.501 4.211 -21.363 1.00 85.06 332 ILE A CA 1
ATOM 2598 C C . ILE A 1 332 ? 0.785 5.541 -21.616 1.00 85.06 332 ILE A C 1
ATOM 2600 O O . ILE A 1 332 ? -0.444 5.571 -21.712 1.00 85.06 332 ILE A O 1
ATOM 2604 N N . GLN A 1 333 ? 1.548 6.629 -21.767 1.00 81.75 333 GLN A N 1
ATOM 2605 C CA . GLN A 1 333 ? 1.008 7.973 -21.944 1.00 81.75 333 GLN A CA 1
ATOM 2606 C C . GLN A 1 333 ? 0.095 8.081 -23.164 1.00 81.75 333 GLN A C 1
ATOM 2608 O O . GLN A 1 333 ? -0.969 8.692 -23.097 1.00 81.75 333 GLN A O 1
ATOM 2613 N N . SER A 1 334 ? 0.513 7.469 -24.270 1.00 77.94 334 SER A N 1
ATOM 2614 C CA . SER A 1 334 ? -0.226 7.502 -25.533 1.00 77.94 334 SER A CA 1
ATOM 2615 C C . SER A 1 334 ? -1.497 6.646 -25.535 1.00 77.94 334 SER A C 1
ATOM 2617 O O . SER A 1 334 ? -2.400 6.916 -26.325 1.00 77.94 334 SER A O 1
ATOM 2619 N N . ASN A 1 335 ? -1.599 5.649 -24.648 1.00 76.19 335 ASN A N 1
ATOM 2620 C CA . ASN A 1 335 ? -2.605 4.588 -24.761 1.00 76.19 335 ASN A CA 1
ATOM 2621 C C . ASN A 1 335 ? -3.576 4.477 -23.577 1.00 76.19 335 ASN A C 1
ATOM 2623 O O . ASN A 1 335 ? -4.589 3.785 -23.684 1.00 76.19 335 ASN A O 1
ATOM 2627 N N . SER A 1 336 ? -3.282 5.110 -22.439 1.00 77.12 336 SER A N 1
ATOM 2628 C CA . SER A 1 336 ? -4.056 4.956 -21.200 1.00 77.12 336 SER A CA 1
ATOM 2629 C C . SER A 1 336 ? -4.275 6.292 -20.494 1.00 77.12 336 SER A C 1
ATOM 2631 O O . SER A 1 336 ? -3.463 7.204 -20.601 1.00 77.12 336 SER A O 1
ATOM 2633 N N . GLN A 1 337 ? -5.353 6.414 -19.714 1.00 81.12 337 GLN A N 1
ATOM 2634 C CA . GLN A 1 337 ? -5.519 7.556 -18.806 1.00 81.12 337 GLN A CA 1
ATOM 2635 C C . GLN A 1 337 ? -4.483 7.460 -17.677 1.00 81.12 337 GLN A C 1
ATOM 2637 O O . GLN A 1 337 ? -4.432 6.462 -16.965 1.00 81.12 337 GLN A O 1
ATOM 2642 N N . ASN A 1 338 ? -3.638 8.473 -17.523 1.00 81.81 338 ASN A N 1
ATOM 2643 C CA . ASN A 1 338 ? -2.547 8.471 -16.550 1.00 81.81 338 ASN A CA 1
ATOM 2644 C C . ASN A 1 338 ? -2.196 9.901 -16.114 1.00 81.81 338 ASN A C 1
ATOM 2646 O O . ASN A 1 338 ? -2.702 10.867 -16.685 1.00 81.81 338 ASN A O 1
ATOM 2650 N N . ASN A 1 339 ? -1.331 10.030 -15.108 1.00 76.12 339 ASN A N 1
ATOM 2651 C CA . ASN A 1 339 ? -0.826 11.312 -14.604 1.00 76.12 339 ASN A CA 1
ATOM 2652 C C . ASN A 1 339 ? 0.670 11.552 -14.894 1.00 76.12 339 ASN A C 1
ATOM 2654 O O . ASN A 1 339 ? 1.270 12.438 -14.276 1.00 76.12 339 ASN A O 1
ATOM 2658 N N . ALA A 1 340 ? 1.269 10.794 -15.820 1.00 74.62 340 ALA A N 1
ATOM 2659 C CA . ALA A 1 340 ? 2.653 10.993 -16.237 1.00 74.62 340 ALA A CA 1
ATOM 2660 C C . ALA A 1 340 ? 2.798 12.267 -17.086 1.00 74.62 340 ALA A C 1
ATOM 2662 O O . ALA A 1 340 ? 1.956 12.594 -17.926 1.00 74.62 340 ALA A O 1
ATOM 2663 N N . GLN A 1 341 ? 3.894 12.981 -16.865 1.00 71.62 341 GLN A N 1
ATOM 2664 C CA . GLN A 1 341 ? 4.290 14.196 -17.559 1.00 71.62 341 GLN A CA 1
ATOM 2665 C C . GLN A 1 341 ? 5.666 14.045 -18.188 1.00 71.62 341 GLN A C 1
ATOM 2667 O O . GLN A 1 341 ? 6.620 13.556 -17.586 1.00 71.62 341 GLN A O 1
ATOM 2672 N N . PHE A 1 342 ? 5.769 14.524 -19.418 1.00 70.00 342 PHE A N 1
ATOM 2673 C CA . PHE A 1 342 ? 7.004 14.506 -20.177 1.00 70.00 342 PHE A CA 1
ATOM 2674 C C . PHE A 1 342 ? 7.489 15.932 -20.336 1.00 70.00 342 PHE A C 1
ATOM 2676 O O . PHE A 1 342 ? 6.739 16.808 -20.766 1.00 70.00 342 PHE A O 1
ATOM 2683 N N . PHE A 1 343 ? 8.752 16.144 -19.994 1.00 65.19 343 PHE A N 1
ATOM 2684 C CA . PHE A 1 343 ? 9.401 17.437 -20.090 1.00 65.19 343 PHE A CA 1
ATOM 2685 C C . PHE A 1 343 ? 10.349 17.390 -21.280 1.00 65.19 343 PHE A C 1
ATOM 2687 O O . PHE A 1 343 ? 11.314 16.620 -21.300 1.00 65.19 343 PHE A O 1
ATOM 2694 N N . SER A 1 344 ? 10.036 18.199 -22.288 1.00 50.88 344 SER A N 1
ATOM 2695 C CA . SER A 1 344 ? 10.939 18.514 -23.389 1.00 50.88 344 SER A CA 1
ATOM 2696 C C . SER A 1 344 ? 11.551 19.889 -23.128 1.00 50.88 344 SER A C 1
ATOM 2698 O O . SER A 1 344 ? 10.817 20.873 -23.105 1.00 50.88 344 SER A O 1
ATOM 2700 N N . ASN A 1 345 ? 12.874 19.943 -22.972 1.00 49.66 345 ASN A N 1
ATOM 2701 C CA . ASN A 1 345 ? 13.709 21.148 -23.036 1.00 49.66 345 ASN A CA 1
ATOM 2702 C C . ASN A 1 345 ? 13.356 22.278 -22.045 1.00 49.66 345 ASN A C 1
ATOM 2704 O O . ASN A 1 345 ? 12.619 23.201 -22.381 1.00 49.66 345 ASN A O 1
ATOM 2708 N N . ILE A 1 346 ? 13.978 22.273 -20.860 1.00 49.03 346 ILE A N 1
ATOM 2709 C CA . ILE A 1 346 ? 14.063 23.487 -20.021 1.00 49.03 346 ILE A CA 1
ATOM 2710 C C . ILE A 1 346 ? 15.210 24.397 -20.507 1.00 49.03 346 ILE A C 1
ATOM 2712 O O . ILE A 1 346 ? 15.147 25.609 -20.327 1.00 49.03 346 ILE A O 1
ATOM 2716 N N . LEU A 1 347 ? 16.218 23.853 -21.207 1.00 43.22 347 LEU A N 1
ATOM 2717 C CA . LEU A 1 347 ? 17.319 24.629 -21.786 1.00 43.22 347 LEU A CA 1
ATOM 2718 C C . LEU A 1 347 ? 17.585 24.240 -23.255 1.00 43.22 347 LEU A C 1
ATOM 2720 O O . LEU A 1 347 ? 17.510 23.056 -23.583 1.00 43.22 347 LEU A O 1
ATOM 2724 N N . PRO A 1 348 ? 17.955 25.194 -24.138 1.00 41.72 348 PRO A N 1
ATOM 2725 C CA . PRO A 1 348 ? 18.177 24.951 -25.574 1.00 41.72 348 PRO A CA 1
ATOM 2726 C C . PRO A 1 348 ? 19.257 23.911 -25.918 1.00 41.72 348 PRO A C 1
ATOM 2728 O O . PRO A 1 348 ? 19.276 23.411 -27.038 1.00 41.72 348 PRO A O 1
ATOM 2731 N N . ASN A 1 349 ? 20.135 23.583 -24.964 1.00 52.28 349 ASN A N 1
ATOM 2732 C CA . ASN A 1 349 ? 21.235 22.627 -25.125 1.00 52.28 349 ASN A CA 1
ATOM 2733 C C . ASN A 1 349 ? 21.108 21.402 -24.201 1.00 52.28 349 ASN A C 1
ATOM 2735 O O . ASN A 1 349 ? 22.019 20.578 -24.160 1.00 52.28 349 ASN A O 1
ATOM 2739 N N . ASP A 1 350 ? 20.012 21.283 -23.445 1.00 50.44 350 ASP A N 1
ATOM 2740 C CA . ASP A 1 350 ? 19.773 20.117 -22.596 1.00 50.44 350 ASP A CA 1
ATOM 2741 C C . ASP A 1 350 ? 19.136 19.011 -23.447 1.00 50.44 350 ASP A C 1
ATOM 2743 O O . ASP A 1 350 ? 17.953 19.050 -23.782 1.00 50.44 350 ASP A O 1
ATOM 2747 N N . THR A 1 351 ? 19.945 18.030 -23.854 1.00 48.50 351 THR A N 1
ATOM 2748 C CA . THR A 1 351 ? 19.499 16.867 -24.641 1.00 48.50 351 THR A CA 1
ATOM 2749 C C . THR A 1 351 ? 18.676 15.861 -23.827 1.00 48.50 351 THR A C 1
ATOM 2751 O O . THR A 1 351 ? 18.276 14.814 -24.347 1.00 48.50 351 THR A O 1
ATOM 2754 N N . GLU A 1 352 ? 18.433 16.126 -22.544 1.00 54.34 352 GLU A N 1
ATOM 2755 C CA . GLU A 1 352 ? 17.814 15.177 -21.634 1.00 54.34 352 GLU A CA 1
ATOM 2756 C C . GLU A 1 352 ? 16.291 15.335 -21.586 1.00 54.34 352 GLU A C 1
ATOM 2758 O O . GLU A 1 352 ? 15.721 15.941 -20.678 1.00 54.34 352 GLU A O 1
ATOM 2763 N N . ASN A 1 353 ? 15.601 14.704 -22.539 1.00 58.66 353 ASN A N 1
ATOM 2764 C CA . ASN A 1 353 ? 14.176 14.426 -22.364 1.00 58.66 353 ASN A CA 1
ATOM 2765 C C . ASN A 1 353 ? 13.974 13.597 -21.082 1.00 58.66 353 ASN A C 1
ATOM 2767 O O . ASN A 1 353 ? 14.590 12.535 -20.915 1.00 58.66 353 ASN A O 1
ATOM 2771 N N . LYS A 1 354 ? 13.080 14.072 -20.211 1.00 65.62 354 LYS A N 1
ATOM 2772 C CA . LYS A 1 354 ? 12.793 13.494 -18.890 1.00 65.62 354 LYS A CA 1
ATOM 2773 C C . LYS A 1 354 ? 11.305 13.167 -18.770 1.00 65.62 354 LYS A C 1
ATOM 2775 O O . LYS A 1 354 ? 10.462 13.847 -19.360 1.00 65.62 354 LYS A O 1
ATOM 2780 N N . VAL A 1 355 ? 10.986 12.119 -18.017 1.00 66.06 355 VAL A N 1
ATOM 2781 C CA . VAL A 1 355 ? 9.613 11.814 -17.592 1.00 66.06 355 VAL A CA 1
ATOM 2782 C C . VAL A 1 355 ? 9.535 11.872 -16.075 1.00 66.06 355 VAL A C 1
ATOM 2784 O O . VAL A 1 355 ? 10.377 11.278 -15.398 1.00 66.06 355 VAL A O 1
ATOM 2787 N N . SER A 1 356 ? 8.522 12.561 -15.560 1.00 66.19 356 SER A N 1
ATOM 2788 C CA . SER A 1 356 ? 8.092 12.446 -14.170 1.00 66.19 356 SER A CA 1
ATOM 2789 C C . SER A 1 356 ? 6.585 12.274 -14.109 1.00 66.19 356 SER A C 1
ATOM 2791 O O . SER A 1 356 ? 5.886 12.468 -15.095 1.00 66.19 356 SER A O 1
ATOM 2793 N N . ASN A 1 357 ? 6.032 11.898 -12.970 1.00 61.59 357 ASN A N 1
ATOM 2794 C CA . ASN A 1 357 ? 4.627 12.191 -12.728 1.00 61.59 357 ASN A CA 1
ATOM 2795 C C . ASN A 1 357 ? 4.465 13.695 -12.473 1.00 61.59 357 ASN A C 1
ATOM 2797 O O . ASN A 1 357 ? 5.416 14.375 -12.080 1.00 61.59 357 ASN A O 1
ATOM 2801 N N . ASN A 1 358 ? 3.269 14.230 -12.738 1.00 60.09 358 ASN A N 1
ATOM 2802 C CA . ASN A 1 358 ? 2.893 15.548 -12.223 1.00 60.09 358 ASN A CA 1
ATOM 2803 C C . ASN A 1 358 ? 3.295 15.620 -10.742 1.00 60.09 358 ASN A C 1
ATOM 2805 O O . ASN A 1 358 ? 2.916 14.719 -10.000 1.00 60.09 358 ASN A O 1
ATOM 2809 N N . ALA A 1 359 ? 4.016 16.659 -10.311 1.00 53.59 359 ALA A N 1
ATOM 2810 C CA . ALA A 1 359 ? 4.366 16.855 -8.902 1.00 53.59 359 ALA A CA 1
ATOM 2811 C C . ALA A 1 359 ? 3.081 16.884 -8.045 1.00 53.59 359 ALA A C 1
ATOM 2813 O O . ALA A 1 359 ? 2.371 17.894 -8.003 1.00 53.59 359 ALA A O 1
ATOM 2814 N N . GLN A 1 360 ? 2.717 15.756 -7.430 1.00 55.34 360 GLN A N 1
ATOM 2815 C CA . GLN A 1 360 ? 1.381 15.541 -6.871 1.00 55.34 360 GLN A CA 1
ATOM 2816 C C . GLN A 1 360 ? 1.450 14.869 -5.514 1.00 55.34 360 GLN A C 1
ATOM 2818 O O . GLN A 1 360 ? 1.778 13.697 -5.390 1.00 55.34 360 GLN A O 1
ATOM 2823 N N . SER A 1 361 ? 1.034 15.622 -4.498 1.00 68.38 361 SER A N 1
ATOM 2824 C CA . SER A 1 361 ? 1.157 15.232 -3.097 1.00 68.38 361 SER A CA 1
ATOM 2825 C C . SER A 1 361 ? 0.182 14.133 -2.648 1.00 68.38 361 SER A C 1
ATOM 2827 O O . SER A 1 361 ? 0.311 13.652 -1.523 1.00 68.38 361 SER A O 1
ATOM 2829 N N . VAL A 1 362 ? -0.809 13.752 -3.471 1.00 85.56 362 VAL A N 1
ATOM 2830 C CA . VAL A 1 362 ? -1.734 12.636 -3.185 1.00 85.56 362 VAL A CA 1
ATOM 2831 C C . VAL A 1 362 ? -2.581 12.224 -4.409 1.00 85.56 362 VAL A C 1
ATOM 2833 O O . VAL A 1 362 ? -3.049 13.076 -5.170 1.00 85.56 362 VAL A O 1
ATOM 2836 N N . VAL A 1 363 ? -2.881 10.926 -4.535 1.00 90.38 363 VAL A N 1
ATOM 2837 C CA . VAL A 1 363 ? -4.001 10.392 -5.340 1.00 90.38 363 VAL A CA 1
ATOM 2838 C C . VAL A 1 363 ? -5.126 9.948 -4.404 1.00 90.38 363 VAL A C 1
ATOM 2840 O O . VAL A 1 363 ? -4.892 9.155 -3.494 1.00 90.38 363 VAL A O 1
ATOM 2843 N N . VAL A 1 364 ? -6.348 10.444 -4.610 1.00 92.06 364 VAL A N 1
ATOM 2844 C CA . VAL A 1 364 ? -7.510 10.146 -3.758 1.00 92.06 364 VAL A CA 1
ATOM 2845 C C . VAL A 1 364 ? -8.585 9.404 -4.547 1.00 92.06 364 VAL A C 1
ATOM 2847 O O . VAL A 1 364 ? -9.138 9.936 -5.507 1.00 92.06 364 VAL A O 1
ATOM 2850 N N . LEU A 1 365 ? -8.926 8.194 -4.115 1.00 92.62 365 LEU A N 1
ATOM 2851 C CA . LEU A 1 365 ? -10.110 7.468 -4.576 1.00 92.62 365 LEU A CA 1
ATOM 2852 C C . LEU A 1 365 ? -11.289 7.882 -3.703 1.00 92.62 365 LEU A C 1
ATOM 2854 O O . LEU A 1 365 ? -11.183 7.826 -2.481 1.00 92.62 365 LEU A O 1
ATOM 2858 N N . ARG A 1 366 ? -12.408 8.280 -4.306 1.00 92.00 366 ARG A N 1
ATOM 2859 C CA . ARG A 1 366 ? -13.603 8.722 -3.584 1.00 92.00 366 ARG A CA 1
ATOM 2860 C C . ARG A 1 366 ? -14.844 7.983 -4.075 1.00 92.00 366 ARG A C 1
ATOM 2862 O O . ARG A 1 366 ? -15.155 8.038 -5.264 1.00 92.00 366 ARG A O 1
ATOM 2869 N N . ARG A 1 367 ? -15.579 7.344 -3.163 1.00 89.94 367 ARG A N 1
ATOM 2870 C CA . ARG A 1 367 ? -16.862 6.668 -3.426 1.00 89.94 367 ARG A CA 1
ATOM 2871 C C . ARG A 1 367 ? -17.915 7.153 -2.432 1.00 89.94 367 ARG A C 1
ATOM 2873 O O . ARG A 1 367 ? -17.641 7.186 -1.238 1.00 89.94 367 ARG A O 1
ATOM 2880 N N . SER A 1 368 ? -19.110 7.493 -2.906 1.00 86.31 368 SER A N 1
ATOM 2881 C CA . SER A 1 368 ? -20.281 7.769 -2.063 1.00 86.31 368 SER A CA 1
ATOM 2882 C C . SER A 1 368 ? -21.282 6.617 -2.163 1.00 86.31 368 SER A C 1
ATOM 2884 O O . SER A 1 368 ? -21.430 6.031 -3.235 1.00 86.31 368 SER A O 1
ATOM 2886 N N . GLY A 1 369 ? -21.967 6.298 -1.065 1.00 70.81 369 GLY A N 1
ATOM 2887 C CA . GLY A 1 369 ? -23.171 5.465 -1.090 1.00 70.81 369 GLY A CA 1
ATOM 2888 C C . GLY A 1 369 ? -24.358 6.339 -1.492 1.00 70.81 369 GLY A C 1
ATOM 2889 O O . GLY A 1 369 ? -24.464 7.454 -0.996 1.00 70.81 369 GLY A O 1
ATOM 2890 N N . GLY A 1 370 ? -25.207 5.875 -2.412 1.00 55.59 370 GLY A N 1
ATOM 2891 C CA . GLY A 1 370 ? -26.291 6.694 -2.973 1.00 55.59 370 GLY A CA 1
ATOM 2892 C C . GLY A 1 370 ? -25.865 7.567 -4.164 1.00 55.59 370 GLY A C 1
ATOM 2893 O O . GLY A 1 370 ? -24.729 7.496 -4.638 1.00 55.59 370 GLY A O 1
ATOM 2894 N N . ALA A 1 371 ? -26.812 8.343 -4.714 1.00 37.53 371 ALA A N 1
ATOM 2895 C CA . ALA A 1 371 ? -26.559 9.229 -5.856 1.00 37.53 371 ALA A CA 1
ATOM 2896 C C . ALA A 1 371 ? -25.366 10.168 -5.565 1.00 37.53 371 ALA A C 1
ATOM 2898 O O . ALA A 1 371 ? -25.177 10.547 -4.411 1.00 37.53 371 ALA A O 1
ATOM 2899 N N . PRO A 1 372 ? -24.558 10.551 -6.574 1.00 40.41 372 PRO A N 1
ATOM 2900 C CA . PRO A 1 372 ? -23.310 11.279 -6.351 1.00 40.41 372 PRO A CA 1
ATOM 2901 C C . PRO A 1 372 ? -23.537 12.524 -5.487 1.00 40.41 372 PRO A C 1
ATOM 2903 O O . PRO A 1 372 ? -24.308 13.407 -5.873 1.00 40.41 372 PRO A O 1
ATOM 2906 N N . ILE A 1 373 ? -22.860 12.611 -4.337 1.00 38.28 373 ILE A N 1
ATOM 2907 C CA . ILE A 1 373 ? -22.886 13.804 -3.482 1.00 38.28 373 ILE A CA 1
ATOM 2908 C C . ILE A 1 373 ? -22.085 14.905 -4.185 1.00 38.28 373 ILE A C 1
ATOM 2910 O O . ILE A 1 373 ? -20.899 15.088 -3.929 1.00 38.28 373 ILE A O 1
ATOM 2914 N N . GLY A 1 374 ? -22.749 15.609 -5.105 1.00 42.72 374 GLY A N 1
ATOM 2915 C CA . GLY A 1 374 ? -22.249 16.800 -5.787 1.00 42.72 374 GLY A CA 1
ATOM 2916 C C . GLY A 1 374 ? -21.035 16.571 -6.693 1.00 42.72 374 GLY A C 1
ATOM 2917 O O . GLY A 1 374 ? -20.232 15.654 -6.536 1.00 42.72 374 GLY A O 1
ATOM 2918 N N . LYS A 1 375 ? -20.860 17.456 -7.677 1.00 42.69 375 LYS A N 1
ATOM 2919 C CA . LYS A 1 375 ? -19.537 17.611 -8.286 1.00 42.69 375 LYS A CA 1
ATOM 2920 C C . LYS A 1 375 ? -18.608 18.168 -7.198 1.00 42.69 375 LYS A C 1
ATOM 2922 O O . LYS A 1 375 ? -19.012 19.126 -6.533 1.00 42.69 375 LYS A O 1
ATOM 2927 N N . PRO A 1 376 ? -17.399 17.613 -6.997 1.00 43.41 376 PRO A N 1
ATOM 2928 C CA . PRO A 1 376 ? -16.377 18.289 -6.206 1.00 43.41 376 PRO A CA 1
ATOM 2929 C C . PRO A 1 376 ? -16.267 19.742 -6.686 1.00 43.41 376 PRO A C 1
ATOM 2931 O O . PRO A 1 376 ? -16.318 19.979 -7.895 1.00 43.41 376 PRO A O 1
ATOM 2934 N N . LYS A 1 377 ? -16.177 20.707 -5.759 1.00 41.25 377 LYS A N 1
ATOM 2935 C CA . LYS A 1 377 ? -15.925 22.117 -6.105 1.00 41.25 377 LYS A CA 1
ATOM 2936 C C . LYS A 1 377 ? -14.758 22.185 -7.092 1.00 41.25 377 LYS A C 1
ATOM 2938 O O . LYS A 1 377 ? -13.764 21.498 -6.876 1.00 41.25 377 LYS A O 1
ATOM 2943 N N . GLU A 1 378 ? -14.900 22.991 -8.144 1.00 37.19 378 GLU A N 1
ATOM 2944 C CA . GLU A 1 378 ? -13.865 23.202 -9.159 1.00 37.19 378 GLU A CA 1
ATOM 2945 C C . GLU A 1 378 ? -12.550 23.626 -8.486 1.00 37.19 378 GLU A C 1
ATOM 2947 O O . GLU A 1 378 ? -12.393 24.757 -8.034 1.00 37.19 378 GLU A O 1
ATOM 2952 N N . SER A 1 379 ? -11.622 22.683 -8.371 1.00 46.59 379 SER A N 1
ATOM 2953 C CA . SER A 1 379 ? -10.221 22.894 -8.024 1.00 46.59 379 SER A CA 1
ATOM 2954 C C . SER A 1 379 ? -9.379 22.549 -9.251 1.00 46.59 379 SER A C 1
ATOM 2956 O O . SER A 1 379 ? -9.846 21.875 -10.169 1.00 46.59 379 SER A O 1
ATOM 2958 N N . SER A 1 380 ? -8.113 22.965 -9.278 1.00 54.47 380 SER A N 1
ATOM 2959 C CA . SER A 1 380 ? -7.138 22.576 -10.311 1.00 54.47 380 SER A CA 1
ATOM 2960 C C . SER A 1 380 ? -6.765 21.079 -10.290 1.00 54.47 380 SER A C 1
ATOM 2962 O O . SER A 1 380 ? -5.679 20.712 -10.737 1.00 54.47 380 SER A O 1
ATOM 2964 N N . ASP A 1 381 ? -7.617 20.224 -9.724 1.00 64.06 381 ASP A N 1
ATOM 2965 C CA . ASP A 1 381 ? -7.401 18.791 -9.562 1.00 64.06 381 ASP A CA 1
ATOM 2966 C C . ASP A 1 381 ? -7.766 18.044 -10.854 1.00 64.06 381 ASP A C 1
ATOM 2968 O O . ASP A 1 381 ? -8.767 18.334 -11.511 1.00 64.06 381 ASP A O 1
ATOM 2972 N N . THR A 1 382 ? -6.970 17.035 -11.218 1.00 70.69 382 THR A N 1
ATOM 2973 C CA . THR A 1 382 ? -7.329 16.144 -12.334 1.00 70.69 382 THR A CA 1
ATOM 2974 C C . THR A 1 382 ? -8.356 15.124 -11.853 1.00 70.69 382 THR A C 1
ATOM 2976 O O . THR A 1 382 ? -8.175 14.498 -10.807 1.00 70.69 382 THR A O 1
ATOM 2979 N N . TYR A 1 383 ? -9.431 14.953 -12.621 1.00 75.50 383 TYR A N 1
ATOM 2980 C CA . TYR A 1 383 ? -10.588 14.145 -12.247 1.00 75.50 383 TYR A CA 1
ATOM 2981 C C . TYR A 1 383 ? -10.835 13.021 -13.258 1.00 75.50 383 TYR A C 1
ATOM 2983 O O . TYR A 1 383 ? -11.025 13.278 -14.447 1.00 75.50 383 TYR A O 1
ATOM 2991 N N . ILE A 1 384 ? -10.871 11.776 -12.777 1.00 77.44 384 ILE A N 1
ATOM 2992 C CA . ILE A 1 384 ? -11.203 10.592 -13.579 1.00 77.44 384 ILE A CA 1
ATOM 2993 C C . ILE A 1 384 ? -12.470 9.957 -13.002 1.00 77.44 384 ILE A C 1
ATOM 2995 O O . ILE A 1 384 ? -12.438 9.329 -11.942 1.00 77.44 384 ILE A O 1
ATOM 2999 N N . ALA A 1 385 ? -13.594 10.122 -13.701 1.00 78.38 385 ALA A N 1
ATOM 3000 C CA . ALA A 1 385 ? -14.857 9.489 -13.335 1.00 78.38 385 ALA A CA 1
ATOM 3001 C C . ALA A 1 385 ? -14.863 8.006 -13.719 1.00 78.38 385 ALA A C 1
ATOM 3003 O O . ALA A 1 385 ? -14.548 7.640 -14.855 1.00 78.38 385 ALA A O 1
ATOM 3004 N N . ARG A 1 386 ? -15.287 7.156 -12.786 1.00 81.06 386 ARG A N 1
ATOM 3005 C CA . ARG A 1 386 ? -15.571 5.736 -13.001 1.00 81.06 386 ARG A CA 1
ATOM 3006 C C . ARG A 1 386 ? -17.034 5.479 -12.666 1.00 81.06 386 ARG A C 1
ATOM 3008 O O . ARG A 1 386 ? -17.710 6.335 -12.103 1.00 81.06 386 ARG A O 1
ATOM 3015 N N . LYS A 1 387 ? -17.536 4.302 -13.041 1.00 72.69 387 LYS A N 1
ATOM 3016 C CA . LYS A 1 387 ? -18.960 3.961 -12.902 1.00 72.69 387 LYS A CA 1
ATOM 3017 C C . LYS A 1 387 ? -19.476 4.171 -11.469 1.00 72.69 387 LYS A C 1
ATOM 3019 O O . LYS A 1 387 ? -20.562 4.710 -11.301 1.00 72.69 387 LYS A O 1
ATOM 3024 N N . ASP A 1 388 ? -18.655 3.806 -10.479 1.00 75.94 388 ASP A N 1
ATOM 3025 C CA . ASP A 1 388 ? -19.060 3.739 -9.069 1.00 75.94 388 ASP A CA 1
ATOM 3026 C C . ASP A 1 388 ? -18.139 4.539 -8.117 1.00 75.94 388 ASP A C 1
ATOM 3028 O O . ASP A 1 388 ? -18.290 4.454 -6.901 1.00 75.94 388 ASP A O 1
ATOM 3032 N N . TYR A 1 389 ? -17.142 5.271 -8.632 1.00 83.06 389 TYR A N 1
ATOM 3033 C CA . TYR A 1 389 ? -16.215 6.094 -7.837 1.00 83.06 389 TYR A CA 1
ATOM 3034 C C . TYR A 1 389 ? -15.507 7.135 -8.717 1.00 83.06 389 TYR A C 1
ATOM 3036 O O . TYR A 1 389 ? -15.591 7.100 -9.944 1.00 83.06 389 TYR A O 1
ATOM 3044 N N . ALA A 1 390 ? -14.785 8.061 -8.095 1.00 83.56 390 ALA A N 1
ATOM 3045 C CA . ALA A 1 390 ? -13.924 9.014 -8.779 1.00 83.56 390 ALA A CA 1
ATOM 3046 C C . ALA A 1 390 ? -12.482 8.901 -8.294 1.00 83.56 390 ALA A C 1
ATOM 3048 O O . ALA A 1 390 ? -12.236 8.624 -7.118 1.00 83.56 390 ALA A O 1
ATOM 3049 N N . VAL A 1 391 ? -11.536 9.177 -9.189 1.00 83.88 391 VAL A N 1
ATOM 3050 C CA . VAL A 1 391 ? -10.144 9.420 -8.817 1.00 83.88 391 VAL A CA 1
ATOM 3051 C C . VAL A 1 391 ? -9.851 10.905 -8.934 1.00 83.88 391 VAL A C 1
ATOM 3053 O O . VAL A 1 391 ? -10.082 11.510 -9.981 1.00 83.88 391 VAL A O 1
ATOM 3056 N N . ILE A 1 392 ? -9.376 11.485 -7.838 1.00 83.75 392 ILE A N 1
ATOM 3057 C CA . ILE A 1 392 ? -9.049 12.899 -7.700 1.00 83.75 392 ILE A CA 1
ATOM 3058 C C . ILE A 1 392 ? -7.551 12.992 -7.475 1.00 83.75 392 ILE A C 1
ATOM 3060 O O . ILE A 1 392 ? -7.011 12.379 -6.553 1.00 83.75 392 ILE A O 1
ATOM 3064 N N . ILE A 1 393 ? -6.883 13.778 -8.305 1.00 77.38 393 ILE A N 1
ATOM 3065 C CA . ILE A 1 393 ? -5.442 13.946 -8.239 1.00 77.38 393 ILE A CA 1
ATOM 3066 C C . ILE A 1 393 ? -5.128 15.385 -7.843 1.00 77.38 393 ILE A C 1
ATOM 3068 O O . ILE A 1 393 ? -5.529 16.308 -8.553 1.00 77.38 393 ILE A O 1
ATOM 3072 N N . LYS A 1 394 ? -4.432 15.566 -6.710 1.00 74.25 394 LYS A N 1
ATOM 3073 C CA . LYS A 1 394 ? -4.205 16.886 -6.104 1.00 74.25 394 LYS A CA 1
ATOM 3074 C C . LYS A 1 394 ? -2.747 17.332 -6.207 1.00 74.25 394 LYS A C 1
ATOM 3076 O O . LYS A 1 394 ? -1.844 16.671 -5.692 1.00 74.25 394 LYS A O 1
ATOM 3081 N N . ASN A 1 395 ? -2.525 18.514 -6.784 1.00 62.59 395 ASN A N 1
ATOM 3082 C CA . ASN A 1 395 ? -1.195 19.088 -7.047 1.00 62.59 395 ASN A CA 1
ATOM 3083 C C . ASN A 1 395 ? -0.613 19.870 -5.858 1.00 62.59 395 ASN A C 1
ATOM 3085 O O . ASN A 1 395 ? -0.154 20.994 -6.038 1.00 62.59 395 ASN A O 1
ATOM 3089 N N . GLY A 1 396 ? -0.664 19.326 -4.638 1.00 51.94 396 GLY A N 1
ATOM 3090 C CA . GLY A 1 396 ? 0.194 19.769 -3.527 1.00 51.94 396 GLY A CA 1
ATOM 3091 C C . GLY A 1 396 ? 0.191 21.247 -3.105 1.00 51.94 396 GLY A C 1
ATOM 3092 O O . GLY A 1 396 ? 1.016 21.625 -2.274 1.00 51.94 396 GLY A O 1
ATOM 3093 N N . LYS A 1 397 ? -0.684 22.109 -3.639 1.00 45.41 397 LYS A N 1
ATOM 3094 C CA . LYS A 1 397 ? -0.742 23.522 -3.254 1.00 45.41 397 LYS A CA 1
ATOM 3095 C C . LYS A 1 397 ? -1.366 23.631 -1.867 1.00 45.41 397 LYS A C 1
ATOM 3097 O O . LYS A 1 397 ? -2.577 23.548 -1.690 1.00 45.41 397 LYS A O 1
ATOM 3102 N N . PHE A 1 398 ? -0.498 23.782 -0.873 1.00 43.22 398 PHE A N 1
ATOM 3103 C CA . PHE A 1 398 ? -0.850 24.108 0.502 1.00 43.22 398 PHE A CA 1
ATOM 3104 C C . PHE A 1 398 ? -1.223 25.591 0.596 1.00 43.22 398 PHE A C 1
ATOM 3106 O O . PHE A 1 398 ? -0.413 26.418 1.006 1.00 43.22 398 PHE A O 1
ATOM 3113 N N . GLU A 1 399 ? -2.445 25.940 0.201 1.00 34.12 399 GLU A N 1
ATOM 3114 C CA . GLU A 1 399 ? -2.996 27.270 0.461 1.00 34.12 399 GLU A CA 1
ATOM 3115 C C . GLU A 1 399 ? -3.704 27.260 1.822 1.00 34.12 399 GLU A C 1
ATOM 3117 O O . GLU A 1 399 ? -4.595 26.455 2.090 1.00 34.12 399 GLU A O 1
ATOM 3122 N N . ARG A 1 400 ? -3.249 28.127 2.729 1.00 31.14 400 ARG A N 1
ATOM 3123 C CA . ARG A 1 400 ? -3.888 28.359 4.027 1.00 31.14 400 ARG A CA 1
ATOM 3124 C C . ARG A 1 400 ? -5.207 29.095 3.772 1.00 31.14 400 ARG A C 1
ATOM 3126 O O . ARG A 1 400 ? -5.185 30.171 3.181 1.00 31.14 400 ARG A O 1
ATOM 3133 N N . GLU A 1 401 ? -6.337 28.569 4.245 1.00 34.72 401 GLU A N 1
ATOM 3134 C CA . GLU A 1 401 ? -7.574 29.359 4.316 1.00 34.72 401 GLU A CA 1
ATOM 3135 C C . GLU A 1 401 ? -7.320 30.598 5.195 1.00 34.72 401 GLU A C 1
ATOM 3137 O O . GLU A 1 401 ? -7.013 30.473 6.382 1.00 34.72 401 GLU A O 1
ATOM 3142 N N . GLY A 1 402 ? -7.421 31.797 4.609 1.00 31.97 402 GLY A N 1
ATOM 3143 C CA . GLY A 1 402 ? -7.539 33.046 5.371 1.00 31.97 402 GLY A CA 1
ATOM 3144 C C . GLY A 1 402 ? -6.390 34.056 5.301 1.00 31.97 402 GLY A C 1
ATOM 3145 O O . GLY A 1 402 ? -6.272 34.867 6.215 1.00 31.97 402 GLY A O 1
ATOM 3146 N N . GLY A 1 403 ? -5.565 34.077 4.251 1.00 28.34 403 GLY A N 1
ATOM 3147 C CA . GLY A 1 403 ? -4.696 35.235 4.011 1.00 28.34 403 GLY A CA 1
ATOM 3148 C C . GLY A 1 403 ? -3.635 34.991 2.952 1.00 28.34 403 GLY A C 1
ATOM 3149 O O . GLY A 1 403 ? -2.822 34.080 3.089 1.00 28.34 403 GLY A O 1
ATOM 3150 N N . PHE A 1 404 ? -3.639 35.824 1.912 1.00 29.75 404 PHE A N 1
ATOM 3151 C CA . PHE A 1 404 ? -2.579 35.870 0.912 1.00 29.75 404 PHE A CA 1
ATOM 3152 C C . PHE A 1 404 ? -1.237 36.116 1.606 1.00 29.75 404 PHE A C 1
ATOM 3154 O O . PHE A 1 404 ? -0.998 37.194 2.146 1.00 29.75 404 PHE A O 1
ATOM 3161 N N . ILE A 1 405 ? -0.344 35.131 1.554 1.00 29.23 405 ILE A N 1
ATOM 3162 C CA . ILE A 1 405 ? 1.081 35.435 1.531 1.00 29.23 405 ILE A CA 1
ATOM 3163 C C . ILE A 1 405 ? 1.336 35.842 0.082 1.00 29.23 405 ILE A C 1
ATOM 3165 O O . ILE A 1 405 ? 1.233 35.018 -0.827 1.00 29.23 405 ILE A O 1
ATOM 3169 N N . THR A 1 406 ? 1.555 37.136 -0.145 1.00 33.22 406 THR A N 1
ATOM 3170 C CA . THR A 1 406 ? 2.133 37.630 -1.397 1.00 33.22 406 THR A CA 1
ATOM 3171 C C . THR A 1 406 ? 3.353 36.778 -1.726 1.00 33.22 406 THR A C 1
ATOM 3173 O O . THR A 1 406 ? 4.166 36.528 -0.838 1.00 33.22 406 THR A O 1
ATOM 3176 N N . GLN A 1 407 ? 3.418 36.289 -2.966 1.00 39.34 407 GLN A N 1
ATOM 3177 C CA . GLN A 1 407 ? 4.466 35.403 -3.473 1.00 39.34 407 GLN A CA 1
ATOM 3178 C C . GLN A 1 407 ? 5.854 35.714 -2.895 1.00 39.34 407 GLN A C 1
ATOM 3180 O O . GLN A 1 407 ? 6.267 36.872 -2.921 1.00 39.34 407 GLN A O 1
ATOM 3185 N N . PRO A 1 408 ? 6.618 34.690 -2.500 1.00 31.91 408 PRO A N 1
ATOM 3186 C CA . PRO A 1 408 ? 8.049 34.700 -2.693 1.00 31.91 408 PRO A CA 1
ATOM 3187 C C . PRO A 1 408 ? 8.360 33.777 -3.873 1.00 31.91 408 PRO A C 1
ATOM 3189 O O . PRO A 1 408 ? 8.101 32.578 -3.803 1.00 31.91 408 PRO A O 1
ATOM 3192 N N . ASP A 1 409 ? 8.819 34.395 -4.957 1.00 30.19 409 ASP A N 1
ATOM 3193 C CA . ASP A 1 409 ? 9.693 33.889 -6.015 1.00 30.19 409 ASP A CA 1
ATOM 3194 C C . ASP A 1 409 ? 9.546 32.434 -6.484 1.00 30.19 409 ASP A C 1
ATOM 3196 O O . ASP A 1 409 ? 9.650 31.454 -5.744 1.00 30.19 409 ASP A O 1
ATOM 3200 N N . GLN A 1 410 ? 9.430 32.297 -7.803 1.00 32.50 410 GLN A N 1
ATOM 3201 C CA . GLN A 1 410 ? 9.810 31.081 -8.506 1.00 32.50 410 GLN A CA 1
ATOM 3202 C C . GLN A 1 410 ? 11.263 30.723 -8.157 1.00 32.50 410 GLN A C 1
ATOM 3204 O O . GLN A 1 410 ? 12.194 31.216 -8.782 1.00 32.50 410 GLN A O 1
ATOM 3209 N N . TYR A 1 411 ? 11.465 29.862 -7.162 1.00 28.27 411 TYR A N 1
ATOM 3210 C CA . TYR A 1 411 ? 12.755 29.223 -6.941 1.00 28.27 411 TYR A CA 1
ATOM 3211 C C . TYR A 1 411 ? 12.859 27.984 -7.827 1.00 28.27 411 TYR A C 1
ATOM 3213 O O . TYR A 1 411 ? 12.200 26.962 -7.607 1.00 28.27 411 TYR A O 1
ATOM 3221 N N . GLU A 1 412 ? 13.706 28.118 -8.844 1.00 32.94 412 GLU A N 1
ATOM 3222 C CA . GLU A 1 412 ? 14.388 27.025 -9.521 1.00 32.94 412 GLU A CA 1
ATOM 3223 C C . GLU A 1 412 ? 15.002 26.034 -8.512 1.00 32.94 412 GLU A C 1
ATOM 3225 O O . GLU A 1 412 ? 15.530 26.411 -7.469 1.00 32.94 412 GLU A O 1
ATOM 3230 N N . PHE A 1 413 ? 14.955 24.752 -8.886 1.00 27.73 413 PHE A N 1
ATOM 3231 C CA . PHE A 1 413 ? 15.801 23.648 -8.415 1.00 27.73 413 PHE A CA 1
ATOM 3232 C C . PHE A 1 413 ? 15.823 23.325 -6.901 1.00 27.73 413 PHE A C 1
ATOM 3234 O O . PHE A 1 413 ? 16.589 23.858 -6.102 1.00 27.73 413 PHE A O 1
ATOM 3241 N N . ARG A 1 414 ? 15.045 22.306 -6.504 1.00 30.09 414 ARG A N 1
ATOM 3242 C CA . ARG A 1 414 ? 15.118 21.684 -5.170 1.00 30.09 414 ARG A CA 1
ATOM 3243 C C . ARG A 1 414 ? 16.367 20.802 -5.033 1.00 30.09 414 ARG A C 1
ATOM 3245 O O . ARG A 1 414 ? 16.333 19.621 -5.360 1.00 30.09 414 ARG A O 1
ATOM 3252 N N . ALA A 1 415 ? 17.433 21.357 -4.464 1.00 27.92 415 ALA A N 1
ATOM 3253 C CA . ALA A 1 415 ? 18.536 20.610 -3.859 1.00 27.92 415 ALA A CA 1
ATOM 3254 C C . ALA A 1 415 ? 18.601 20.938 -2.359 1.00 27.92 415 ALA A C 1
ATOM 3256 O O . ALA A 1 415 ? 19.258 21.885 -1.940 1.00 27.92 415 ALA A O 1
ATOM 3257 N N . SER A 1 416 ? 17.872 20.198 -1.526 1.00 29.78 416 SER A N 1
ATOM 3258 C CA . SER A 1 416 ? 17.978 20.335 -0.066 1.00 29.78 416 SER A CA 1
ATOM 3259 C C . SER A 1 416 ? 17.445 19.094 0.646 1.00 29.78 416 SER A C 1
ATOM 3261 O O . SER A 1 416 ? 16.349 19.107 1.191 1.00 29.78 416 SER A O 1
ATOM 3263 N N . PHE A 1 417 ? 18.219 18.001 0.640 1.00 27.28 417 PHE A N 1
ATOM 3264 C CA . PHE A 1 417 ? 17.902 16.832 1.473 1.00 27.28 417 PHE A CA 1
ATOM 3265 C C . PHE A 1 417 ? 19.110 15.925 1.789 1.00 27.28 417 PHE A C 1
ATOM 3267 O O . PHE A 1 417 ? 19.066 14.743 1.494 1.00 27.28 417 PHE A O 1
ATOM 3274 N N . TYR A 1 418 ? 20.205 16.433 2.380 1.00 27.92 418 TYR A N 1
ATOM 3275 C CA . TYR A 1 418 ? 21.335 15.562 2.800 1.00 27.92 418 TYR A CA 1
ATOM 3276 C C . TYR A 1 418 ? 22.115 16.021 4.054 1.00 27.92 418 TYR A C 1
ATOM 3278 O O . TYR A 1 418 ? 23.318 15.810 4.152 1.00 27.92 418 TYR A O 1
ATOM 3286 N N . ALA A 1 419 ? 21.466 16.639 5.047 1.00 26.77 419 ALA A N 1
ATOM 3287 C CA . ALA A 1 419 ? 22.184 17.267 6.170 1.00 26.77 419 ALA A CA 1
ATOM 3288 C C . ALA A 1 419 ? 22.266 16.484 7.503 1.00 26.77 419 ALA A C 1
ATOM 3290 O O . ALA A 1 419 ? 22.751 17.054 8.473 1.00 26.77 419 ALA A O 1
ATOM 3291 N N . TYR A 1 420 ? 21.849 15.219 7.618 1.00 25.84 420 TYR A N 1
ATOM 3292 C CA . TYR A 1 420 ? 21.956 14.507 8.905 1.00 25.84 420 TYR A CA 1
ATOM 3293 C C . TYR A 1 420 ? 22.291 13.024 8.733 1.00 25.84 420 TYR A C 1
ATOM 3295 O O . TYR A 1 420 ? 21.444 12.281 8.249 1.00 25.84 420 TYR A O 1
ATOM 3303 N N . LEU A 1 421 ? 23.505 12.623 9.150 1.00 25.22 421 LEU A N 1
ATOM 3304 C CA . LEU A 1 421 ? 23.864 11.398 9.902 1.00 25.22 421 LEU A CA 1
ATOM 3305 C C . LEU A 1 421 ? 25.362 11.059 9.712 1.00 25.22 421 LEU A C 1
ATOM 3307 O O . LEU A 1 421 ? 25.758 10.515 8.685 1.00 25.22 421 LEU A O 1
ATOM 3311 N N . LEU A 1 422 ? 26.182 11.318 10.736 1.00 27.19 422 LEU A N 1
ATOM 3312 C CA . LEU A 1 422 ? 27.524 10.749 10.906 1.00 27.19 422 LEU A CA 1
ATOM 3313 C C . LEU A 1 422 ? 27.659 10.235 12.345 1.00 27.19 422 LEU A C 1
ATOM 3315 O O . LEU A 1 422 ? 27.421 11.000 13.273 1.00 27.19 422 LEU A O 1
ATOM 3319 N N . ASP A 1 423 ? 28.047 8.963 12.500 1.00 25.56 423 ASP A N 1
ATOM 3320 C CA . ASP A 1 423 ? 29.093 8.576 13.458 1.00 25.56 423 ASP A CA 1
ATOM 3321 C C . ASP A 1 423 ? 29.730 7.196 13.135 1.00 25.56 423 ASP A C 1
ATOM 3323 O O . ASP A 1 423 ? 29.089 6.147 13.148 1.00 25.56 423 ASP A O 1
ATOM 3327 N N . ALA A 1 424 ? 31.010 7.291 12.762 1.00 27.95 424 ALA A N 1
ATOM 3328 C CA . ALA A 1 424 ? 32.226 6.501 13.014 1.00 27.95 424 ALA A CA 1
ATOM 3329 C C . ALA A 1 424 ? 32.379 4.943 12.941 1.00 27.95 424 ALA A C 1
ATOM 3331 O O . ALA A 1 424 ? 31.697 4.160 13.597 1.00 27.95 424 ALA A O 1
ATOM 3332 N N . HIS A 1 425 ? 33.501 4.583 12.269 1.00 29.25 425 HIS A N 1
ATOM 3333 C CA . HIS A 1 425 ? 34.524 3.523 12.506 1.00 29.25 425 HIS A CA 1
ATOM 3334 C C . HIS A 1 425 ? 34.486 2.166 11.763 1.00 29.25 425 HIS A C 1
ATOM 3336 O O . HIS A 1 425 ? 33.663 1.326 12.104 1.00 29.25 425 HIS A O 1
ATOM 3342 N N . ILE A 1 426 ? 35.504 1.874 10.908 1.00 28.30 426 ILE A N 1
ATOM 3343 C CA . ILE A 1 426 ? 36.067 0.514 10.623 1.00 28.30 426 ILE A CA 1
ATOM 3344 C C . ILE A 1 426 ? 37.593 0.550 10.273 1.00 28.30 426 ILE A C 1
ATOM 3346 O O . ILE A 1 426 ? 38.059 1.445 9.573 1.00 28.30 426 ILE A O 1
ATOM 3350 N N . ILE A 1 427 ? 38.343 -0.466 10.759 1.00 36.81 427 ILE A N 1
ATOM 3351 C CA . ILE A 1 427 ? 39.813 -0.729 10.724 1.00 36.81 427 ILE A CA 1
ATOM 3352 C C . ILE A 1 427 ? 40.201 -1.787 9.613 1.00 36.81 427 ILE A C 1
ATOM 3354 O O . ILE A 1 427 ? 39.452 -1.965 8.659 1.00 36.81 427 ILE A O 1
ATOM 3358 N N . PRO A 1 428 ? 41.273 -2.616 9.715 1.00 32.72 428 PRO A N 1
ATOM 3359 C CA . PRO A 1 428 ? 42.612 -2.580 9.088 1.00 32.72 428 PRO A CA 1
ATOM 3360 C C . PRO A 1 428 ? 42.805 -3.323 7.736 1.00 32.72 428 PRO A C 1
ATOM 3362 O O . PRO A 1 428 ? 43.915 -3.316 7.203 1.00 32.72 428 PRO A O 1
ATOM 3365 N N . GLY A 1 429 ? 41.778 -3.944 7.140 1.00 38.47 429 GLY A N 1
ATOM 3366 C CA . GLY A 1 429 ? 41.918 -4.679 5.859 1.00 38.47 429 GLY A CA 1
ATOM 3367 C C . GLY A 1 429 ? 42.333 -3.798 4.666 1.00 38.47 429 GLY A C 1
ATOM 3368 O O . GLY A 1 429 ? 42.961 -4.265 3.718 1.00 38.47 429 GLY A O 1
ATOM 3369 N N . PHE A 1 430 ? 42.056 -2.499 4.777 1.00 35.22 430 PHE A N 1
ATOM 3370 C CA . PHE A 1 430 ? 42.345 -1.455 3.793 1.00 35.22 430 PHE A CA 1
ATOM 3371 C C . PHE A 1 430 ? 43.852 -1.224 3.570 1.00 35.22 430 PHE A C 1
ATOM 3373 O O . PHE A 1 430 ? 44.289 -0.916 2.464 1.00 35.22 430 PHE A O 1
ATOM 3380 N N . ARG A 1 431 ? 44.677 -1.429 4.608 1.00 37.62 431 ARG A N 1
ATOM 3381 C CA . ARG A 1 431 ? 46.123 -1.152 4.564 1.00 37.62 431 ARG A CA 1
ATOM 3382 C C . ARG A 1 431 ? 46.879 -2.115 3.644 1.00 37.62 431 ARG A C 1
ATOM 3384 O O . ARG A 1 431 ? 47.725 -1.680 2.872 1.00 37.62 431 ARG A O 1
ATOM 3391 N N . ASN A 1 432 ? 46.546 -3.404 3.681 1.00 43.28 432 ASN A N 1
ATOM 3392 C CA . ASN A 1 432 ? 47.226 -4.408 2.854 1.00 43.28 432 ASN A CA 1
ATOM 3393 C C . ASN A 1 432 ? 46.869 -4.270 1.363 1.00 43.28 432 ASN A C 1
ATOM 3395 O O . ASN A 1 432 ? 47.648 -4.668 0.504 1.00 43.28 432 ASN A O 1
ATOM 3399 N N . GLN A 1 433 ? 45.708 -3.683 1.056 1.00 41.62 433 GLN A N 1
ATOM 3400 C CA . GLN A 1 433 ? 45.240 -3.457 -0.313 1.00 41.62 433 GLN A CA 1
ATOM 3401 C C . GLN A 1 433 ? 45.794 -2.147 -0.900 1.00 41.62 433 GLN A C 1
ATOM 3403 O O . GLN A 1 433 ? 46.179 -2.124 -2.066 1.00 41.62 433 GLN A O 1
ATOM 3408 N N . ALA A 1 434 ? 45.934 -1.092 -0.089 1.00 42.06 434 ALA A N 1
ATOM 3409 C CA . ALA A 1 434 ? 46.569 0.164 -0.500 1.00 42.06 434 ALA A CA 1
ATOM 3410 C C . ALA A 1 434 ? 48.068 0.001 -0.823 1.00 42.06 434 ALA A C 1
ATOM 3412 O O . ALA A 1 434 ? 48.552 0.574 -1.797 1.00 42.06 434 ALA A O 1
ATOM 3413 N N . GLU A 1 435 ? 48.798 -0.826 -0.066 1.00 42.97 435 GLU A N 1
ATOM 3414 C CA . GLU A 1 435 ? 50.210 -1.124 -0.360 1.00 42.97 435 GLU A CA 1
ATOM 3415 C C . GLU A 1 435 ? 50.381 -1.958 -1.647 1.00 42.97 435 GLU A C 1
ATOM 3417 O O . GLU A 1 435 ? 51.338 -1.744 -2.388 1.00 42.97 435 GLU A O 1
ATOM 3422 N N . ALA A 1 436 ? 49.423 -2.833 -1.987 1.00 44.66 436 ALA A N 1
ATOM 3423 C CA . ALA A 1 436 ? 49.427 -3.552 -3.267 1.00 44.66 436 ALA A CA 1
ATOM 3424 C C . ALA A 1 436 ? 49.205 -2.608 -4.467 1.00 44.66 436 ALA A C 1
ATOM 3426 O O . ALA A 1 436 ? 49.871 -2.740 -5.491 1.00 44.66 436 ALA A O 1
ATOM 3427 N N . ILE A 1 437 ? 48.320 -1.615 -4.319 1.00 44.53 437 ILE A N 1
ATOM 3428 C CA . ILE A 1 437 ? 48.039 -0.593 -5.344 1.00 44.53 437 ILE A CA 1
ATOM 3429 C C . ILE A 1 437 ? 49.226 0.368 -5.505 1.00 44.53 437 ILE A C 1
ATOM 3431 O O . ILE A 1 437 ? 49.601 0.713 -6.623 1.00 44.53 437 ILE A O 1
ATOM 3435 N N . LYS A 1 438 ? 49.868 0.758 -4.400 1.00 41.25 438 LYS A N 1
ATOM 3436 C CA . LYS A 1 438 ? 51.079 1.589 -4.398 1.00 41.25 438 LYS A CA 1
ATOM 3437 C C . LYS A 1 438 ? 52.270 0.880 -5.047 1.00 41.25 438 LYS A C 1
ATOM 3439 O O . LYS A 1 438 ? 52.969 1.499 -5.842 1.00 41.25 438 LYS A O 1
ATOM 3444 N N . GLY A 1 439 ? 52.470 -0.408 -4.759 1.00 46.03 439 GLY A N 1
ATOM 3445 C CA . GLY A 1 439 ? 53.494 -1.219 -5.424 1.00 46.03 439 GLY A CA 1
ATOM 3446 C C . GLY A 1 439 ? 53.267 -1.336 -6.935 1.00 46.03 439 GLY A C 1
ATOM 3447 O O . GLY A 1 439 ? 54.223 -1.285 -7.701 1.00 46.03 439 GLY A O 1
ATOM 3448 N N . TRP A 1 440 ? 52.002 -1.409 -7.362 1.00 45.53 440 TRP A N 1
ATOM 3449 C CA . TRP A 1 440 ? 51.612 -1.471 -8.773 1.00 45.53 440 TRP A CA 1
ATOM 3450 C C . TRP A 1 440 ? 51.832 -0.137 -9.511 1.00 45.53 440 TRP A C 1
ATOM 3452 O O . TRP A 1 440 ? 52.429 -0.111 -10.582 1.00 45.53 440 TRP A O 1
ATOM 3462 N N . LEU A 1 441 ? 51.450 0.990 -8.898 1.00 40.12 441 LEU A N 1
ATOM 3463 C CA . LEU A 1 441 ? 51.625 2.339 -9.464 1.00 40.12 441 LEU A CA 1
ATOM 3464 C C . LEU A 1 441 ? 53.091 2.784 -9.577 1.00 40.12 441 LEU A C 1
ATOM 3466 O O . LEU A 1 441 ? 53.407 3.670 -10.366 1.00 40.12 441 LEU A O 1
ATOM 3470 N N . GLN A 1 442 ? 53.985 2.203 -8.777 1.00 43.06 442 GLN A N 1
ATOM 3471 C CA . GLN A 1 442 ? 55.405 2.557 -8.773 1.00 43.06 442 GLN A CA 1
ATOM 3472 C C . GLN A 1 442 ? 56.239 1.777 -9.800 1.00 43.06 442 GLN A C 1
ATOM 3474 O O . GLN A 1 442 ? 57.383 2.162 -10.040 1.00 43.06 442 GLN A O 1
ATOM 3479 N N . GLN A 1 443 ? 55.707 0.703 -10.396 1.00 44.59 443 GLN A N 1
ATOM 3480 C CA . GLN A 1 443 ? 56.484 -0.186 -11.269 1.00 44.59 443 GLN A CA 1
ATOM 3481 C C . GLN A 1 443 ? 56.248 -0.005 -12.772 1.00 44.59 443 GLN A C 1
ATOM 3483 O O . GLN A 1 443 ? 57.118 -0.423 -13.530 1.00 44.59 443 GLN A O 1
ATOM 3488 N N . ASP A 1 444 ? 55.170 0.648 -13.218 1.00 41.09 444 ASP A N 1
ATOM 3489 C CA . ASP A 1 444 ? 54.852 0.719 -14.652 1.00 41.09 444 ASP A CA 1
ATOM 3490 C C . ASP A 1 444 ? 54.771 2.159 -15.182 1.00 41.09 444 ASP A C 1
ATOM 3492 O O . ASP A 1 444 ? 53.764 2.863 -15.079 1.00 41.09 444 ASP A O 1
ATOM 3496 N N . GLN A 1 445 ? 55.874 2.610 -15.782 1.00 49.22 445 GLN A N 1
ATOM 3497 C CA . GLN A 1 445 ? 55.856 3.737 -16.706 1.00 49.22 445 GLN A CA 1
ATOM 3498 C C . GLN A 1 445 ? 55.296 3.239 -18.045 1.00 49.22 445 GLN A C 1
ATOM 3500 O O . GLN A 1 445 ? 56.081 2.734 -18.837 1.00 49.22 445 GLN A O 1
ATOM 3505 N N . LEU A 1 446 ? 53.980 3.365 -18.287 1.00 39.06 446 LEU A N 1
ATOM 3506 C CA . LEU A 1 446 ? 53.342 3.591 -19.606 1.00 39.06 446 LEU A CA 1
ATOM 3507 C C . LEU A 1 446 ? 51.793 3.671 -19.501 1.00 39.06 446 LEU A C 1
ATOM 3509 O O . LEU A 1 446 ? 51.079 2.684 -19.388 1.00 39.06 446 LEU A O 1
ATOM 3513 N N . THR A 1 447 ? 51.288 4.907 -19.552 1.00 47.41 447 THR A N 1
ATOM 3514 C CA . THR A 1 447 ? 50.077 5.395 -20.250 1.00 47.41 447 THR A CA 1
ATOM 3515 C C . THR A 1 447 ? 48.849 4.473 -20.442 1.00 47.41 447 THR A C 1
ATOM 3517 O O . THR A 1 447 ? 48.584 4.076 -21.572 1.00 47.41 447 THR A O 1
ATOM 3520 N N . ASN A 1 448 ? 47.989 4.285 -19.429 1.00 47.38 448 ASN A N 1
ATOM 3521 C CA . ASN A 1 448 ? 46.525 4.417 -19.619 1.00 47.38 448 ASN A CA 1
ATOM 3522 C C . ASN A 1 448 ? 45.747 4.544 -18.281 1.00 47.38 448 ASN A C 1
ATOM 3524 O O . ASN A 1 448 ? 45.315 3.544 -17.704 1.00 47.38 448 ASN A O 1
ATOM 3528 N N . PRO A 1 449 ? 45.470 5.772 -17.803 1.00 43.25 449 PRO A N 1
ATOM 3529 C CA . PRO A 1 449 ? 44.676 6.026 -16.589 1.00 43.25 449 PRO A CA 1
ATOM 3530 C C . PRO A 1 449 ? 43.260 5.423 -16.616 1.00 43.25 449 PRO A C 1
ATOM 3532 O O . PRO A 1 449 ? 42.654 5.173 -15.572 1.00 43.25 449 PRO A O 1
ATOM 3535 N N . LYS A 1 450 ? 42.724 5.163 -17.814 1.00 42.47 450 LYS A N 1
ATOM 3536 C CA . LYS A 1 450 ? 41.368 4.649 -18.030 1.00 42.47 450 LYS A CA 1
ATOM 3537 C C . LYS A 1 450 ? 41.242 3.166 -17.674 1.00 42.47 450 LYS A C 1
ATOM 3539 O O . LYS A 1 450 ? 40.181 2.734 -17.236 1.00 42.47 450 LYS A O 1
ATOM 3544 N N . GLU A 1 451 ? 42.319 2.395 -17.801 1.00 49.47 451 GLU A N 1
ATOM 3545 C CA . GLU A 1 451 ? 42.329 0.973 -17.438 1.00 49.47 451 GLU A CA 1
ATOM 3546 C C . GLU A 1 451 ? 42.452 0.772 -15.925 1.00 49.47 451 GLU A C 1
ATOM 3548 O O . GLU A 1 451 ? 41.773 -0.093 -15.376 1.00 49.47 451 GLU A O 1
ATOM 3553 N N . GLY A 1 452 ? 43.190 1.642 -15.227 1.00 48.47 452 GLY A N 1
ATOM 3554 C CA . GLY A 1 452 ? 43.250 1.647 -13.760 1.00 48.47 452 GLY A CA 1
ATOM 3555 C C . GLY A 1 452 ? 41.908 1.995 -13.104 1.00 48.47 452 GLY A C 1
ATOM 3556 O O . GLY A 1 452 ? 41.487 1.327 -12.160 1.00 48.47 452 GLY A O 1
ATOM 3557 N N . ILE A 1 453 ? 41.187 2.988 -13.637 1.00 43.84 453 ILE A N 1
ATOM 3558 C CA . ILE A 1 453 ? 39.850 3.364 -13.144 1.00 43.84 453 ILE A CA 1
ATOM 3559 C C . ILE A 1 453 ? 38.818 2.284 -13.478 1.00 43.84 453 ILE A C 1
ATOM 3561 O O . ILE A 1 453 ? 38.069 1.876 -12.595 1.00 43.84 453 ILE A O 1
ATOM 3565 N N . ASN A 1 454 ? 38.821 1.745 -14.701 1.00 48.12 454 ASN A N 1
ATOM 3566 C CA . ASN A 1 454 ? 37.923 0.646 -15.061 1.00 48.12 454 ASN A CA 1
ATOM 3567 C C . ASN A 1 454 ? 38.172 -0.600 -14.197 1.00 48.12 454 ASN A C 1
ATOM 3569 O O . ASN A 1 454 ? 37.215 -1.247 -13.784 1.00 48.12 454 ASN A O 1
ATOM 3573 N N . TYR A 1 455 ? 39.428 -0.904 -13.858 1.00 45.47 455 TYR A N 1
ATOM 3574 C CA . TYR A 1 455 ? 39.786 -1.995 -12.951 1.00 45.47 455 TYR A CA 1
ATOM 3575 C C . TYR A 1 455 ? 39.296 -1.745 -11.510 1.00 45.47 455 TYR A C 1
ATOM 3577 O O . TYR A 1 455 ? 38.716 -2.636 -10.891 1.00 45.47 455 TYR A O 1
ATOM 3585 N N . LEU A 1 456 ? 39.430 -0.526 -10.977 1.00 43.97 456 LEU A N 1
ATOM 3586 C CA . LEU A 1 456 ? 38.944 -0.180 -9.631 1.00 43.97 456 LEU A CA 1
ATOM 3587 C C . LEU A 1 456 ? 37.407 -0.140 -9.544 1.00 43.97 456 LEU A C 1
ATOM 3589 O O . LEU A 1 456 ? 36.837 -0.630 -8.568 1.00 43.97 456 LEU A O 1
ATOM 3593 N N . THR A 1 457 ? 36.731 0.363 -10.578 1.00 45.53 457 THR A N 1
ATOM 3594 C CA . THR A 1 457 ? 35.263 0.361 -10.697 1.00 45.53 457 THR A CA 1
ATOM 3595 C C . THR A 1 457 ? 34.702 -1.051 -10.897 1.00 45.53 457 THR A C 1
ATOM 3597 O O . THR A 1 457 ? 33.625 -1.355 -10.386 1.00 45.53 457 THR A O 1
ATOM 3600 N N . MET A 1 458 ? 35.430 -1.929 -11.597 1.00 43.91 458 MET A N 1
ATOM 3601 C CA . MET A 1 458 ? 35.009 -3.306 -11.875 1.00 43.91 458 MET A CA 1
ATOM 3602 C C . MET A 1 458 ? 35.270 -4.269 -10.705 1.00 43.91 458 MET A C 1
ATOM 3604 O O . MET A 1 458 ? 34.434 -5.133 -10.448 1.00 43.91 458 MET A O 1
ATOM 3608 N N . TYR A 1 459 ? 36.389 -4.130 -9.984 1.00 39.62 459 TYR A N 1
ATOM 3609 C CA . TYR A 1 459 ? 36.832 -5.126 -8.994 1.00 39.62 459 TYR A CA 1
ATOM 3610 C C . TYR A 1 459 ? 36.797 -4.648 -7.535 1.00 39.62 459 TYR A C 1
ATOM 3612 O O . TYR A 1 459 ? 36.772 -5.487 -6.633 1.00 39.62 459 TYR A O 1
ATOM 3620 N N . TYR A 1 460 ? 36.734 -3.333 -7.273 1.00 40.06 460 TYR A N 1
ATOM 3621 C CA . TYR A 1 460 ? 36.702 -2.775 -5.911 1.00 40.06 460 TYR A CA 1
ATOM 3622 C C . TYR A 1 460 ? 35.735 -1.579 -5.750 1.00 40.06 460 TYR A C 1
ATOM 3624 O O . TYR A 1 460 ? 36.117 -0.552 -5.184 1.00 40.06 460 TYR A O 1
ATOM 3632 N N . PRO A 1 461 ? 34.454 -1.689 -6.161 1.00 44.31 461 PRO A N 1
ATOM 3633 C CA . PRO A 1 461 ? 33.483 -0.586 -6.088 1.00 44.31 461 PRO A CA 1
ATOM 3634 C C . PRO A 1 461 ? 33.224 -0.084 -4.654 1.00 44.31 461 PRO A C 1
ATOM 3636 O O . PRO A 1 461 ? 32.837 1.063 -4.453 1.00 44.31 461 PRO A O 1
ATOM 3639 N N . ALA A 1 462 ? 33.502 -0.913 -3.642 1.00 36.03 462 ALA A N 1
ATOM 3640 C CA . ALA A 1 462 ? 33.434 -0.535 -2.233 1.00 36.03 462 ALA A CA 1
ATOM 3641 C C . ALA A 1 462 ? 34.685 0.211 -1.711 1.00 36.03 462 ALA A C 1
ATOM 3643 O O . ALA A 1 462 ? 34.608 0.804 -0.644 1.00 36.03 462 ALA A O 1
ATOM 3644 N N . LEU A 1 463 ? 35.822 0.216 -2.430 1.00 38.78 463 LEU A N 1
ATOM 3645 C CA . LEU A 1 463 ? 37.014 1.018 -2.090 1.00 38.78 463 LEU A CA 1
ATOM 3646 C C . LEU A 1 463 ? 36.730 2.513 -2.299 1.00 38.78 463 LEU A C 1
ATOM 3648 O O . LEU A 1 463 ? 37.099 3.325 -1.457 1.00 38.78 463 LEU A O 1
ATOM 3652 N N . ILE A 1 464 ? 35.973 2.855 -3.347 1.00 43.38 464 ILE A N 1
ATOM 3653 C CA . ILE A 1 464 ? 35.339 4.176 -3.489 1.00 43.38 464 ILE A CA 1
ATOM 3654 C C . ILE A 1 464 ? 34.392 4.435 -2.307 1.00 43.38 464 ILE A C 1
ATOM 3656 O O . ILE A 1 464 ? 34.457 5.502 -1.710 1.00 43.38 464 ILE A O 1
ATOM 3660 N N . ALA A 1 465 ? 33.615 3.430 -1.892 1.00 36.28 465 ALA A N 1
ATOM 3661 C CA . ALA A 1 465 ? 32.699 3.515 -0.748 1.00 36.28 465 ALA A CA 1
ATOM 3662 C C . ALA A 1 465 ? 33.370 3.447 0.654 1.00 36.28 465 ALA A C 1
ATOM 3664 O O . ALA A 1 465 ? 32.686 3.361 1.673 1.00 36.28 465 ALA A O 1
ATOM 3665 N N . VAL A 1 466 ? 34.710 3.404 0.737 1.00 34.16 466 VAL A N 1
ATOM 3666 C CA . VAL A 1 466 ? 35.489 3.320 1.997 1.00 34.16 466 VAL A CA 1
ATOM 3667 C C . VAL A 1 466 ? 36.692 4.278 2.037 1.00 34.16 466 VAL A C 1
ATOM 3669 O O . VAL A 1 466 ? 37.183 4.549 3.131 1.00 34.16 466 VAL A O 1
ATOM 3672 N N . ILE A 1 467 ? 37.082 4.954 0.942 1.00 41.09 467 ILE A N 1
ATOM 3673 C CA . ILE A 1 467 ? 37.662 6.317 1.083 1.00 41.09 467 ILE A CA 1
ATOM 3674 C C . ILE A 1 467 ? 36.764 7.136 2.033 1.00 41.09 467 ILE A C 1
ATOM 3676 O O . ILE A 1 467 ? 37.248 7.856 2.898 1.00 41.09 467 ILE A O 1
ATOM 3680 N N . GLU A 1 468 ? 35.460 6.865 1.965 1.00 37.00 468 GLU A N 1
ATOM 3681 C CA . GLU A 1 468 ? 34.403 7.299 2.874 1.00 37.00 468 GLU A CA 1
ATOM 3682 C C . GLU A 1 468 ? 34.565 6.897 4.368 1.00 37.00 468 GLU A C 1
ATOM 3684 O O . GLU A 1 468 ? 33.699 7.267 5.157 1.00 37.00 468 GLU A O 1
ATOM 3689 N N . LYS A 1 469 ? 35.601 6.150 4.820 1.00 35.53 469 LYS A N 1
ATOM 3690 C CA . LYS A 1 469 ? 35.713 5.676 6.231 1.00 35.53 469 LYS A CA 1
ATOM 3691 C C . LYS A 1 469 ? 37.125 5.604 6.886 1.00 35.53 469 LYS A C 1
ATOM 3693 O O . LYS A 1 469 ? 37.254 4.907 7.894 1.00 35.53 469 LYS A O 1
ATOM 3698 N N . GLN A 1 470 ? 38.182 6.284 6.406 1.00 39.31 470 GLN A N 1
ATOM 3699 C CA . GLN A 1 470 ? 39.546 6.266 7.022 1.00 39.31 470 GLN A CA 1
ATOM 3700 C C . GLN A 1 470 ? 40.034 7.622 7.595 1.00 39.31 470 GLN A C 1
ATOM 3702 O O . GLN A 1 470 ? 39.379 8.636 7.430 1.00 39.31 470 GLN A O 1
ATOM 3707 N N . SER A 1 471 ? 41.156 7.591 8.339 1.00 45.03 471 SER A N 1
ATOM 3708 C CA . SER A 1 471 ? 41.642 8.583 9.329 1.00 45.03 471 SER A CA 1
ATOM 3709 C C . SER A 1 471 ? 41.893 10.017 8.836 1.00 45.03 471 SER A C 1
ATOM 3711 O O . SER A 1 471 ? 42.408 10.186 7.732 1.00 45.03 471 SER A O 1
ATOM 3713 N N . GLU A 1 472 ? 41.680 10.998 9.732 1.00 44.81 472 GLU A N 1
ATOM 3714 C CA . GLU A 1 472 ? 41.787 12.459 9.512 1.00 44.81 472 GLU A CA 1
ATOM 3715 C C . GLU A 1 472 ? 42.962 12.870 8.607 1.00 44.81 472 GLU A C 1
ATOM 3717 O O . GLU A 1 472 ? 42.716 13.423 7.549 1.00 44.81 472 GLU A O 1
ATOM 3722 N N . ASN A 1 473 ? 44.204 12.447 8.873 1.00 44.00 473 ASN A N 1
ATOM 3723 C CA . ASN A 1 473 ? 45.367 12.835 8.047 1.00 44.00 473 ASN A CA 1
ATOM 3724 C C . ASN A 1 473 ? 45.293 12.440 6.549 1.00 44.00 473 ASN A C 1
ATOM 3726 O O . ASN A 1 473 ? 45.961 13.050 5.716 1.00 44.00 473 ASN A O 1
ATOM 3730 N N . LEU A 1 474 ? 44.545 11.387 6.195 1.00 39.78 474 LEU A N 1
ATOM 3731 C CA . LEU A 1 474 ? 44.370 10.939 4.805 1.00 39.78 474 LEU A CA 1
ATOM 3732 C C . LEU A 1 474 ? 43.188 11.655 4.135 1.00 39.78 474 LEU A C 1
ATOM 3734 O O . LEU A 1 474 ? 43.252 11.946 2.942 1.00 39.78 474 LEU A O 1
ATOM 3738 N N . ILE A 1 475 ? 42.141 11.954 4.912 1.00 44.97 475 ILE A N 1
ATOM 3739 C CA . ILE A 1 475 ? 41.051 12.838 4.487 1.00 44.97 475 ILE A CA 1
ATOM 3740 C C . ILE A 1 475 ? 41.618 14.235 4.223 1.00 44.97 475 ILE A C 1
ATOM 3742 O O . ILE A 1 475 ? 41.338 14.795 3.173 1.00 44.97 475 ILE A O 1
ATOM 3746 N N . ASP A 1 476 ? 42.489 14.739 5.098 1.00 45.75 476 ASP A N 1
ATOM 3747 C CA . ASP A 1 476 ? 43.107 16.061 4.984 1.00 45.75 476 ASP A CA 1
ATOM 3748 C C . ASP A 1 476 ? 44.034 16.160 3.769 1.00 45.75 476 ASP A C 1
ATOM 3750 O O . ASP A 1 476 ? 43.968 17.128 3.020 1.00 45.75 476 ASP A O 1
ATOM 3754 N N . ALA A 1 477 ? 44.849 15.137 3.495 1.00 45.97 477 ALA A N 1
ATOM 3755 C CA . ALA A 1 477 ? 45.703 15.123 2.304 1.00 45.97 477 ALA A CA 1
ATOM 3756 C C . ALA A 1 477 ? 44.894 15.050 0.991 1.00 45.97 477 ALA A C 1
ATOM 3758 O O . ALA A 1 477 ? 45.276 15.648 -0.021 1.00 45.97 477 ALA A O 1
ATOM 3759 N N . LEU A 1 478 ? 43.764 14.333 0.999 1.00 46.25 478 LEU A N 1
ATOM 3760 C CA . LEU A 1 478 ? 42.861 14.235 -0.148 1.00 46.25 478 LEU A CA 1
ATOM 3761 C C . LEU A 1 478 ? 42.049 15.526 -0.339 1.00 46.25 478 LEU A C 1
ATOM 3763 O O . LEU A 1 478 ? 41.917 16.003 -1.463 1.00 46.25 478 LEU A O 1
ATOM 3767 N N . ALA A 1 479 ? 41.550 16.110 0.751 1.00 46.34 479 ALA A N 1
ATOM 3768 C CA . ALA A 1 479 ? 40.876 17.402 0.762 1.00 46.34 479 ALA A CA 1
ATOM 3769 C C . ALA A 1 479 ? 41.820 18.511 0.282 1.00 46.34 479 ALA A C 1
ATOM 3771 O O . ALA A 1 479 ? 41.414 19.324 -0.546 1.00 46.34 479 ALA A O 1
ATOM 3772 N N . GLN A 1 480 ? 43.089 18.489 0.703 1.00 50.62 480 GLN A N 1
ATOM 3773 C CA . GLN A 1 480 ? 44.109 19.420 0.224 1.00 50.62 480 GLN A CA 1
ATOM 3774 C C . GLN A 1 480 ? 44.346 19.266 -1.282 1.00 50.62 480 GLN A C 1
ATOM 3776 O O . GLN A 1 480 ? 44.273 20.244 -2.014 1.00 50.62 480 GLN A O 1
ATOM 3781 N N . SER A 1 481 ? 44.501 18.035 -1.775 1.00 48.44 481 SER A N 1
ATOM 3782 C CA . SER A 1 481 ? 44.719 17.785 -3.209 1.00 48.44 481 SER A CA 1
ATOM 3783 C C . SER A 1 481 ? 43.526 18.211 -4.084 1.00 48.44 481 SER A C 1
ATOM 3785 O O . SER A 1 481 ? 43.704 18.643 -5.221 1.00 48.44 481 SER A O 1
ATOM 3787 N N . LEU A 1 482 ? 42.298 18.101 -3.565 1.00 47.06 482 LEU A N 1
ATOM 3788 C CA . LEU A 1 482 ? 41.084 18.569 -4.246 1.00 47.06 482 LEU A CA 1
ATOM 3789 C C . LEU A 1 482 ? 40.915 20.097 -4.164 1.00 47.06 482 LEU A C 1
ATOM 3791 O O . LEU A 1 482 ? 40.385 20.698 -5.097 1.00 47.06 482 LEU A O 1
ATOM 3795 N N . THR A 1 483 ? 41.377 20.719 -3.076 1.00 49.44 483 THR A N 1
ATOM 3796 C CA . THR A 1 483 ? 41.378 22.178 -2.870 1.00 49.44 483 THR A CA 1
ATOM 3797 C C . THR A 1 483 ? 42.391 22.865 -3.782 1.00 49.44 483 THR A C 1
ATOM 3799 O O . THR A 1 483 ? 42.062 23.862 -4.421 1.00 49.44 483 THR A O 1
ATOM 3802 N N . ASP A 1 484 ? 43.583 22.289 -3.927 1.00 55.72 484 ASP A N 1
ATOM 3803 C CA . ASP A 1 484 ? 44.616 22.791 -4.838 1.00 55.72 484 ASP A CA 1
ATOM 3804 C C . ASP A 1 484 ? 44.118 22.749 -6.292 1.00 55.72 484 ASP A C 1
ATOM 3806 O O . ASP A 1 484 ? 44.172 23.748 -7.007 1.00 55.72 484 ASP A O 1
ATOM 3810 N N . LEU A 1 485 ? 43.485 21.638 -6.691 1.00 51.34 485 LEU A N 1
ATOM 3811 C CA . LEU A 1 485 ? 42.861 21.508 -8.009 1.00 51.34 485 LEU A CA 1
ATOM 3812 C C . LEU A 1 485 ? 41.755 22.555 -8.244 1.00 51.34 485 LEU A C 1
ATOM 3814 O O . LEU A 1 485 ? 41.582 23.027 -9.367 1.00 51.34 485 LEU A O 1
ATOM 3818 N N . PHE A 1 486 ? 41.002 22.929 -7.205 1.00 50.94 486 PHE A N 1
ATOM 3819 C CA . PHE A 1 486 ? 39.978 23.970 -7.290 1.00 50.94 486 PHE A CA 1
ATOM 3820 C C . PHE A 1 486 ? 40.591 25.362 -7.495 1.00 50.94 486 PHE A C 1
ATOM 3822 O O . PHE A 1 486 ? 40.182 26.074 -8.413 1.00 50.94 486 PHE A O 1
ATOM 3829 N N . HIS A 1 487 ? 41.600 25.739 -6.710 1.00 54.47 487 HIS A N 1
ATOM 3830 C CA . HIS A 1 487 ? 42.277 27.033 -6.855 1.00 54.47 487 HIS A CA 1
ATOM 3831 C C . HIS A 1 487 ? 43.023 27.173 -8.187 1.00 54.47 487 HIS A C 1
ATOM 3833 O O . HIS A 1 487 ? 43.022 28.252 -8.778 1.00 54.47 487 HIS A O 1
ATOM 3839 N N . ASP A 1 488 ? 43.573 26.079 -8.713 1.00 56.31 488 ASP A N 1
ATOM 3840 C CA . ASP A 1 488 ? 44.205 26.066 -10.035 1.00 56.31 488 ASP A CA 1
ATOM 3841 C C . ASP A 1 488 ? 43.189 26.217 -11.177 1.00 56.31 488 ASP A C 1
ATOM 3843 O O . ASP A 1 488 ? 43.539 26.639 -12.281 1.00 56.31 488 ASP A O 1
ATOM 3847 N N . THR A 1 489 ? 41.918 25.896 -10.917 1.00 48.12 489 THR A N 1
ATOM 3848 C CA . THR A 1 489 ? 40.847 25.872 -11.919 1.00 48.12 489 THR A CA 1
ATOM 3849 C C . THR A 1 489 ? 39.967 27.127 -11.895 1.00 48.12 489 THR A C 1
ATOM 3851 O O . THR A 1 489 ? 39.417 27.496 -12.931 1.00 48.12 489 THR A O 1
ATOM 3854 N N . PHE A 1 490 ? 39.845 27.825 -10.763 1.00 53.59 490 PHE A N 1
ATOM 3855 C CA . PHE A 1 490 ? 38.980 29.003 -10.615 1.00 53.59 490 PHE A CA 1
ATOM 3856 C C . PHE A 1 490 ? 39.772 30.233 -10.164 1.00 53.59 490 PHE A C 1
ATOM 3858 O O . PHE A 1 490 ? 40.577 30.162 -9.242 1.00 53.59 490 PHE A O 1
ATOM 3865 N N . GLN A 1 491 ? 39.519 31.392 -10.780 1.00 62.09 491 GLN A N 1
ATOM 3866 C CA . GLN A 1 491 ? 40.140 32.642 -10.338 1.00 62.09 491 GLN A CA 1
ATOM 3867 C C . GLN A 1 491 ? 39.360 33.267 -9.184 1.00 62.09 491 GLN A C 1
ATOM 3869 O O . GLN A 1 491 ? 38.182 33.597 -9.327 1.00 62.09 491 GLN A O 1
ATOM 3874 N N . GLU A 1 492 ? 40.051 33.500 -8.074 1.00 60.75 492 GLU A N 1
ATOM 3875 C CA . GLU A 1 492 ? 39.547 34.299 -6.961 1.00 60.75 492 GLU A CA 1
ATOM 3876 C C . GLU A 1 492 ? 39.488 35.788 -7.344 1.00 60.75 492 GLU A C 1
ATOM 3878 O O . GLU A 1 492 ? 40.463 36.373 -7.820 1.00 60.75 492 GLU A O 1
ATOM 3883 N N . LYS A 1 493 ? 38.335 36.417 -7.133 1.00 64.00 493 LYS A N 1
ATOM 3884 C CA . LYS A 1 493 ? 38.078 37.844 -7.335 1.00 64.00 493 LYS A CA 1
ATOM 3885 C C . LYS A 1 493 ? 37.428 38.401 -6.076 1.00 64.00 493 LYS A C 1
ATOM 3887 O O . LYS A 1 493 ? 36.501 37.805 -5.547 1.00 64.00 493 LYS A O 1
ATOM 3892 N N . SER A 1 494 ? 37.868 39.565 -5.611 1.00 53.38 494 SER A N 1
ATOM 3893 C CA . SER A 1 494 ? 37.211 40.262 -4.502 1.00 53.38 494 SER A CA 1
ATOM 3894 C C . SER A 1 494 ? 36.454 41.475 -5.023 1.00 53.38 494 SER A C 1
ATOM 3896 O O . SER A 1 494 ? 37.042 42.326 -5.691 1.00 53.38 494 SER A O 1
ATOM 3898 N N . ILE A 1 495 ? 35.160 41.568 -4.712 1.00 49.44 495 ILE A N 1
ATOM 3899 C CA . ILE A 1 495 ? 34.351 42.760 -4.991 1.00 49.44 495 ILE A CA 1
ATOM 3900 C C . ILE A 1 495 ? 33.732 43.209 -3.668 1.00 49.44 495 ILE A C 1
ATOM 3902 O O . ILE A 1 495 ? 32.965 42.476 -3.047 1.00 49.44 495 ILE A O 1
ATOM 3906 N N . ASN A 1 496 ? 34.102 44.412 -3.219 1.00 52.66 496 ASN A N 1
ATOM 3907 C CA . ASN A 1 496 ? 33.661 45.018 -1.955 1.00 52.66 496 ASN A CA 1
ATOM 3908 C C . ASN A 1 496 ? 33.904 44.149 -0.704 1.00 52.66 496 ASN A C 1
ATOM 3910 O O . ASN A 1 496 ? 33.100 44.147 0.225 1.00 52.66 496 ASN A O 1
ATOM 3914 N N . GLY A 1 497 ? 35.025 43.419 -0.669 1.00 51.16 497 GLY A N 1
ATOM 3915 C CA . GLY A 1 497 ? 35.417 42.592 0.478 1.00 51.16 497 GLY A CA 1
ATOM 3916 C C . GLY A 1 497 ? 34.751 41.216 0.531 1.00 51.16 497 GLY A C 1
ATOM 3917 O O . GLY A 1 497 ? 35.020 40.458 1.457 1.00 51.16 497 GLY A O 1
ATOM 3918 N N . ILE A 1 498 ? 33.932 40.875 -0.468 1.00 39.66 498 ILE A N 1
ATOM 3919 C CA . ILE A 1 498 ? 33.361 39.537 -0.649 1.00 39.66 498 ILE A CA 1
ATOM 3920 C C . ILE A 1 498 ? 34.182 38.807 -1.716 1.00 39.66 498 ILE A C 1
ATOM 3922 O O . ILE A 1 498 ? 34.482 39.381 -2.767 1.00 39.66 498 ILE A O 1
ATOM 3926 N N . LEU A 1 499 ? 34.588 37.571 -1.418 1.00 45.31 499 LEU A N 1
ATOM 3927 C CA . LEU A 1 499 ? 35.352 36.707 -2.320 1.00 45.31 499 LEU A CA 1
ATOM 3928 C C . LEU A 1 499 ? 34.416 35.932 -3.254 1.00 45.31 499 LEU A C 1
ATOM 3930 O O . LEU A 1 499 ? 33.454 35.309 -2.812 1.00 45.31 499 LEU A O 1
ATOM 3934 N N . TYR A 1 500 ? 34.736 35.954 -4.542 1.00 44.94 500 TYR A N 1
ATOM 3935 C CA . TYR A 1 500 ? 34.046 35.260 -5.622 1.00 44.94 500 TYR A CA 1
ATOM 3936 C C . TYR A 1 500 ? 35.054 34.391 -6.371 1.00 44.94 500 TYR A C 1
ATOM 3938 O O . TYR A 1 500 ? 36.160 34.840 -6.649 1.00 44.94 500 TYR A O 1
ATOM 3946 N N . TYR A 1 501 ? 34.671 33.177 -6.756 1.00 52.34 501 TYR A N 1
ATOM 3947 C CA . TYR A 1 501 ? 35.502 32.320 -7.604 1.00 52.34 501 TYR A CA 1
ATOM 3948 C C . TYR A 1 501 ? 34.856 32.211 -8.979 1.00 52.34 501 TYR A C 1
ATOM 3950 O O . TYR A 1 501 ? 33.765 31.659 -9.123 1.00 52.34 501 TYR A O 1
ATOM 3958 N N . SER A 1 502 ? 35.512 32.788 -9.983 1.00 51.56 502 SER A N 1
ATOM 3959 C CA . SER A 1 502 ? 35.013 32.821 -11.353 1.00 51.56 502 SER A CA 1
ATOM 3960 C C . SER A 1 502 ? 35.661 31.721 -12.203 1.00 51.56 502 SER A C 1
ATOM 3962 O O . SER A 1 502 ? 36.882 31.540 -12.121 1.00 51.56 502 SER A O 1
ATOM 3964 N N . PRO A 1 503 ? 34.901 31.018 -13.067 1.00 51.25 503 PRO A N 1
ATOM 3965 C CA . PRO A 1 503 ? 35.438 30.041 -14.019 1.00 51.25 503 PRO A CA 1
ATOM 3966 C C . PRO A 1 503 ? 36.219 30.679 -15.182 1.00 51.25 503 PRO A C 1
ATOM 3968 O O . PRO A 1 503 ? 36.530 30.001 -16.156 1.00 51.25 503 PRO A O 1
ATOM 3971 N N . ASP A 1 504 ? 36.555 31.970 -15.103 1.00 52.25 504 ASP A N 1
ATOM 3972 C CA . ASP A 1 504 ? 37.275 32.720 -16.142 1.00 52.25 504 ASP A CA 1
ATOM 3973 C C . ASP A 1 504 ? 38.714 32.225 -16.399 1.00 52.25 504 ASP A C 1
ATOM 3975 O O . ASP A 1 504 ? 39.421 32.787 -17.237 1.00 52.25 504 ASP A O 1
ATOM 3979 N N . ASN A 1 505 ? 39.176 31.185 -15.696 1.00 58.47 505 ASN A N 1
ATOM 3980 C CA . ASN A 1 505 ? 40.443 30.536 -15.996 1.00 58.47 505 ASN A CA 1
ATOM 3981 C C . ASN A 1 505 ? 40.331 29.777 -17.337 1.00 58.47 505 ASN A C 1
ATOM 3983 O O . ASN A 1 505 ? 39.479 28.893 -17.461 1.00 58.47 505 ASN A O 1
ATOM 3987 N N . PRO A 1 506 ? 41.194 30.052 -18.335 1.00 56.22 506 PRO A N 1
ATOM 3988 C CA . PRO A 1 506 ? 41.168 29.358 -19.623 1.00 56.22 506 PRO A CA 1
ATOM 3989 C C . PRO A 1 506 ? 41.200 27.826 -19.504 1.00 56.22 506 PRO A C 1
ATOM 3991 O O . PRO A 1 506 ? 40.555 27.150 -20.303 1.00 56.22 506 PRO A O 1
ATOM 3994 N N . ALA A 1 507 ? 41.863 27.286 -18.472 1.00 53.22 507 ALA A N 1
ATOM 3995 C CA . ALA A 1 507 ? 41.931 25.850 -18.199 1.00 53.22 507 ALA A CA 1
ATOM 3996 C C . ALA A 1 507 ? 40.558 25.231 -17.880 1.00 53.22 507 ALA A C 1
ATOM 3998 O O . ALA A 1 507 ? 40.312 24.074 -18.217 1.00 53.22 507 ALA A O 1
ATOM 3999 N N . PHE A 1 508 ? 39.616 25.999 -17.312 1.00 49.62 508 PHE A N 1
ATOM 4000 C CA . PHE A 1 508 ? 38.256 25.521 -17.056 1.00 49.62 508 PHE A CA 1
ATOM 4001 C C . PHE A 1 508 ? 37.536 25.138 -18.356 1.00 49.62 508 PHE A C 1
ATOM 4003 O O . PHE A 1 508 ? 36.753 24.189 -18.391 1.00 49.62 508 PHE A O 1
ATOM 4010 N N . ASN A 1 509 ? 37.826 25.831 -19.460 1.00 53.88 509 ASN A N 1
ATOM 4011 C CA . ASN A 1 509 ? 37.213 25.550 -20.756 1.00 53.88 509 ASN A CA 1
ATOM 4012 C C . ASN A 1 509 ? 37.744 24.269 -21.416 1.00 53.88 509 ASN A C 1
ATOM 4014 O O . ASN A 1 509 ? 37.040 23.709 -22.254 1.00 53.88 509 ASN A O 1
ATOM 4018 N N . GLU A 1 510 ? 38.910 23.768 -20.999 1.00 52.06 510 GLU A N 1
ATOM 4019 C CA . GLU A 1 510 ? 39.515 22.537 -21.525 1.00 52.06 510 GLU A CA 1
ATOM 4020 C C . GLU A 1 510 ? 38.950 21.258 -20.885 1.00 52.06 510 GLU A C 1
ATOM 4022 O O . GLU A 1 510 ? 39.088 20.169 -21.444 1.00 52.06 510 GLU A O 1
ATOM 4027 N N . PHE A 1 511 ? 38.247 21.367 -19.752 1.00 48.56 511 PHE A N 1
ATOM 4028 C CA . PHE A 1 511 ? 37.559 20.225 -19.153 1.00 48.56 511 PHE A CA 1
ATOM 4029 C C . PHE A 1 511 ? 36.297 19.852 -19.938 1.00 48.56 511 PHE A C 1
ATOM 4031 O O . PHE A 1 511 ? 35.450 20.696 -20.269 1.00 48.56 511 PHE A O 1
ATOM 4038 N N . SER A 1 512 ? 36.125 18.548 -20.157 1.00 50.47 512 SER A N 1
ATOM 4039 C CA . SER A 1 512 ? 34.860 17.986 -20.632 1.00 50.47 512 SER A CA 1
ATOM 4040 C C . SER A 1 512 ? 33.731 18.244 -19.627 1.00 50.47 512 SER A C 1
ATOM 4042 O O . SER A 1 512 ? 33.964 18.448 -18.434 1.00 50.47 512 SER A O 1
ATOM 4044 N N . LEU A 1 513 ? 32.485 18.225 -20.105 1.00 44.25 513 LEU A N 1
ATOM 4045 C CA . LEU A 1 513 ? 31.305 18.449 -19.267 1.00 44.25 513 LEU A CA 1
ATOM 4046 C C . LEU A 1 513 ? 31.234 17.459 -18.086 1.00 44.25 513 LEU A C 1
ATOM 4048 O O . LEU A 1 513 ? 30.936 17.870 -16.967 1.00 44.25 513 LEU A O 1
ATOM 4052 N N . ASP A 1 514 ? 31.620 16.199 -18.304 1.00 42.69 514 ASP A N 1
ATOM 4053 C CA . ASP A 1 514 ? 31.685 15.168 -17.258 1.00 42.69 514 ASP A CA 1
ATOM 4054 C C . ASP A 1 514 ? 32.758 15.460 -16.203 1.00 42.69 514 ASP A C 1
ATOM 4056 O O . ASP A 1 514 ? 32.545 15.226 -15.013 1.00 42.69 514 ASP A O 1
ATOM 4060 N N . GLN A 1 515 ? 33.905 16.018 -16.602 1.00 48.31 515 GLN A N 1
ATOM 4061 C CA . GLN A 1 515 ? 34.946 16.440 -15.661 1.00 48.31 515 GLN A CA 1
ATOM 4062 C C . GLN A 1 515 ? 34.503 17.661 -14.851 1.00 48.31 515 GLN A C 1
ATOM 4064 O O . GLN A 1 515 ? 34.722 17.690 -13.644 1.00 48.31 515 GLN A O 1
ATOM 4069 N N . LYS A 1 516 ? 33.810 18.622 -15.478 1.00 48.91 516 LYS A N 1
ATOM 4070 C CA . LYS A 1 516 ? 33.217 19.787 -14.796 1.00 48.91 516 LYS A CA 1
ATOM 4071 C C . LYS A 1 516 ? 32.168 19.361 -13.768 1.00 48.91 516 LYS A C 1
ATOM 4073 O O . LYS A 1 516 ? 32.196 19.837 -12.637 1.00 48.91 516 LYS A O 1
ATOM 4078 N N . LEU A 1 517 ? 31.301 18.414 -14.127 1.00 45.19 517 LEU A N 1
ATOM 4079 C CA . LEU A 1 517 ? 30.311 17.816 -13.226 1.00 45.19 517 LEU A CA 1
ATOM 4080 C C . LEU A 1 517 ? 30.965 16.998 -12.107 1.00 45.19 517 LEU A C 1
ATOM 4082 O O . LEU A 1 517 ? 30.515 17.055 -10.968 1.00 45.19 517 LEU A O 1
ATOM 4086 N N . THR A 1 518 ? 32.045 16.270 -12.396 1.00 47.19 518 THR A N 1
ATOM 4087 C CA . THR A 1 518 ? 32.808 15.520 -11.385 1.00 47.19 518 THR A CA 1
ATOM 4088 C C . THR A 1 518 ? 33.484 16.462 -10.389 1.00 47.19 518 THR A C 1
ATOM 4090 O O . THR A 1 518 ? 33.421 16.215 -9.186 1.00 47.19 518 THR A O 1
ATOM 4093 N N . LEU A 1 519 ? 34.061 17.572 -10.861 1.00 47.22 519 LEU A N 1
ATOM 4094 C CA . LEU A 1 519 ? 34.655 18.614 -10.021 1.00 47.22 519 LEU A CA 1
ATOM 4095 C C . LEU A 1 519 ? 33.581 19.280 -9.141 1.00 47.22 519 LEU A C 1
ATOM 4097 O O . LEU A 1 519 ? 33.729 19.347 -7.923 1.00 47.22 519 LEU A O 1
ATOM 4101 N N . TYR A 1 520 ? 32.449 19.660 -9.742 1.00 43.78 520 TYR A N 1
ATOM 4102 C CA . TYR A 1 520 ? 31.286 20.241 -9.063 1.00 43.78 520 TYR A CA 1
ATOM 4103 C C . TYR A 1 520 ? 30.703 19.309 -7.985 1.00 43.78 520 TYR A C 1
ATOM 4105 O O . TYR A 1 520 ? 30.478 19.718 -6.847 1.00 43.78 520 TYR A O 1
ATOM 4113 N N . ASN A 1 521 ? 30.542 18.022 -8.300 1.00 44.62 521 ASN A N 1
ATOM 4114 C CA . ASN A 1 521 ? 30.037 17.015 -7.365 1.00 44.62 521 ASN A CA 1
ATOM 4115 C C . ASN A 1 521 ? 31.044 16.665 -6.253 1.00 44.62 521 ASN A C 1
ATOM 4117 O O . ASN A 1 521 ? 30.627 16.306 -5.151 1.00 44.62 521 ASN A O 1
ATOM 4121 N N . SER A 1 522 ? 32.350 16.787 -6.516 1.00 43.19 522 SER A N 1
ATOM 4122 C CA . SER A 1 522 ? 33.409 16.594 -5.512 1.00 43.19 522 SER A CA 1
ATOM 4123 C C . SER A 1 522 ? 33.474 17.760 -4.516 1.00 43.19 522 SER A C 1
ATOM 4125 O O . SER A 1 522 ? 33.718 17.538 -3.332 1.00 43.19 522 SER A O 1
ATOM 4127 N N . LEU A 1 523 ? 33.171 18.984 -4.966 1.00 41.56 523 LEU A N 1
ATOM 4128 C CA . LEU A 1 523 ? 33.097 20.191 -4.130 1.00 41.56 523 LEU A CA 1
ATOM 4129 C C . LEU A 1 523 ? 31.850 20.219 -3.241 1.00 41.56 523 LEU A C 1
ATOM 4131 O O . LEU A 1 523 ? 31.938 20.573 -2.072 1.00 41.56 523 LEU A O 1
ATOM 4135 N N . ILE A 1 524 ? 30.697 19.777 -3.754 1.00 38.91 524 ILE A N 1
ATOM 4136 C CA . ILE A 1 524 ? 29.461 19.673 -2.957 1.00 38.91 524 ILE A CA 1
ATOM 4137 C C . ILE A 1 524 ? 29.586 18.618 -1.839 1.00 38.91 524 ILE A C 1
ATOM 4139 O O . ILE A 1 524 ? 28.891 18.712 -0.826 1.00 38.91 524 ILE A O 1
ATOM 4143 N N . ARG A 1 525 ? 30.484 17.630 -1.982 1.00 40.66 525 ARG A N 1
ATOM 4144 C CA . ARG A 1 525 ? 30.692 16.555 -0.993 1.00 40.66 525 ARG A CA 1
ATOM 4145 C C . ARG A 1 525 ? 31.806 16.816 0.033 1.00 40.66 525 ARG A C 1
ATOM 4147 O O . ARG A 1 525 ? 31.797 16.160 1.070 1.00 40.66 525 ARG A O 1
ATOM 4154 N N . ASN A 1 526 ? 32.708 17.773 -0.194 1.00 37.94 526 ASN A N 1
ATOM 4155 C CA . ASN A 1 526 ? 33.717 18.214 0.781 1.00 37.94 526 ASN A CA 1
ATOM 4156 C C . ASN A 1 526 ? 33.240 19.499 1.480 1.00 37.94 526 ASN A C 1
ATOM 4158 O O . ASN A 1 526 ? 33.475 20.594 0.979 1.00 37.94 526 ASN A O 1
ATOM 4162 N N . LYS A 1 527 ? 32.568 19.408 2.639 1.00 38.91 527 LYS A N 1
ATOM 4163 C CA . LYS A 1 527 ? 32.175 20.605 3.411 1.00 38.91 527 LYS A CA 1
ATOM 4164 C C . LYS A 1 527 ? 32.968 20.770 4.705 1.00 38.91 527 LYS A C 1
ATOM 4166 O O . LYS A 1 527 ? 32.422 20.627 5.788 1.00 38.91 527 LYS A O 1
ATOM 4171 N N . TYR A 1 528 ? 34.222 21.169 4.548 1.00 29.67 528 TYR A N 1
ATOM 4172 C CA . TYR A 1 528 ? 34.875 22.235 5.316 1.00 29.67 528 TYR A CA 1
ATOM 4173 C C . TYR A 1 528 ? 35.797 22.896 4.269 1.00 29.67 528 TYR A C 1
ATOM 4175 O O . TYR A 1 528 ? 36.633 22.208 3.709 1.00 29.67 528 TYR A O 1
ATOM 4183 N N . GLN A 1 529 ? 35.623 24.139 3.803 1.00 32.28 529 GLN A N 1
ATOM 4184 C CA . GLN A 1 529 ? 35.774 25.356 4.601 1.00 32.28 529 GLN A CA 1
ATOM 4185 C C . GLN A 1 529 ? 35.376 26.665 3.854 1.00 32.28 529 GLN A C 1
ATOM 4187 O O . GLN A 1 529 ? 36.021 27.686 4.056 1.00 32.28 529 GLN A O 1
ATOM 4192 N N . LEU A 1 530 ? 34.352 26.701 2.990 1.00 32.00 530 LEU A N 1
ATOM 4193 C CA . LEU A 1 530 ? 33.997 27.940 2.264 1.00 32.00 530 LEU A CA 1
ATOM 4194 C C . LEU A 1 530 ? 32.507 28.294 2.391 1.00 32.00 530 LEU A C 1
ATOM 4196 O O . LEU A 1 530 ? 31.637 27.567 1.911 1.00 32.00 530 LEU A O 1
ATOM 4200 N N . GLU A 1 531 ? 32.211 29.430 3.029 1.00 30.30 531 GLU A N 1
ATOM 4201 C CA . GLU A 1 531 ? 30.944 30.140 2.835 1.00 30.30 531 GLU A CA 1
ATOM 4202 C C . GLU A 1 531 ? 31.008 30.849 1.476 1.00 30.30 531 GLU A C 1
ATOM 4204 O O . GLU A 1 531 ? 31.684 31.862 1.325 1.00 30.30 531 GLU A O 1
ATOM 4209 N N . LEU A 1 532 ? 30.337 30.289 0.469 1.00 31.22 532 LEU A N 1
ATOM 4210 C CA . LEU A 1 532 ? 30.240 30.856 -0.876 1.00 31.22 532 LEU A CA 1
ATOM 4211 C C . LEU A 1 532 ? 28.769 31.051 -1.238 1.00 31.22 532 LEU A C 1
ATOM 4213 O O . LEU A 1 532 ? 27.997 30.093 -1.269 1.00 31.22 532 LEU A O 1
ATOM 4217 N N . PHE A 1 533 ? 28.395 32.294 -1.535 1.00 29.08 533 PHE A N 1
ATOM 4218 C CA . PHE A 1 533 ? 27.136 32.622 -2.196 1.00 29.08 533 PHE A CA 1
ATOM 4219 C C . PHE A 1 533 ? 27.372 32.680 -3.707 1.00 29.08 533 PHE A C 1
ATOM 4221 O O . PHE A 1 533 ? 28.310 33.325 -4.171 1.00 29.08 533 PHE A O 1
ATOM 4228 N N . TYR A 1 534 ? 26.515 32.006 -4.470 1.00 29.56 534 TYR A N 1
ATOM 4229 C CA . TYR A 1 534 ? 26.517 32.040 -5.930 1.00 29.56 534 TYR A CA 1
ATOM 4230 C C . TYR A 1 534 ? 25.362 32.932 -6.393 1.00 29.56 534 TYR A C 1
ATOM 4232 O O . TYR A 1 534 ? 24.217 32.688 -6.018 1.00 29.56 534 TYR A O 1
ATOM 4240 N N . VAL A 1 535 ? 25.647 33.946 -7.209 1.00 31.34 535 VAL A N 1
ATOM 4241 C CA . VAL A 1 535 ? 24.627 34.688 -7.963 1.00 31.34 535 VAL A CA 1
ATOM 4242 C C . VAL A 1 535 ? 25.020 34.602 -9.430 1.00 31.34 535 VAL A C 1
ATOM 4244 O O . VAL A 1 535 ? 26.114 35.017 -9.809 1.00 31.34 535 VAL A O 1
ATOM 4247 N N . LEU A 1 536 ? 24.151 34.006 -10.245 1.00 27.23 536 LEU A N 1
ATOM 4248 C CA . LEU A 1 536 ? 24.304 33.992 -11.695 1.00 27.23 536 LEU A CA 1
ATOM 4249 C C . LEU A 1 536 ? 23.957 35.384 -12.230 1.00 27.23 536 LEU A C 1
ATOM 4251 O O . LEU A 1 536 ? 22.810 35.817 -12.145 1.00 27.23 536 LEU A O 1
ATOM 4255 N N . ASP A 1 537 ? 24.952 36.075 -12.778 1.00 29.50 537 ASP A N 1
ATOM 4256 C CA . ASP A 1 537 ? 24.761 37.338 -13.487 1.00 29.50 537 ASP A CA 1
ATOM 4257 C C . ASP A 1 537 ? 24.080 37.072 -14.839 1.00 29.50 537 ASP A C 1
ATOM 4259 O O . ASP A 1 537 ? 24.696 36.596 -15.800 1.00 29.50 537 ASP A O 1
ATOM 4263 N N . GLN A 1 538 ? 22.781 37.369 -14.916 1.00 29.97 538 GLN A N 1
ATOM 4264 C CA . GLN A 1 538 ? 22.162 37.680 -16.195 1.00 29.97 538 GLN A CA 1
ATOM 4265 C C . GLN A 1 538 ? 22.562 39.106 -16.560 1.00 29.97 538 GLN A C 1
ATOM 4267 O O . GLN A 1 538 ? 22.012 40.067 -16.026 1.00 29.97 538 GLN A O 1
ATOM 4272 N N . LYS A 1 539 ? 23.495 39.218 -17.511 1.00 33.19 539 LYS A N 1
ATOM 4273 C CA . LYS A 1 539 ? 23.858 40.474 -18.174 1.00 33.19 539 LYS A CA 1
ATOM 4274 C C . LYS A 1 539 ? 22.615 41.352 -18.390 1.00 33.19 539 LYS A C 1
ATOM 4276 O O . LYS A 1 539 ? 21.779 41.012 -19.228 1.00 33.19 539 LYS A O 1
ATOM 4281 N N . ASN A 1 540 ? 22.588 42.491 -17.691 1.00 37.59 540 ASN A N 1
ATOM 4282 C CA . ASN A 1 540 ? 21.649 43.624 -17.772 1.00 37.59 540 ASN A CA 1
ATOM 4283 C C . ASN A 1 540 ? 20.536 43.709 -16.711 1.00 37.59 540 ASN A C 1
ATOM 4285 O O . ASN A 1 540 ? 19.376 43.853 -17.082 1.00 37.59 540 ASN A O 1
ATOM 4289 N N . ASN A 1 541 ? 20.870 43.781 -15.421 1.00 35.06 541 ASN A N 1
AT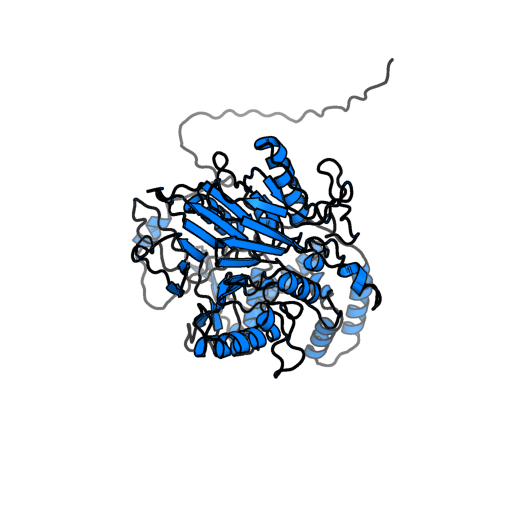OM 4290 C CA . ASN A 1 541 ? 20.065 44.573 -14.480 1.00 35.06 541 ASN A CA 1
ATOM 4291 C C . ASN A 1 541 ? 20.969 45.242 -13.431 1.00 35.06 541 ASN A C 1
ATOM 4293 O O . ASN A 1 541 ? 21.537 44.573 -12.572 1.00 35.06 541 ASN A O 1
ATOM 4297 N N . ASP A 1 542 ? 21.100 46.568 -13.515 1.00 37.94 542 ASP A N 1
ATOM 4298 C CA . ASP A 1 542 ? 21.780 47.386 -12.509 1.00 37.94 542 ASP A CA 1
ATOM 4299 C C . ASP A 1 542 ? 20.934 47.424 -11.227 1.00 37.94 542 ASP A C 1
ATOM 4301 O O . ASP A 1 542 ? 19.864 48.035 -11.194 1.00 37.94 542 ASP A O 1
ATOM 4305 N N . TYR A 1 543 ? 21.412 46.789 -10.157 1.00 39.75 543 TYR A N 1
ATOM 4306 C CA . TYR A 1 543 ? 20.843 46.979 -8.823 1.00 39.75 543 TYR A CA 1
ATOM 4307 C C . TYR A 1 543 ? 21.198 48.370 -8.294 1.00 39.75 543 TYR A C 1
ATOM 4309 O O . TYR A 1 543 ? 22.332 48.839 -8.428 1.00 39.75 543 TYR A O 1
ATOM 4317 N N . THR A 1 544 ? 20.234 49.038 -7.661 1.00 47.62 544 THR A N 1
ATOM 4318 C CA . THR A 1 544 ? 20.459 50.367 -7.088 1.00 47.62 544 THR A CA 1
ATOM 4319 C C . THR A 1 544 ? 21.086 50.255 -5.697 1.00 47.62 544 THR A C 1
ATOM 4321 O O . THR A 1 544 ? 20.898 49.272 -4.982 1.00 47.62 544 THR A O 1
ATOM 4324 N N . GLN A 1 545 ? 21.806 51.292 -5.257 1.00 40.34 545 GLN A N 1
ATOM 4325 C CA . GLN A 1 545 ? 22.417 51.346 -3.917 1.00 40.34 545 GLN A CA 1
ATOM 4326 C C . GLN A 1 545 ? 21.391 51.147 -2.778 1.00 40.34 545 GLN A C 1
ATOM 4328 O O . GLN A 1 545 ? 21.748 50.702 -1.689 1.00 40.34 545 GLN A O 1
ATOM 4333 N N . GLN A 1 546 ? 20.113 51.418 -3.055 1.00 39.31 546 GLN A N 1
ATOM 4334 C CA . GLN A 1 546 ? 19.001 51.254 -2.127 1.00 39.31 546 GLN A CA 1
ATOM 4335 C C . GLN A 1 546 ? 18.603 49.783 -1.909 1.00 39.31 546 GLN A C 1
ATOM 4337 O O . GLN A 1 546 ? 18.194 49.423 -0.805 1.00 39.31 546 GLN A O 1
ATOM 4342 N N . ASP A 1 547 ? 18.801 48.917 -2.908 1.00 44.16 547 ASP A N 1
ATOM 4343 C CA . ASP A 1 547 ? 18.567 47.470 -2.787 1.00 44.16 547 ASP A CA 1
ATOM 4344 C C . ASP A 1 547 ? 19.600 46.818 -1.853 1.00 44.16 547 ASP A C 1
ATOM 4346 O O . ASP A 1 547 ? 19.288 45.904 -1.091 1.00 44.16 547 ASP A O 1
ATOM 4350 N N . LEU A 1 548 ? 20.822 47.358 -1.840 1.00 44.81 548 LEU A N 1
ATOM 4351 C CA . LEU A 1 548 ? 21.925 46.899 -0.992 1.00 44.81 548 LEU A CA 1
ATOM 4352 C C . LEU A 1 548 ? 21.812 47.382 0.461 1.00 44.81 548 LEU A C 1
ATOM 4354 O O . LEU A 1 548 ? 22.246 46.687 1.381 1.00 44.81 548 LEU A O 1
ATOM 4358 N N . ASP A 1 549 ? 21.219 48.552 0.698 1.00 42.97 549 ASP A N 1
ATOM 4359 C CA . ASP A 1 549 ? 21.052 49.083 2.054 1.00 42.97 549 ASP A CA 1
ATOM 4360 C C . ASP A 1 549 ? 19.954 48.350 2.844 1.00 42.97 549 ASP A C 1
ATOM 4362 O O . ASP A 1 549 ? 20.070 48.207 4.063 1.00 42.97 549 ASP A O 1
ATOM 4366 N N . ASN A 1 550 ? 18.965 47.766 2.160 1.00 44.03 550 ASN A N 1
ATOM 4367 C CA . ASN A 1 550 ? 17.935 46.927 2.784 1.00 44.03 550 ASN A CA 1
ATOM 4368 C C . ASN A 1 550 ? 18.483 45.598 3.348 1.00 44.03 550 ASN A C 1
ATOM 4370 O O . ASN A 1 550 ? 17.858 44.998 4.221 1.00 44.03 550 ASN A O 1
ATOM 4374 N N . PHE A 1 551 ? 19.673 45.162 2.920 1.00 38.62 551 PHE A N 1
ATOM 4375 C CA . PHE A 1 551 ? 20.336 43.960 3.441 1.00 38.62 551 PHE A CA 1
ATOM 4376 C C . PHE A 1 551 ? 21.115 44.188 4.749 1.00 38.62 551 PHE A C 1
ATOM 4378 O O . PHE A 1 551 ? 21.431 43.228 5.451 1.00 38.62 551 PHE A O 1
ATOM 4385 N N . LYS A 1 552 ? 21.404 45.439 5.132 1.00 38.66 552 LYS A N 1
ATOM 4386 C CA . LYS A 1 552 ? 22.281 45.768 6.279 1.00 38.66 552 LYS A CA 1
ATOM 4387 C C . LYS A 1 552 ? 21.634 45.596 7.666 1.00 38.66 552 LYS A C 1
ATOM 4389 O O . LYS A 1 552 ? 22.273 45.884 8.673 1.00 38.66 552 LYS A O 1
ATOM 4394 N N . GLY A 1 553 ? 20.385 45.134 7.744 1.00 35.44 553 GLY A N 1
ATOM 4395 C CA . GLY A 1 553 ? 19.579 45.156 8.971 1.00 35.44 553 GLY A CA 1
ATOM 4396 C C . GLY A 1 553 ? 19.783 44.026 9.991 1.00 35.44 553 GLY A C 1
ATOM 4397 O O . GLY A 1 553 ? 19.189 44.102 11.063 1.00 35.44 553 GLY A O 1
ATOM 4398 N N . TYR A 1 554 ? 20.588 42.992 9.721 1.00 31.91 554 TYR A N 1
ATOM 4399 C CA . TYR A 1 554 ? 20.710 41.842 10.632 1.00 31.91 554 TYR A CA 1
ATOM 4400 C C . TYR A 1 554 ? 22.165 41.482 10.944 1.00 31.91 554 TYR A C 1
ATOM 4402 O O . TYR A 1 554 ? 22.834 40.810 10.165 1.00 31.91 554 TYR A O 1
ATOM 4410 N N . THR A 1 555 ? 22.643 41.863 12.130 1.00 33.94 555 THR A N 1
ATOM 4411 C CA . THR A 1 555 ? 23.867 41.303 12.725 1.00 33.94 555 THR A CA 1
ATOM 4412 C C . THR A 1 555 ? 23.504 40.306 13.822 1.00 33.94 555 THR A C 1
ATOM 4414 O O . THR A 1 555 ? 22.834 40.670 14.788 1.00 33.94 555 THR A O 1
ATOM 4417 N N . TRP A 1 556 ? 23.975 39.065 13.694 1.00 33.78 556 TRP A N 1
ATOM 4418 C CA . TRP A 1 556 ? 23.843 37.999 14.691 1.00 33.78 556 TRP A CA 1
ATOM 4419 C C . TRP A 1 556 ? 25.168 37.830 15.444 1.00 33.78 556 TRP A C 1
ATOM 4421 O O . TRP A 1 556 ? 26.234 37.933 14.841 1.00 33.78 556 TRP A O 1
ATOM 4431 N N . ASN A 1 557 ? 25.132 37.563 16.754 1.00 44.25 557 ASN A N 1
ATOM 4432 C CA . ASN A 1 557 ? 26.342 37.151 17.475 1.00 44.25 557 ASN A CA 1
ATOM 4433 C C . ASN A 1 557 ? 26.573 35.633 17.329 1.00 44.25 557 ASN A C 1
ATOM 4435 O O . ASN A 1 557 ? 25.654 34.887 16.985 1.00 44.25 557 ASN A O 1
ATOM 4439 N N . ASN A 1 558 ? 27.786 35.169 17.654 1.00 36.69 558 ASN A N 1
ATOM 4440 C CA . ASN A 1 558 ? 28.248 33.775 17.500 1.00 36.69 558 ASN A CA 1
ATOM 4441 C C . ASN A 1 558 ? 27.484 32.715 18.331 1.00 36.69 558 ASN A C 1
ATOM 4443 O O . ASN A 1 558 ? 27.969 31.594 18.482 1.00 36.69 558 ASN A O 1
ATOM 4447 N N . LYS A 1 559 ? 26.322 33.041 18.909 1.00 38.28 559 LYS A N 1
ATOM 4448 C CA . LYS A 1 559 ? 25.446 32.084 19.599 1.00 38.28 559 LYS A CA 1
ATOM 4449 C C . LYS A 1 559 ? 23.985 32.098 19.139 1.00 38.28 559 LYS A C 1
ATOM 4451 O O . LYS A 1 559 ? 23.206 31.321 19.673 1.00 38.28 559 LYS A O 1
ATOM 4456 N N . GLY A 1 560 ? 23.618 32.891 18.130 1.00 39.38 560 GLY A N 1
ATOM 4457 C CA . GLY A 1 560 ? 22.336 32.717 17.437 1.00 39.38 560 GLY A CA 1
ATOM 4458 C C . GLY A 1 560 ? 21.074 33.047 18.248 1.00 39.38 560 GLY A C 1
ATOM 4459 O O . GLY A 1 560 ? 20.025 32.480 17.961 1.00 39.38 560 GLY A O 1
ATOM 4460 N N . GLU A 1 561 ? 21.136 33.957 19.225 1.00 37.41 561 GLU A N 1
ATOM 4461 C CA . GLU A 1 561 ? 19.947 34.433 19.955 1.00 37.41 561 GLU A CA 1
ATOM 4462 C C . GLU A 1 561 ? 19.675 35.931 19.711 1.00 37.41 561 GLU A C 1
ATOM 4464 O O . GLU A 1 561 ? 20.629 36.711 19.595 1.00 37.41 561 GLU A O 1
ATOM 4469 N N . PRO A 1 562 ? 18.397 36.363 19.657 1.00 32.91 562 PRO A N 1
ATOM 4470 C CA . PRO A 1 562 ? 18.044 37.777 19.577 1.00 32.91 562 PRO A CA 1
ATOM 4471 C C . PRO A 1 562 ? 18.285 38.470 20.928 1.00 32.91 562 PRO A C 1
ATOM 4473 O O . PRO A 1 562 ? 17.832 37.996 21.967 1.00 32.91 562 PRO A O 1
ATOM 4476 N N . TYR A 1 563 ? 18.982 39.609 20.917 1.00 34.28 563 TYR A N 1
ATOM 4477 C CA . TYR A 1 563 ? 19.216 40.432 22.107 1.00 34.28 563 TYR A CA 1
ATOM 4478 C C . TYR A 1 563 ? 18.375 41.712 22.036 1.00 34.28 563 TYR A C 1
ATOM 4480 O O . TYR A 1 563 ? 18.570 42.525 21.134 1.00 34.28 563 TYR A O 1
ATOM 4488 N N . GLU A 1 564 ? 17.482 41.920 23.006 1.00 33.81 564 GLU A N 1
ATOM 4489 C CA . GLU A 1 564 ? 16.962 43.253 23.323 1.00 33.81 564 GLU A CA 1
ATOM 4490 C C . GLU A 1 564 ? 17.935 43.953 24.278 1.00 33.81 564 GLU A C 1
ATOM 4492 O O . GLU A 1 564 ? 18.280 43.448 25.348 1.00 33.81 564 GLU A O 1
ATOM 4497 N N . SER A 1 565 ? 18.399 45.136 23.882 1.00 32.16 565 SER A N 1
ATOM 4498 C CA . SER A 1 565 ? 19.280 45.961 24.696 1.00 32.16 565 SER A CA 1
ATOM 4499 C C . SER A 1 565 ? 18.497 46.692 25.785 1.00 32.16 565 SER A C 1
ATOM 4501 O O . SER A 1 565 ? 17.903 47.740 25.531 1.00 32.16 565 SER A O 1
ATOM 4503 N N . SER A 1 566 ? 18.589 46.225 27.028 1.00 30.95 566 SER A N 1
ATOM 4504 C CA . SER A 1 566 ? 18.404 47.111 28.177 1.00 30.95 566 SER A CA 1
ATOM 4505 C C . SER A 1 566 ? 19.298 46.710 29.349 1.00 30.95 566 SER A C 1
ATOM 4507 O O . SER A 1 566 ? 18.990 45.789 30.093 1.00 30.95 566 SER A O 1
ATOM 4509 N N . GLY A 1 567 ? 20.377 47.475 29.522 1.00 31.50 567 GLY A N 1
ATOM 4510 C CA . GLY A 1 567 ? 20.821 47.934 30.836 1.00 31.50 567 GLY A CA 1
ATOM 4511 C C . GLY A 1 567 ? 21.592 46.975 31.754 1.00 31.50 567 GLY A C 1
ATOM 4512 O O . GLY A 1 567 ? 21.066 45.992 32.252 1.00 31.50 567 GLY A O 1
ATOM 4513 N N . ILE A 1 568 ? 22.768 47.478 32.148 1.00 26.25 568 ILE A N 1
ATOM 4514 C CA . ILE A 1 568 ? 23.350 47.428 33.504 1.00 26.25 568 ILE A CA 1
ATOM 4515 C C . ILE A 1 568 ? 24.512 46.436 33.747 1.00 26.25 568 ILE A C 1
ATOM 4517 O O . ILE A 1 568 ? 24.363 45.242 33.971 1.00 26.25 568 ILE A O 1
ATOM 4521 N N . GLU A 1 569 ? 25.681 47.087 33.784 1.00 28.47 569 GLU A N 1
ATOM 4522 C CA . GLU A 1 569 ? 26.825 46.990 34.703 1.00 28.47 569 GLU A CA 1
ATOM 4523 C C . GLU A 1 569 ? 27.807 45.808 34.709 1.00 28.47 569 GLU A C 1
ATOM 4525 O O . GLU A 1 569 ? 27.549 44.670 35.088 1.00 28.47 569 GLU A O 1
ATOM 4530 N N . LYS A 1 570 ? 29.055 46.218 34.442 1.00 39.00 570 LYS A N 1
ATOM 4531 C CA . LYS A 1 570 ? 30.319 45.565 34.771 1.00 39.00 570 LYS A CA 1
ATOM 4532 C C . LYS A 1 570 ? 30.364 45.103 36.232 1.00 39.00 570 LYS A C 1
ATOM 4534 O O . LYS A 1 570 ? 30.318 45.932 37.137 1.00 39.00 570 LYS A O 1
ATOM 4539 N N . ARG A 1 571 ? 30.703 43.828 36.449 1.00 27.00 571 ARG A N 1
ATOM 4540 C CA . ARG A 1 571 ? 31.538 43.412 37.587 1.00 27.00 571 ARG A CA 1
ATOM 4541 C C . ARG A 1 571 ? 32.579 42.383 37.160 1.00 27.00 571 ARG A C 1
ATOM 4543 O O . ARG A 1 571 ? 32.269 41.289 36.707 1.00 27.00 571 ARG A O 1
ATOM 4550 N N . THR A 1 572 ? 33.832 42.774 37.337 1.00 38.16 572 THR A N 1
ATOM 4551 C CA . THR A 1 572 ? 35.023 41.925 37.419 1.00 38.16 572 THR A CA 1
ATOM 4552 C C . THR A 1 572 ? 34.976 41.036 38.661 1.00 38.16 572 THR A C 1
ATOM 4554 O O . THR A 1 572 ? 34.707 41.559 39.740 1.00 38.16 572 THR A O 1
ATOM 4557 N N . ALA A 1 573 ? 35.356 39.759 38.547 1.00 28.84 573 ALA A N 1
ATOM 4558 C CA . ALA A 1 573 ? 36.091 39.055 39.604 1.00 28.84 573 ALA A CA 1
ATOM 4559 C C . ALA A 1 573 ? 36.735 37.751 39.100 1.00 28.84 573 ALA A C 1
ATOM 4561 O O . ALA A 1 573 ? 36.088 36.836 38.603 1.00 28.84 573 ALA A O 1
ATOM 4562 N N . THR A 1 574 ? 38.043 37.706 39.305 1.00 35.22 574 THR A N 1
ATOM 4563 C CA . THR A 1 574 ? 38.976 36.580 39.320 1.00 35.22 574 THR A CA 1
ATOM 4564 C C . THR A 1 574 ? 38.588 35.467 40.305 1.00 35.22 574 THR A C 1
ATOM 4566 O O . THR A 1 574 ? 38.233 35.775 41.440 1.00 35.22 574 THR A O 1
ATOM 4569 N N . SER A 1 575 ? 38.776 34.188 39.949 1.00 31.92 575 SER A N 1
ATOM 4570 C CA . SER A 1 575 ? 39.526 33.191 40.756 1.00 31.92 575 SER A CA 1
ATOM 4571 C C . SER A 1 575 ? 39.454 31.764 40.178 1.00 31.92 575 SER A C 1
ATOM 4573 O O . SER A 1 575 ? 38.520 31.387 39.481 1.00 31.92 575 SER A O 1
ATOM 4575 N N . GLN A 1 576 ? 40.525 31.015 40.448 1.00 32.09 576 GLN A N 1
ATOM 4576 C CA . GLN A 1 576 ? 40.935 29.708 39.921 1.00 32.09 576 GLN A CA 1
ATOM 4577 C C . GLN A 1 576 ? 40.048 28.499 40.303 1.00 32.09 576 GLN A C 1
ATOM 4579 O O . GLN A 1 576 ? 39.299 28.562 41.280 1.00 32.09 576 GLN A O 1
ATOM 4584 N N . PRO A 1 577 ? 40.183 27.357 39.591 1.00 33.47 577 PRO A N 1
ATOM 4585 C CA . PRO A 1 577 ? 39.382 26.162 39.835 1.00 33.47 577 PRO A CA 1
ATOM 4586 C C . PRO A 1 577 ? 39.904 25.328 41.016 1.00 33.47 577 PRO A C 1
ATOM 4588 O O . PRO A 1 577 ? 41.095 25.039 41.123 1.00 33.47 577 PRO A O 1
ATOM 4591 N N . LYS A 1 578 ? 38.983 24.874 41.877 1.00 32.50 578 LYS A N 1
ATOM 4592 C CA . LYS A 1 578 ? 39.232 23.820 42.872 1.00 32.50 578 LYS A CA 1
ATOM 4593 C C . LYS A 1 578 ? 38.887 22.450 42.287 1.00 32.50 578 LYS A C 1
ATOM 4595 O O . LYS A 1 578 ? 37.768 22.220 41.834 1.00 32.50 578 LYS A O 1
ATOM 4600 N N . THR A 1 579 ? 39.854 21.544 42.353 1.00 38.66 579 THR A N 1
ATOM 4601 C CA . THR A 1 579 ? 39.717 20.097 42.170 1.00 38.66 579 THR A CA 1
ATOM 4602 C C . THR A 1 579 ? 38.746 19.505 43.197 1.00 38.66 579 THR A C 1
ATOM 4604 O O . THR A 1 579 ? 38.694 19.951 44.345 1.00 38.66 579 THR A O 1
ATOM 4607 N N . ARG A 1 580 ? 37.968 18.487 42.802 1.00 32.38 580 ARG A N 1
ATOM 4608 C CA . ARG A 1 580 ? 37.106 17.732 43.723 1.00 32.38 580 ARG A CA 1
ATOM 4609 C C . ARG A 1 580 ? 37.380 16.235 43.613 1.00 32.38 580 ARG A C 1
ATOM 4611 O O . ARG A 1 580 ? 37.299 15.646 42.539 1.00 32.38 580 ARG A O 1
ATOM 4618 N N . GLU A 1 581 ? 37.735 15.674 44.761 1.00 32.81 581 GLU A N 1
ATOM 4619 C CA . GLU A 1 581 ? 38.114 14.289 45.014 1.00 32.81 581 GLU A CA 1
ATOM 4620 C C . GLU A 1 581 ? 36.954 13.296 44.846 1.00 32.81 581 GLU A C 1
ATOM 4622 O O . GLU A 1 581 ? 35.791 13.590 45.137 1.00 32.81 581 GLU A O 1
ATOM 4627 N N . LYS A 1 582 ? 37.316 12.077 44.428 1.00 35.81 582 LYS A N 1
ATOM 4628 C CA . LYS A 1 582 ? 36.471 10.878 44.415 1.00 35.81 582 LYS A CA 1
ATOM 4629 C C . LYS A 1 582 ? 36.205 10.402 45.848 1.00 35.81 582 LYS A C 1
ATOM 4631 O O . LYS A 1 582 ? 37.146 10.168 46.599 1.00 35.81 582 LYS A O 1
ATOM 4636 N N . LYS A 1 583 ? 34.938 10.148 46.192 1.00 35.97 583 LYS A N 1
ATOM 4637 C CA . LYS A 1 583 ? 34.563 9.352 47.372 1.00 35.97 583 LYS A CA 1
ATOM 4638 C C . LYS A 1 583 ? 34.212 7.925 46.958 1.00 35.97 583 LYS A C 1
ATOM 4640 O O . LYS A 1 583 ? 33.266 7.710 46.205 1.00 35.97 583 LYS A O 1
ATOM 4645 N N . ALA A 1 584 ? 34.973 6.975 47.495 1.00 37.00 584 ALA A N 1
ATOM 4646 C CA . ALA A 1 584 ? 34.635 5.561 47.557 1.00 37.00 584 ALA A CA 1
ATOM 4647 C C . ALA A 1 584 ? 33.474 5.327 48.543 1.00 37.00 584 ALA A C 1
ATOM 4649 O O . ALA A 1 584 ? 33.375 6.017 49.562 1.00 37.00 584 ALA A O 1
ATOM 4650 N N . LYS A 1 585 ? 32.617 4.343 48.254 1.00 40.91 585 LYS A N 1
ATOM 4651 C CA . LYS A 1 585 ? 31.690 3.744 49.222 1.00 40.91 585 LYS A CA 1
ATOM 4652 C C . LYS A 1 585 ? 32.190 2.341 49.561 1.00 40.91 585 LYS A C 1
ATOM 4654 O O . LYS A 1 585 ? 32.479 1.563 48.660 1.00 40.91 585 LYS A O 1
ATOM 4659 N N . ILE A 1 586 ? 32.299 2.095 50.862 1.00 44.72 586 ILE A N 1
ATOM 4660 C CA . ILE A 1 586 ? 32.594 0.820 51.517 1.00 44.72 586 ILE A CA 1
ATOM 4661 C C . ILE A 1 586 ? 31.267 0.234 52.020 1.00 44.72 586 ILE A C 1
ATOM 4663 O O . ILE A 1 586 ? 30.369 0.987 52.407 1.00 44.72 586 ILE A O 1
ATOM 4667 N N . ASP A 1 587 ? 31.189 -1.094 51.984 1.00 53.19 587 ASP A N 1
ATOM 4668 C CA . ASP A 1 587 ? 30.121 -1.973 52.466 1.00 53.19 587 ASP A CA 1
ATOM 4669 C C . ASP A 1 587 ? 29.728 -1.788 53.940 1.00 53.19 587 ASP A C 1
ATOM 4671 O O . ASP A 1 587 ? 30.534 -1.378 54.779 1.00 53.19 587 ASP A O 1
ATOM 4675 N N . GLY A 1 588 ? 28.506 -2.220 54.278 1.00 44.84 588 GLY A N 1
ATOM 4676 C CA . GLY A 1 588 ? 28.146 -2.511 55.664 1.00 44.84 588 GLY A CA 1
ATOM 4677 C C . GLY A 1 588 ? 26.669 -2.813 55.931 1.00 44.84 588 GLY A C 1
ATOM 4678 O O . GLY A 1 588 ? 25.930 -1.889 56.255 1.00 44.84 588 GLY A O 1
ATOM 4679 N N . LYS A 1 589 ? 26.365 -4.121 55.958 1.00 39.00 589 LYS A N 1
ATOM 4680 C CA . LYS A 1 589 ? 25.199 -4.843 56.523 1.00 39.00 589 LYS A CA 1
ATOM 4681 C C . LYS A 1 589 ? 23.903 -4.926 55.725 1.00 39.00 589 LYS A C 1
ATOM 4683 O O . LYS A 1 589 ? 23.290 -3.880 55.436 1.00 39.00 589 LYS A O 1
#

=== Feature glossary ===
A reading guide for the features in this record.

Start from the sequence.

  · Sequence gives the chain of amino acids in standard one-letter code (A=alanine, C=cysteine, …, Y=tyrosine), read N→C. It is the only feature that is directly encoded by the gene; all structural features are derived from the folded form of this sequence.

Fold it, and you get atomic coordinates and the backbone conformation that goes with them.

  · Structure coordinates are given as an mmCIF _atom_site loop: one row per atom with element, residue name, chain id, sequence number, and x/y/z position in Å. Only the four main-chain atoms per residue are included here; side chains are omitted to keep the record compact.

  · Backbone dihedral angles. Every residue except chain termini has a φ (preceding-C → N → Cα → C) and a ψ (N → Cα → C → next-N). They are reported in degrees following the IUPAC sign convention. Secondary structure is essentially a statement about which (φ, ψ) basin each residue occupies.

  · Eight-state secondary structure (DSSP): H is the canonical α-helix, G the tighter 3₁₀-helix, I the wider π-helix; E/B are β-structure, T and S are turns and bends, and '-' is everything else. DSSP derives these from the pattern of main-chain N–H···O=C hydrogen bonds, not from the sequence.

  · SS3 is a coarse helix/strand/coil call (letters a/b/c) made by the P-SEA algorithm from inter-Cα distances and dihedrals. It is less detailed than DSSP but needs only Cα positions.

Summarize the fold with a handful of shape descriptors and a per-residue structural alphabet.

  · Radius of gyration (Rg) is the root-mean-square distance of Cα atoms from their centroid — a single number for overall size and compactness. A globular domain of N residues has Rg ≈ 2.2·N^0.38 Å; an extended or disordered chain has a much larger Rg. The Cα contact count is the number of residue pairs whose Cα atoms are within 8 Å and are more than four positions apart in sequence — a standard proxy for tertiary packing density. The bounding box is the smallest axis-aligned box enclosing all Cα atoms.

  · 3Di is Foldseek's structural alphabet. Each residue is assigned one of twenty discrete states based on how its Cα sits relative to its spatial (not sequential) neighbors. Aligning 3Di strings finds structural homologs roughly as well as full 3D superposition, but orders of magnitude faster.

  · Solvent-accessible surface area (SASA) is the area in Å² traced out by the centre of a 1.4 Å probe sphere (a water molecule) rolled over the protein's van der Waals surface (Shrake–Rupley / Lee–Richards construction). Buried residues have near-zero SASA; fully exposed residues can exceed 200 Å². The total SASA scales roughly with the number of surface residues.

Ask how reliable the model is.

  · For AlphaFold models, the B-factor field carries pLDDT — the model's own estimate of local accuracy on a 0–100 scale. Regions with pLDDT<50 should be treated as essentially unmodeled; they often correspond to intrinsically disordered segments.

  · For experimental (PDB) structures, the B-factor (temperature factor) quantifies the positional spread of each atom in the crystal — a combination of thermal vibration and static disorder — in units of Å². High B-factors mark flexible loops or poorly resolved regions; low B-factors mark the rigid, well-ordered core.

  · Predicted Aligned Error (PAE) is an AlphaFold confidence matrix: entry (i, j) is the expected error in the position of residue j, in ångströms, when the prediction is superimposed on the true structure at residue i. Low PAE within a block of residues means that block is internally rigid and well-predicted; high PAE between two blocks means their relative placement is uncertain even if each block individually is confident.

Place it in context: what it resembles, what it is annotated as, and how it looks.

  · Structural nearest neighbors (via Foldseek easy-search vs the PDB). Reported per hit: target PDB id, E-value, and alignment TM-score. A TM-score above ~0.5 is the conventional threshold for 'same fold'.

  · Functional annotations link the protein to curated databases. InterPro entries identify conserved domains and families by matching the sequence against member-database signatures (Pfam, PROSITE, CDD, …). Gene Ontology (GO) terms describe molecular function, biological process, and cellular component in a controlled vocabulary. CATH places the structure in a hierarchical fold classification (Class/Architecture/Topology/Homologous-superfamily). The organism is the source species.

  · The contact map is a binary N×N matrix image: pixel (i, j) is dark where Cα_i and Cα_j are within 8 Å and |i−j|>4. Because the |i−j|>4 filter removes local helical contacts, off-diagonal stripes parallel to the main diagonal indicate parallel β-sheets; stripes perpendicular to it indicate antiparallel β-sheets. The Ramachandran plot scatters every residue's (φ, ψ) pair against the sterically allowed regions. The PAE heatmap renders the predicted-aligned-error matrix.

  · Six rendered views show the 3D structure from the faces of a cube — i.e. along ±x, ±y, ±z. Rendering representation is drawn randomly per protein from cartoon (secondary-structure ribbons), s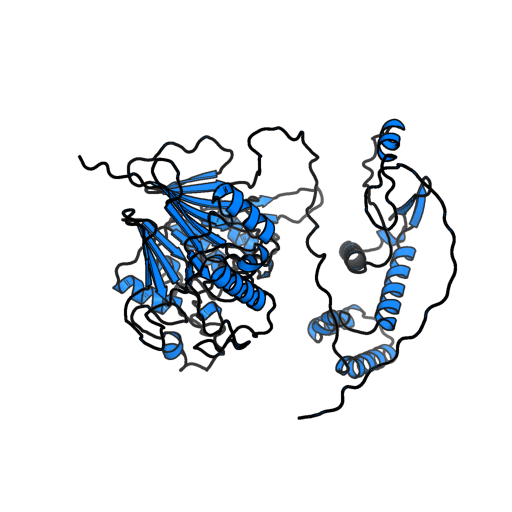ticks (backbone bonds), or molecular surface; coloring is either N→C rainbow (blue at the N-terminus through red at the C-terminus) or one color per chain.